Protein 3P52 (pdb70)

CATH classification: 3.40.50.620

Organism: Campylobacter jejuni subsp. jejuni serotype O:2 (strain ATCC 700819 / NCTC 11168) (NCBI:txid192222)

Radius of gyration: 23.67 Å; Cα contacts (8 Å, |Δi|>4): 672; chains: 2; bounding box: 58×65×58 Å

Structure (mmCIF, N/CA/C/O backbone):
data_3P52
#
_entry.id   3P52
#
_cell.length_a   120.945
_cell.length_b   120.945
_cell.length_c   91.795
_cell.angle_alpha   90.00
_cell.angle_beta   90.00
_cell.angle_gamma   120.00
#
_symmetry.space_group_name_H-M   'P 3 2 1'
#
loop_
_entity.id
_entity.type
_entity.pdbx_description
1 polymer 'NH(3)-dependent NAD(+) synthetase'
2 non-polymer 'NITRATE ION'
3 water water
#
loop_
_atom_site.group_PDB
_atom_site.id
_atom_site.type_symbol
_atom_site.label_atom_id
_atom_site.label_alt_id
_atom_site.label_comp_id
_atom_site.label_asym_id
_atom_site.label_entity_id
_atom_site.label_seq_id
_atom_site.pdbx_PDB_ins_code
_atom_site.Cartn_x
_atom_site.Cartn_y
_atom_site.Cartn_z
_atom_site.occupancy
_atom_site.B_iso_or_equiv
_atom_site.auth_seq_id
_atom_site.auth_comp_id
_atom_site.auth_asym_id
_atom_site.auth_atom_id
_atom_site.pdbx_PDB_model_num
ATOM 1 N N . ALA A 1 3 ? -26.553 -78.392 -35.304 1.00 114.33 0 ALA A N 1
ATOM 2 C CA . ALA A 1 3 ? -27.193 -78.874 -34.029 1.00 114.53 0 ALA A CA 1
ATOM 3 C C . ALA A 1 3 ? -26.231 -78.860 -32.815 1.00 115.32 0 ALA A C 1
ATOM 4 O O . ALA A 1 3 ? -25.039 -79.189 -32.940 1.00 116.74 0 ALA A O 1
ATOM 14 N N . ASP A 1 5 ? -25.972 -78.397 -28.037 1.00 110.20 2 ASP A N 1
ATOM 15 C CA . ASP A 1 5 ? -26.407 -78.964 -26.765 1.00 109.37 2 ASP A CA 1
ATOM 16 C C . ASP A 1 5 ? -27.336 -78.049 -25.964 1.00 106.44 2 ASP A C 1
ATOM 17 O O . ASP A 1 5 ? -26.885 -77.262 -25.121 1.00 106.12 2 ASP A O 1
ATOM 22 N N . TRP A 1 6 ? -28.639 -78.178 -26.208 1.00 103.89 3 TRP A N 1
ATOM 23 C CA . TRP A 1 6 ? -29.621 -77.267 -25.624 1.00 100.01 3 TRP A CA 1
ATOM 24 C C . TRP A 1 6 ? -29.742 -77.410 -24.130 1.00 100.27 3 TRP A C 1
ATOM 25 O O . TRP A 1 6 ? -29.900 -76.415 -23.437 1.00 99.10 3 TRP A O 1
ATOM 36 N N . GLN A 1 7 ? -29.659 -78.641 -23.639 1.00 102.06 4 GLN A N 1
ATOM 37 C CA . GLN A 1 7 ? -29.739 -78.900 -22.209 1.00 102.77 4 GLN A CA 1
ATOM 38 C C . GLN A 1 7 ? -28.657 -78.110 -21.482 1.00 102.66 4 GLN A C 1
ATOM 39 O O . GLN A 1 7 ? -28.920 -77.491 -20.452 1.00 101.96 4 GLN A O 1
ATOM 45 N N . LYS A 1 8 ? -27.449 -78.120 -22.038 1.00 103.19 5 LYS A N 1
ATOM 46 C CA . LYS A 1 8 ? -26.327 -77.424 -21.435 1.00 103.19 5 LYS A CA 1
ATOM 47 C C . LYS A 1 8 ? -26.478 -75.917 -21.628 1.00 99.75 5 LYS A C 1
ATOM 48 O O . LYS A 1 8 ? -26.197 -75.133 -20.722 1.00 99.24 5 LYS A O 1
ATOM 54 N N . ILE A 1 9 ? -26.934 -75.512 -22.805 1.00 97.30 6 ILE A N 1
ATOM 55 C CA . ILE A 1 9 ? -27.174 -74.101 -23.071 1.00 94.18 6 ILE A CA 1
ATOM 56 C C . ILE A 1 9 ? -28.229 -73.523 -22.118 1.00 92.50 6 ILE A C 1
ATOM 57 O O . ILE A 1 9 ? -28.025 -72.454 -21.540 1.00 91.09 6 ILE A O 1
ATOM 62 N N . THR A 1 10 ? -29.318 -74.257 -21.917 1.00 92.31 7 THR A N 1
ATOM 63 C CA . THR A 1 10 ? -30.364 -73.842 -20.998 1.00 91.43 7 THR A CA 1
ATOM 64 C C . THR A 1 10 ? -29.838 -73.633 -19.589 1.00 92.87 7 THR A C 1
ATOM 65 O O . THR A 1 10 ? -30.125 -72.629 -18.958 1.00 91.56 7 THR A O 1
ATOM 69 N N . GLU A 1 11 ? -29.055 -74.578 -19.099 1.00 96.47 8 GLU A N 1
ATOM 70 C CA . GLU A 1 11 ? -28.555 -74.506 -17.733 1.00 98.74 8 GLU A CA 1
ATOM 71 C C . GLU A 1 11 ? -27.587 -73.326 -17.603 1.00 98.14 8 GLU A C 1
ATOM 72 O O . GLU A 1 11 ? -27.576 -72.608 -16.592 1.00 97.94 8 GLU A O 1
ATOM 78 N N . LYS A 1 12 ? -26.807 -73.102 -18.652 1.00 97.94 9 LYS A N 1
ATOM 79 C CA . LYS A 1 12 ? -25.871 -71.992 -18.664 1.00 97.60 9 LYS A CA 1
ATOM 80 C C . LYS A 1 12 ? -26.609 -70.669 -18.516 1.00 94.46 9 LYS A C 1
ATOM 81 O O . LYS A 1 12 ? -26.174 -69.784 -17.780 1.00 93.84 9 LYS A O 1
ATOM 95 N N . CYS A 1 14 ? -29.802 -70.158 -17.299 1.00 87.28 11 CYS A N 1
ATOM 96 C CA . CYS A 1 14 ? -30.385 -70.042 -15.982 1.00 85.84 11 CYS A CA 1
ATOM 97 C C . CYS A 1 14 ? -29.361 -69.601 -14.954 1.00 86.70 11 CYS A C 1
ATOM 98 O O . CYS A 1 14 ? -29.652 -68.722 -14.155 1.00 85.68 11 CYS A O 1
ATOM 101 N N . ASP A 1 15 ? -28.163 -70.185 -14.990 1.00 88.37 12 ASP A N 1
ATOM 102 C CA . ASP A 1 15 ? -27.080 -69.763 -14.106 1.00 89.72 12 ASP A CA 1
ATOM 103 C C . ASP A 1 15 ? -26.862 -68.272 -14.201 1.00 87.51 12 ASP A C 1
ATOM 104 O O . ASP A 1 15 ? -26.819 -67.570 -13.190 1.00 87.22 12 ASP A O 1
ATOM 109 N N . PHE A 1 16 ? -26.723 -67.807 -15.439 1.00 85.77 13 PHE A N 1
ATOM 110 C CA . PHE A 1 16 ? -26.443 -66.415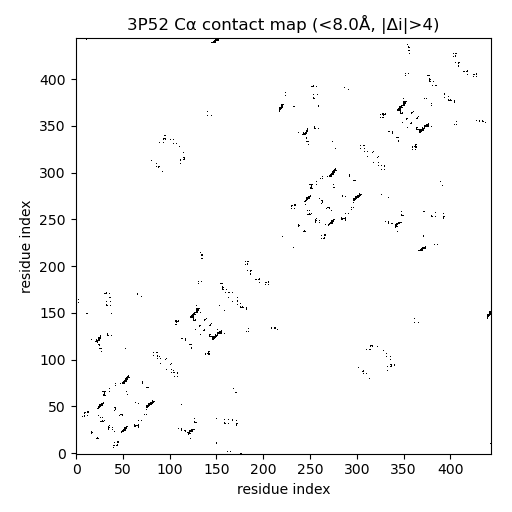 -15.750 1.00 83.81 13 PHE A CA 1
ATOM 111 C C . PHE A 1 16 ? -27.523 -65.474 -15.208 1.00 82.21 13 PHE A C 1
ATOM 112 O O . PHE A 1 16 ? -27.215 -64.438 -14.624 1.00 81.80 13 PHE A O 1
ATOM 120 N N . ILE A 1 17 ? -28.784 -65.839 -15.406 1.00 81.18 14 ILE A N 1
ATOM 121 C CA . ILE A 1 17 ? -29.892 -65.056 -14.901 1.00 80.03 14 ILE A CA 1
ATOM 122 C C . ILE A 1 17 ? -29.814 -64.975 -13.366 1.00 81.79 14 ILE A C 1
ATOM 123 O O . ILE A 1 17 ? -29.836 -63.878 -12.805 1.00 81.47 14 ILE A O 1
ATOM 128 N N . GLN A 1 18 ? -29.691 -66.128 -12.699 1.00 84.01 15 GLN A N 1
ATOM 129 C CA . GLN A 1 18 ? -29.554 -66.184 -11.247 1.00 85.85 15 GLN A CA 1
ATOM 130 C C . GLN A 1 18 ? -28.373 -65.372 -10.741 1.00 86.85 15 GLN A C 1
ATOM 131 O O . GLN A 1 18 ? -28.472 -64.701 -9.716 1.00 86.51 15 GLN A O 1
ATOM 137 N N . GLU A 1 19 ? -27.268 -65.433 -11.473 1.00 88.44 16 GLU A N 1
ATOM 138 C CA . GLU A 1 19 ? -26.056 -64.708 -11.125 1.00 90.81 16 GLU A CA 1
ATOM 139 C C . GLU A 1 19 ? -26.255 -63.198 -11.147 1.00 89.23 16 GLU A C 1
ATOM 140 O O . GLU A 1 19 ? -25.705 -62.507 -10.304 1.00 89.78 16 GLU A O 1
ATOM 146 N N . LYS A 1 20 ? -27.031 -62.674 -12.097 1.00 87.52 17 LYS A N 1
ATOM 147 C CA . LYS A 1 20 ? -27.250 -61.235 -12.154 1.00 86.16 17 LYS A CA 1
ATOM 148 C C . LYS A 1 20 ? -28.133 -60.762 -11.010 1.00 85.77 17 LYS A C 1
ATOM 149 O O . LYS A 1 20 ? -27.961 -59.663 -10.491 1.00 85.48 17 LYS A O 1
ATOM 155 N N . VAL A 1 21 ? -29.071 -61.592 -10.597 1.00 85.93 18 VAL A N 1
ATOM 156 C CA . VAL A 1 21 ? -29.966 -61.189 -9.534 1.00 86.26 18 VAL A CA 1
ATOM 157 C C . VAL A 1 21 ? -29.292 -61.321 -8.166 1.00 89.09 18 VAL A C 1
ATOM 158 O O . VAL A 1 21 ? -29.476 -60.466 -7.293 1.00 89.37 18 VAL A O 1
ATOM 162 N N . LYS A 1 22 ? -28.503 -62.375 -7.968 1.00 91.72 19 LYS A N 1
ATOM 163 C CA . LYS A 1 22 ? -27.779 -62.517 -6.701 1.00 94.56 19 LYS A CA 1
ATOM 164 C C . LYS A 1 22 ? -26.745 -61.400 -6.518 1.00 95.20 19 LYS A C 1
ATOM 165 O O . LYS A 1 22 ? -26.642 -60.833 -5.427 1.00 96.30 19 LYS A O 1
ATOM 167 N N . ASN A 1 23 ? -26.009 -61.068 -7.584 1.00 94.75 20 ASN A N 1
ATOM 168 C CA . ASN A 1 23 ? -24.956 -60.049 -7.513 1.00 95.35 20 ASN A CA 1
ATOM 169 C C . ASN A 1 23 ? -25.520 -58.645 -7.553 1.00 93.76 20 ASN A C 1
ATOM 170 O O . ASN A 1 23 ? -24.792 -57.657 -7.654 1.00 93.76 20 ASN A O 1
ATOM 175 N N . SER A 1 24 ? -26.831 -58.554 -7.467 1.00 92.72 21 SER A N 1
ATOM 176 C CA . SER A 1 24 ? -27.464 -57.268 -7.529 1.00 91.39 21 SER A CA 1
ATOM 177 C C . SER A 1 24 ? -28.266 -56.995 -6.264 1.00 91.57 21 SER A C 1
ATOM 178 O O . SER A 1 24 ? -28.606 -57.919 -5.500 1.00 91.76 21 SER A O 1
ATOM 181 N N . GLN A 1 25 ? -28.571 -55.717 -6.059 1.00 90.88 22 GLN A N 1
ATOM 182 C CA . GLN A 1 25 ? -29.476 -55.325 -4.981 1.00 91.37 22 GLN A CA 1
ATOM 183 C C . GLN A 1 25 ? -30.933 -55.677 -5.336 1.00 88.50 22 GLN A C 1
ATOM 184 O O . GLN A 1 25 ? -31.805 -55.640 -4.470 1.00 88.77 22 GLN A O 1
ATOM 190 N N . SER A 1 26 ? -31.190 -56.020 -6.598 1.00 85.28 23 SER A N 1
ATOM 191 C CA . SER A 1 26 ? -32.542 -56.373 -7.042 1.00 82.38 23 SER A CA 1
ATOM 192 C C . SER A 1 26 ? -33.028 -57.760 -6.581 1.00 82.25 23 SER A C 1
ATOM 193 O O . SER A 1 26 ? -32.229 -58.653 -6.341 1.00 83.81 23 SER A O 1
ATOM 196 N N . GLN A 1 27 ? -34.344 -57.912 -6.456 1.00 80.32 24 GLN A N 1
ATOM 197 C CA . GLN A 1 27 ? -35.001 -59.161 -6.042 1.00 80.25 24 GLN A CA 1
ATOM 198 C C . GLN A 1 27 ? -35.415 -60.070 -7.224 1.00 77.79 24 GLN A C 1
ATOM 199 O O . GLN A 1 27 ? -35.765 -61.229 -7.020 1.00 78.25 24 GLN A O 1
ATOM 205 N N . GLY A 1 28 ? -35.426 -59.533 -8.441 1.00 74.30 25 GLY A N 1
ATOM 206 C CA . GLY A 1 28 ? -35.974 -60.240 -9.589 1.00 71.51 25 GLY A CA 1
ATOM 207 C C . GLY A 1 28 ? -35.896 -59.466 -10.902 1.00 68.68 25 GLY A C 1
ATOM 208 O O . GLY A 1 28 ? -35.177 -58.472 -10.996 1.00 68.67 25 GLY A O 1
ATOM 209 N N . VAL A 1 29 ? -36.614 -59.925 -11.929 1.00 66.07 26 VAL A N 1
ATOM 210 C CA . VAL A 1 29 ? -36.580 -59.257 -13.228 1.00 63.18 26 VAL A CA 1
ATOM 211 C C . VAL A 1 29 ? -37.956 -58.903 -13.764 1.00 61.40 26 VAL A C 1
ATOM 212 O O . VAL A 1 29 ? -38.981 -59.473 -13.364 1.00 62.03 26 VAL A O 1
ATOM 216 N N . VAL A 1 30 ? -37.960 -57.961 -14.688 1.00 59.14 27 VAL A N 1
ATOM 217 C CA . VAL A 1 30 ? -39.143 -57.646 -15.458 1.00 57.18 27 VAL A CA 1
ATOM 218 C C . VAL A 1 30 ? -38.800 -57.616 -16.963 1.00 56.07 27 VAL A C 1
ATOM 219 O O . VAL A 1 30 ? -37.728 -57.164 -17.358 1.00 56.16 27 VAL A O 1
ATOM 223 N N . LEU A 1 31 ? -39.676 -58.158 -17.791 1.00 55.15 28 LEU A N 1
ATOM 224 C CA . LEU A 1 31 ? -39.477 -58.105 -19.232 1.00 55.07 28 LEU A CA 1
ATOM 225 C C . LEU A 1 31 ? -40.753 -57.631 -19.883 1.00 54.15 28 LEU A C 1
ATOM 226 O O . LEU A 1 31 ? -41.810 -57.748 -19.278 1.00 54.39 28 LEU A O 1
ATOM 231 N N . GLY A 1 32 ? -40.625 -57.061 -21.087 1.00 53.65 29 GLY A N 1
ATOM 232 C CA . GLY A 1 32 ? -41.733 -56.786 -21.998 1.00 52.15 29 GLY A CA 1
ATOM 233 C C . GLY A 1 32 ? -42.043 -58.038 -22.784 1.00 52.87 29 GLY A C 1
ATOM 234 O O . GLY A 1 32 ? -41.131 -58.739 -23.201 1.00 53.75 29 GLY A O 1
ATOM 235 N N . LEU A 1 33 ? -43.324 -58.311 -23.009 1.00 52.64 30 LEU A N 1
ATOM 236 C CA . LEU A 1 33 ? -43.771 -59.596 -23.578 1.00 53.09 30 LEU A CA 1
ATOM 237 C C . LEU A 1 33 ? -44.796 -59.297 -24.652 1.00 53.02 30 LEU A C 1
ATOM 238 O O . LEU A 1 33 ? -45.938 -58.927 -24.382 1.00 52.98 30 LEU A O 1
ATOM 243 N N . SER A 1 34 ? -44.388 -59.467 -25.885 1.00 53.80 31 SER A N 1
ATOM 244 C CA . SER A 1 34 ? -45.147 -58.930 -26.983 1.00 53.94 31 SER A CA 1
ATOM 245 C C . SER A 1 34 ? -45.976 -59.982 -27.673 1.00 54.82 31 SER A C 1
ATOM 246 O O . SER A 1 34 ? -46.831 -59.645 -28.497 1.00 55.57 31 SER A O 1
ATOM 249 N N . GLY A 1 35 ? -45.692 -61.244 -27.375 1.00 55.84 32 GLY A N 1
ATOM 250 C CA . GLY A 1 35 ? -46.265 -62.359 -28.087 1.00 56.65 32 GLY A CA 1
ATOM 251 C C . GLY A 1 35 ? -45.304 -62.996 -29.090 1.00 57.90 32 GLY A C 1
ATOM 252 O O . GLY A 1 35 ? -45.694 -63.908 -29.811 1.00 59.39 32 GLY A O 1
ATOM 253 N N . GLY A 1 36 ? -44.059 -62.532 -29.162 1.00 57.72 33 GLY A N 1
ATOM 254 C CA . GLY A 1 36 ? -43.062 -63.141 -30.064 1.00 57.91 33 GLY A CA 1
ATOM 255 C C . GLY A 1 36 ? -42.254 -64.289 -29.470 1.00 58.81 33 GLY A C 1
ATOM 256 O O . GLY A 1 36 ? -42.192 -64.478 -28.248 1.00 59.59 33 GLY A O 1
ATOM 257 N N . ILE A 1 37 ? -41.603 -65.060 -30.321 1.00 59.20 34 ILE A N 1
ATOM 258 C CA . ILE A 1 37 ? -40.797 -66.161 -29.807 1.00 59.80 34 ILE A CA 1
ATOM 259 C C . ILE A 1 37 ? -39.659 -65.760 -28.841 1.00 60.29 34 ILE A C 1
ATOM 260 O O . ILE A 1 37 ? -39.498 -66.423 -27.827 1.00 60.93 34 ILE A O 1
ATOM 265 N N . ASP A 1 38 ? -38.891 -64.699 -29.133 1.00 59.67 35 ASP A N 1
ATOM 266 C CA . ASP A 1 38 ? -37.769 -64.305 -28.268 1.00 60.35 35 ASP A CA 1
ATOM 267 C C . ASP A 1 38 ? -38.260 -64.095 -26.834 1.00 59.75 35 ASP A C 1
ATOM 268 O O . ASP A 1 38 ? -37.839 -64.750 -25.896 1.00 61.07 35 ASP A O 1
ATOM 273 N N . SER A 1 39 ? -39.158 -63.132 -26.707 1.00 58.26 36 SER A N 1
ATOM 274 C CA . SER A 1 39 ? -39.894 -62.791 -25.524 1.00 56.93 36 SER A CA 1
ATOM 275 C C . SER A 1 39 ? -40.360 -64.023 -24.721 1.00 57.17 36 SER A C 1
ATOM 276 O O . SER A 1 39 ? -40.120 -64.134 -23.537 1.00 57.91 36 SER A O 1
ATOM 279 N N . ALA A 1 40 ? -41.041 -64.949 -25.371 1.00 56.55 37 ALA A N 1
ATOM 280 C CA . ALA A 1 40 ? -41.668 -66.032 -24.668 1.00 56.19 37 ALA A CA 1
ATOM 281 C C . ALA A 1 40 ? -40.565 -66.975 -24.184 1.00 58.01 37 ALA A C 1
ATOM 282 O O . ALA A 1 40 ? -40.633 -67.597 -23.107 1.00 58.58 37 ALA A O 1
ATOM 284 N N . LEU A 1 41 ? -39.515 -67.053 -24.987 1.00 58.29 38 LEU A N 1
ATOM 285 C CA . LEU A 1 41 ? -38.375 -67.838 -24.640 1.00 59.39 38 LEU A CA 1
ATOM 286 C C . LEU A 1 41 ? -37.794 -67.263 -23.364 1.00 59.93 38 LEU A C 1
ATOM 287 O O . LEU A 1 41 ? -37.602 -67.996 -22.360 1.00 62.19 38 LEU A O 1
ATOM 292 N N . VAL A 1 42 ? -37.542 -65.960 -23.365 1.00 58.11 39 VAL A N 1
ATOM 293 C CA . VAL A 1 42 ? -36.909 -65.378 -22.206 1.00 57.84 39 VAL A CA 1
ATOM 294 C C . VAL A 1 42 ? -37.828 -65.506 -20.981 1.00 58.33 39 VAL A C 1
ATOM 295 O O . VAL A 1 42 ? -37.359 -65.778 -19.859 1.00 59.59 39 VAL A O 1
ATOM 299 N N . ALA A 1 43 ? -39.131 -65.370 -21.177 1.00 57.03 40 ALA A N 1
ATOM 300 C CA . ALA A 1 43 ? -40.005 -65.485 -20.015 1.00 57.45 40 ALA A CA 1
ATOM 301 C C . ALA A 1 43 ? -39.961 -66.913 -19.488 1.00 59.49 40 ALA A C 1
ATOM 302 O O . ALA A 1 43 ? -40.054 -67.130 -18.274 1.00 60.28 40 ALA A O 1
ATOM 304 N N . THR A 1 44 ? -39.821 -67.888 -20.385 1.00 60.19 41 THR A N 1
ATOM 305 C CA . THR A 1 44 ? -39.780 -69.257 -19.929 1.00 61.86 41 THR A CA 1
ATOM 306 C C . THR A 1 44 ? -38.517 -69.415 -19.084 1.00 63.19 41 THR A C 1
ATOM 307 O O . THR A 1 44 ? -38.574 -69.934 -17.966 1.00 64.19 41 THR A O 1
ATOM 311 N N . LEU A 1 45 ? -37.381 -68.948 -19.598 1.00 63.48 42 LEU A N 1
ATOM 312 C CA . LEU A 1 45 ? -36.134 -69.236 -18.897 1.00 65.47 42 LEU A CA 1
ATOM 313 C C . LEU A 1 45 ? -36.197 -68.601 -17.546 1.00 66.41 42 LEU A C 1
ATOM 314 O O . LEU A 1 45 ? -35.896 -69.246 -16.550 1.00 68.37 42 LEU A O 1
ATOM 319 N N . CYS A 1 46 ? -36.647 -67.354 -17.512 1.00 66.06 43 CYS A N 1
ATOM 320 C CA . CYS A 1 46 ? -36.739 -66.601 -16.268 1.00 67.27 43 CYS A CA 1
ATOM 321 C C . CYS A 1 46 ? -37.556 -67.288 -15.202 1.00 68.81 43 CYS A C 1
ATOM 322 O O . CYS A 1 46 ? -37.151 -67.278 -14.052 1.00 70.46 43 CYS A O 1
ATOM 325 N N . LYS A 1 47 ? -38.676 -67.904 -15.569 1.00 69.50 44 LYS A N 1
ATOM 326 C CA . LYS A 1 47 ? -39.478 -68.613 -14.583 1.00 71.42 44 LYS A CA 1
ATOM 327 C C . LYS A 1 47 ? -38.749 -69.838 -14.075 1.00 74.60 44 LYS A C 1
ATOM 328 O O . LYS A 1 47 ? -38.822 -70.150 -12.888 1.00 76.56 44 LYS A O 1
ATOM 334 N N . ARG A 1 48 ? -38.049 -70.540 -14.960 1.00 76.45 45 ARG A N 1
ATOM 335 C CA . ARG A 1 48 ? -37.244 -71.689 -14.535 1.00 79.73 45 ARG A CA 1
ATOM 336 C C . ARG A 1 48 ? -36.156 -71.243 -13.560 1.00 80.11 45 ARG A C 1
ATOM 337 O O . ARG A 1 48 ? -35.949 -71.861 -12.539 1.00 81.28 45 ARG A O 1
ATOM 345 N N . ALA A 1 49 ? -35.495 -70.140 -13.881 1.00 79.12 46 ALA A N 1
ATOM 346 C CA . ALA A 1 49 ? -34.409 -69.627 -13.067 1.00 80.11 46 ALA A CA 1
ATOM 347 C C . ALA A 1 49 ? -34.832 -68.939 -11.768 1.00 80.26 46 ALA A C 1
ATOM 348 O O . ALA A 1 49 ? -34.147 -69.067 -10.772 1.00 81.47 46 ALA A O 1
ATOM 350 N N . LEU A 1 50 ? -35.942 -68.202 -11.778 1.00 79.29 47 LEU A N 1
ATOM 351 C CA . LEU A 1 50 ? -36.253 -67.296 -10.670 1.00 79.52 47 LEU A CA 1
ATOM 352 C C . LEU A 1 50 ? -37.575 -67.523 -9.933 1.00 80.38 47 LEU A C 1
ATOM 353 O O . LEU A 1 50 ? -37.823 -66.884 -8.901 1.00 80.51 47 LEU A O 1
ATOM 358 N N . LYS A 1 51 ? -38.397 -68.449 -10.444 1.00 81.44 48 LYS A N 1
ATOM 359 C CA . LYS A 1 51 ? -39.704 -68.812 -9.851 1.00 82.20 48 LYS A CA 1
ATOM 360 C C . LYS A 1 51 ? -40.614 -67.574 -9.733 1.00 80.64 48 LYS A C 1
ATOM 361 O O . LYS A 1 51 ? -40.950 -66.948 -10.749 1.00 78.68 48 LYS A O 1
ATOM 367 N N . GLU A 1 52 ? -40.984 -67.197 -8.503 1.00 81.00 49 GLU A N 1
ATOM 368 C CA . GLU A 1 52 ? -41.910 -66.055 -8.265 1.00 79.00 49 GLU A CA 1
ATOM 369 C C . GLU A 1 52 ? -41.383 -64.625 -8.591 1.00 76.45 49 GLU A C 1
ATOM 370 O O . GLU A 1 52 ? -42.173 -63.676 -8.756 1.00 74.84 49 GLU A O 1
ATOM 376 N N . ASN A 1 53 ? -40.067 -64.473 -8.685 1.00 75.14 50 ASN A N 1
ATOM 377 C CA . ASN A 1 53 ? -39.472 -63.159 -8.843 1.00 72.91 50 ASN A CA 1
ATOM 378 C C . ASN A 1 53 ? -39.420 -62.659 -10.295 1.00 69.99 50 ASN A C 1
ATOM 379 O O . ASN A 1 53 ? -38.400 -62.099 -10.728 1.00 69.57 50 ASN A O 1
ATOM 384 N N . VAL A 1 54 ? -40.509 -62.871 -11.047 1.00 66.57 51 VAL A N 1
ATOM 385 C CA . VAL A 1 54 ? -40.546 -62.476 -12.449 1.00 63.09 51 VAL A CA 1
ATOM 386 C C . VAL A 1 54 ? -41.806 -61.695 -12.695 1.00 60.78 51 VAL A C 1
ATOM 387 O O . VAL A 1 54 ? -42.850 -62.010 -12.141 1.00 60.80 51 VAL A O 1
ATOM 391 N N . PHE A 1 55 ? -41.712 -60.670 -13.530 1.00 58.32 52 PHE A N 1
ATOM 392 C CA . PHE A 1 55 ? -42.885 -59.863 -13.864 1.00 55.93 52 PHE A CA 1
ATOM 393 C C . PHE A 1 55 ? -42.866 -59.426 -15.325 1.00 54.56 52 PHE A C 1
ATOM 394 O O . PHE A 1 55 ? -41.828 -59.055 -15.858 1.00 54.42 52 PHE A O 1
ATOM 402 N N . ALA A 1 56 ? -44.015 -59.475 -15.987 1.00 53.50 53 ALA A N 1
ATOM 403 C CA . ALA A 1 56 ? -44.038 -59.084 -17.397 1.00 52.17 53 ALA A CA 1
ATOM 404 C C . ALA A 1 56 ? -44.976 -57.909 -17.620 1.00 51.16 53 ALA A C 1
ATOM 405 O O . ALA A 1 56 ? -46.024 -57.816 -16.959 1.00 52.22 53 ALA A O 1
ATOM 407 N N . LEU A 1 57 ? -44.594 -56.991 -18.501 1.00 49.40 54 LEU A N 1
ATOM 408 C CA . LEU A 1 57 ? -45.516 -56.007 -19.015 1.00 47.83 54 LEU A CA 1
ATOM 409 C C . LEU A 1 57 ? -45.854 -56.408 -20.428 1.00 47.95 54 LEU A C 1
ATOM 410 O O . LEU A 1 57 ? -44.935 -56.692 -21.188 1.00 47.74 54 LEU A O 1
ATOM 415 N N . LEU A 1 58 ? -47.124 -56.401 -20.771 1.00 47.71 55 LEU A N 1
ATOM 416 C CA . LEU A 1 58 ? -47.587 -56.596 -22.115 1.00 48.15 55 LEU A CA 1
ATOM 417 C C . LEU A 1 58 ? -48.096 -55.270 -22.600 1.00 48.09 55 LEU A C 1
ATOM 418 O O . LEU A 1 58 ? -49.052 -54.784 -22.088 1.00 49.26 55 LEU A O 1
ATOM 431 N N . PRO A 1 60 ? -49.298 -53.753 -25.908 1.00 47.61 57 PRO A N 1
ATOM 432 C CA . PRO A 1 60 ? -49.664 -53.472 -27.276 1.00 47.13 57 PRO A CA 1
ATOM 433 C C . PRO A 1 60 ? -50.061 -52.014 -27.405 1.00 47.11 57 PRO A C 1
ATOM 434 O O . PRO A 1 60 ? -50.440 -51.385 -26.399 1.00 46.14 57 PRO A O 1
ATOM 438 N N . THR A 1 61 ? -49.990 -51.499 -28.639 1.00 47.24 58 THR A N 1
ATOM 439 C CA . THR A 1 61 ? -50.494 -50.177 -28.940 1.00 47.64 58 THR A CA 1
ATOM 440 C C . THR A 1 61 ? -51.993 -50.182 -29.045 1.00 47.65 58 THR A C 1
ATOM 441 O O . THR A 1 61 ? -52.624 -49.193 -28.773 1.00 49.14 58 THR A O 1
ATOM 445 N N . GLN A 1 62 ? -52.591 -51.273 -29.480 1.00 47.92 59 GLN A N 1
ATOM 446 C CA . GLN A 1 62 ? -54.044 -51.335 -29.510 1.00 48.00 59 GLN A CA 1
ATOM 447 C C . GLN A 1 62 ? -54.503 -52.758 -29.157 1.00 47.02 59 GLN A C 1
ATOM 448 O O . GLN A 1 62 ? -53.832 -53.740 -29.483 1.00 46.74 59 GLN A O 1
ATOM 454 N N . ILE A 1 63 ? -55.649 -52.854 -28.491 1.00 45.31 60 ILE A N 1
ATOM 455 C CA . ILE A 1 63 ? -56.200 -54.145 -28.096 1.00 44.64 60 ILE A CA 1
ATOM 456 C C . ILE A 1 63 ? -57.576 -54.369 -28.714 1.00 45.43 60 ILE A C 1
ATOM 457 O O . ILE A 1 63 ? -58.541 -53.688 -28.366 1.00 46.13 60 ILE A O 1
ATOM 462 N N . SER A 1 64 ? -57.659 -55.328 -29.631 1.00 46.05 61 SER A N 1
ATOM 463 C CA . SER A 1 64 ? -58.917 -55.642 -30.298 1.00 47.04 61 SER A CA 1
ATOM 464 C C . SER A 1 64 ? -59.060 -57.143 -30.528 1.00 48.30 61 SER A C 1
ATOM 465 O O . SER A 1 64 ? -59.963 -57.780 -29.987 1.00 48.86 61 SER A O 1
ATOM 468 N N . ASN A 1 65 ? -58.162 -57.701 -31.333 1.00 48.71 62 ASN A N 1
ATOM 469 C CA . ASN A 1 65 ? -58.187 -59.128 -31.636 1.00 50.36 62 ASN A CA 1
ATOM 470 C C . ASN A 1 65 ? -56.898 -59.598 -32.302 1.00 50.63 62 ASN A C 1
ATOM 471 O O . ASN A 1 65 ? -56.931 -60.277 -33.328 1.00 51.77 62 ASN A O 1
ATOM 476 N N . LYS A 1 66 ? -55.765 -59.232 -31.712 1.00 50.76 63 LYS A N 1
ATOM 477 C CA . LYS A 1 66 ? -54.489 -59.608 -32.237 1.00 51.33 63 LYS A CA 1
ATOM 478 C C . LYS A 1 66 ? -54.028 -60.939 -31.637 1.00 52.25 63 LYS A C 1
ATOM 479 O O . LYS A 1 66 ? -53.950 -61.111 -30.417 1.00 52.93 63 LYS A O 1
ATOM 485 N N . ALA A 1 67 ? -53.701 -61.888 -32.497 1.00 52.98 64 ALA A N 1
ATOM 486 C CA . ALA A 1 67 ? -53.200 -63.180 -32.050 1.00 53.25 64 ALA A CA 1
ATOM 487 C C . ALA A 1 67 ? -52.004 -63.018 -31.043 1.00 53.41 64 ALA A C 1
ATOM 488 O O . ALA A 1 67 ? -51.842 -63.818 -30.089 1.00 54.17 64 ALA A O 1
ATOM 490 N N . ASN A 1 68 ? -51.184 -61.980 -31.236 1.00 52.37 65 ASN A N 1
ATOM 491 C CA . ASN A 1 68 ? -50.061 -61.744 -30.348 1.00 52.28 65 ASN A CA 1
ATOM 492 C C . ASN A 1 68 ? -50.423 -61.735 -28.881 1.00 51.42 65 ASN A C 1
ATOM 493 O O . ASN A 1 68 ? -49.721 -62.311 -28.077 1.00 51.95 65 ASN A O 1
ATOM 498 N N . LEU A 1 69 ? -51.506 -61.042 -28.547 1.00 50.54 66 LEU A N 1
ATOM 499 C CA . LEU A 1 69 ? -52.000 -60.936 -27.191 1.00 49.24 66 LEU A CA 1
ATOM 500 C C . LEU A 1 69 ? -52.508 -62.292 -26.727 1.00 49.78 66 LEU A C 1
ATOM 501 O O . LEU A 1 69 ? -52.123 -62.745 -25.670 1.00 51.12 66 LEU A O 1
ATOM 506 N N . GLU A 1 70 ? -53.367 -62.938 -27.510 1.00 50.31 67 GLU A N 1
ATOM 507 C CA . GLU A 1 70 ? -53.793 -64.312 -27.231 1.00 50.95 67 GLU A CA 1
ATOM 508 C C . GLU A 1 70 ? -52.569 -65.102 -26.792 1.00 51.66 67 GLU A C 1
ATOM 509 O O . GLU A 1 70 ? -52.491 -65.563 -25.659 1.00 52.55 67 GLU A O 1
ATOM 515 N N . ASP A 1 71 ? -51.578 -65.192 -27.663 1.00 51.57 68 ASP A N 1
ATOM 516 C CA . ASP A 1 71 ? -50.392 -65.978 -27.372 1.00 52.46 68 ASP A CA 1
ATOM 517 C C . ASP A 1 71 ? -49.662 -65.555 -26.124 1.00 52.75 68 ASP A C 1
ATOM 518 O O . ASP A 1 71 ? -49.257 -66.412 -25.313 1.00 55.04 68 ASP A O 1
ATOM 523 N N . ALA A 1 72 ? -49.487 -64.247 -25.962 1.00 51.00 69 ALA A N 1
ATOM 524 C CA . ALA A 1 72 ? -48.813 -63.693 -24.806 1.00 50.22 69 ALA A CA 1
ATOM 525 C C . ALA A 1 72 ? -49.489 -64.074 -23.532 1.00 50.79 69 ALA A C 1
ATOM 526 O O . ALA A 1 72 ? -48.821 -64.440 -22.567 1.00 50.71 69 ALA A O 1
ATOM 528 N N . LEU A 1 73 ? -50.818 -63.931 -23.510 1.00 50.77 70 LEU A N 1
ATOM 529 C CA . LEU A 1 73 ? -51.583 -64.229 -22.311 1.00 50.91 70 LEU A CA 1
ATOM 530 C C . LEU A 1 73 ? -51.615 -65.725 -22.073 1.00 52.55 70 LEU A C 1
ATOM 531 O O . LEU A 1 73 ? -51.539 -66.164 -20.948 1.00 54.30 70 LEU A O 1
ATOM 536 N N . ARG A 1 74 ? -51.719 -66.523 -23.122 1.00 52.77 71 ARG A N 1
ATOM 537 C CA . ARG A 1 74 ? -51.818 -67.959 -22.913 1.00 53.78 71 ARG A CA 1
ATOM 538 C C . ARG A 1 74 ? -50.537 -68.406 -22.184 1.00 54.79 71 ARG A C 1
ATOM 539 O O . ARG A 1 74 ? -50.575 -69.252 -21.288 1.00 56.00 71 ARG A O 1
ATOM 547 N N . LEU A 1 75 ? -49.428 -67.758 -22.528 1.00 54.65 72 LEU A N 1
ATOM 548 C CA . LEU A 1 75 ? -48.141 -68.011 -21.889 1.00 55.40 72 LEU A CA 1
ATOM 549 C C . LEU A 1 75 ? -48.151 -67.644 -20.416 1.00 56.42 72 LEU A C 1
ATOM 550 O O . LEU A 1 75 ? -47.805 -68.481 -19.556 1.00 58.53 72 LEU A O 1
ATOM 555 N N . CYS A 1 76 ? -48.519 -66.398 -20.128 1.00 55.32 73 CYS A N 1
ATOM 556 C CA . CYS A 1 76 ? -48.516 -65.906 -18.768 1.00 56.13 73 CYS A CA 1
ATOM 557 C C . CYS A 1 76 ? -49.302 -66.855 -17.888 1.00 57.49 73 CYS A C 1
ATOM 558 O O . CYS A 1 76 ? -48.838 -67.218 -16.805 1.00 58.71 73 CYS A O 1
ATOM 561 N N . ALA A 1 77 ? -50.475 -67.282 -18.350 1.00 57.77 74 ALA A N 1
ATOM 562 C CA . ALA A 1 77 ? -51.283 -68.182 -17.537 1.00 59.64 74 ALA A CA 1
ATOM 563 C C . ALA A 1 77 ? -50.570 -69.518 -17.388 1.00 61.49 74 ALA A C 1
ATOM 564 O O . ALA A 1 77 ? -50.462 -70.045 -16.302 1.00 62.98 74 ALA A O 1
ATOM 566 N N . ASP A 1 78 ? -50.059 -70.045 -18.489 1.00 62.38 75 ASP A N 1
ATOM 567 C CA . ASP A 1 78 ? -49.366 -71.308 -18.442 1.00 64.68 75 ASP A CA 1
ATOM 568 C C . ASP A 1 78 ? -48.136 -71.318 -17.483 1.00 64.94 75 ASP A C 1
ATOM 569 O O . ASP A 1 78 ? -47.979 -72.268 -16.710 1.00 66.36 75 ASP A O 1
ATOM 574 N N . LEU A 1 79 ? -47.292 -70.277 -17.514 1.00 63.47 76 LEU A N 1
ATOM 575 C CA . LEU A 1 79 ? -46.101 -70.238 -16.646 1.00 63.07 76 LEU A CA 1
ATOM 576 C C . LEU A 1 79 ? -46.391 -69.761 -15.238 1.00 62.92 76 LEU A C 1
ATOM 577 O O . LEU A 1 79 ? -45.484 -69.747 -14.405 1.00 63.16 76 LEU A O 1
ATOM 582 N N . ASN A 1 80 ? -47.624 -69.317 -14.982 1.00 62.45 77 ASN A N 1
ATOM 583 C CA . ASN A 1 80 ? -47.963 -68.633 -13.720 1.00 62.55 77 ASN A CA 1
ATOM 584 C C . ASN A 1 80 ? -47.062 -67.419 -13.486 1.00 61.34 77 ASN A C 1
ATOM 585 O O . ASN A 1 80 ? -46.526 -67.203 -12.402 1.00 61.54 77 ASN A O 1
ATOM 590 N N . LEU A 1 81 ? -46.915 -66.635 -14.544 1.00 59.88 78 LEU A N 1
ATOM 591 C CA . LEU A 1 81 ? -46.119 -65.428 -14.558 1.00 59.08 78 LEU A CA 1
ATOM 592 C C . LEU A 1 81 ? -47.001 -64.242 -14.222 1.00 58.07 78 LEU A C 1
ATOM 593 O O . LEU A 1 81 ? -48.101 -64.149 -14.740 1.00 58.25 78 LEU A O 1
ATOM 598 N N . GLU A 1 82 ? -46.533 -63.359 -13.346 1.00 57.97 79 GLU A N 1
ATOM 599 C CA . GLU A 1 82 ? -47.310 -62.163 -12.965 1.00 57.12 79 GLU A CA 1
ATOM 600 C C . GLU A 1 82 ? -47.048 -61.106 -14.015 1.00 55.56 79 GLU A C 1
ATOM 601 O O . GLU A 1 82 ? -45.905 -60.923 -14.491 1.00 55.99 79 GLU A O 1
ATOM 607 N N . TYR A 1 83 ? -48.100 -60.402 -14.387 1.00 53.54 80 TYR A N 1
ATOM 608 C CA . TYR A 1 83 ? -47.978 -59.501 -15.495 1.00 51.39 80 TYR A CA 1
ATOM 609 C C . TYR A 1 83 ? -49.028 -58.382 -15.402 1.00 50.42 80 TYR A C 1
ATOM 610 O O . TYR A 1 83 ? -49.872 -58.352 -14.494 1.00 50.73 80 TYR A O 1
ATOM 619 N N . LYS A 1 84 ? -48.958 -57.463 -16.354 1.00 48.77 81 LYS A N 1
ATOM 620 C CA . LYS A 1 84 ? -49.954 -56.415 -16.490 1.00 47.60 81 LYS A CA 1
ATOM 621 C C . LYS A 1 84 ? -50.012 -55.967 -17.957 1.00 46.83 81 LYS A C 1
ATOM 622 O O . LYS A 1 84 ? -48.962 -55.825 -18.640 1.00 46.76 81 LYS A O 1
ATOM 628 N N . ILE A 1 85 ? -51.233 -55.815 -18.462 1.00 45.65 82 ILE A N 1
ATOM 629 C CA . ILE A 1 85 ? -51.418 -55.395 -19.817 1.00 44.41 82 ILE A CA 1
ATOM 630 C C . ILE A 1 85 ? -51.449 -53.886 -19.737 1.00 44.48 82 ILE A C 1
ATOM 631 O O . ILE A 1 85 ? -52.133 -53.350 -18.885 1.00 45.56 82 ILE A O 1
ATOM 636 N N . ILE A 1 86 ? -50.675 -53.189 -20.547 1.00 43.31 83 ILE A N 1
ATOM 637 C CA . ILE A 1 86 ? -50.816 -51.754 -20.569 1.00 43.04 83 ILE A CA 1
ATOM 638 C C . ILE A 1 86 ? -50.868 -51.326 -22.028 1.00 43.38 83 ILE A C 1
ATOM 639 O O . ILE A 1 86 ? -49.932 -51.577 -22.774 1.00 43.92 83 ILE A O 1
ATOM 644 N N . GLU A 1 87 ? -51.985 -50.734 -22.427 1.00 42.95 84 GLU A N 1
ATOM 645 C CA . GLU A 1 87 ? -52.243 -50.437 -23.809 1.00 42.61 84 GLU A CA 1
ATOM 646 C C . GLU A 1 87 ? -51.668 -49.036 -23.936 1.00 42.94 84 GLU A C 1
ATOM 647 O O . GLU A 1 87 ? -52.070 -48.134 -23.185 1.00 43.84 84 GLU A O 1
ATOM 653 N N . ILE A 1 88 ? -50.743 -48.841 -24.882 1.00 42.57 85 ILE A N 1
ATOM 654 C CA . ILE A 1 88 ? -49.981 -47.618 -24.921 1.00 41.61 85 ILE A CA 1
ATOM 655 C C . ILE A 1 88 ? -50.417 -46.595 -25.963 1.00 41.68 85 ILE A C 1
ATOM 656 O O . ILE A 1 88 ? -49.729 -45.597 -26.121 1.00 41.03 85 ILE A O 1
ATOM 661 N N . GLN A 1 89 ? -51.564 -46.780 -26.626 1.00 41.86 86 GLN A N 1
ATOM 662 C CA . GLN A 1 89 ? -51.984 -45.785 -27.612 1.00 42.05 86 GLN A CA 1
ATOM 663 C C . GLN A 1 89 ? -52.071 -44.407 -27.036 1.00 42.19 86 GLN A C 1
ATOM 664 O O . GLN A 1 89 ? -51.715 -43.427 -27.712 1.00 43.04 86 GLN A O 1
ATOM 670 N N . SER A 1 90 ? -52.536 -44.296 -25.801 1.00 41.29 87 SER A N 1
ATOM 671 C CA . SER A 1 90 ? -52.636 -42.950 -25.236 1.00 40.95 87 SER A CA 1
ATOM 672 C C . SER A 1 90 ? -51.357 -42.184 -25.091 1.00 40.25 87 SER A C 1
ATOM 673 O O . SER A 1 90 ? -51.321 -40.990 -25.411 1.00 40.07 87 SER A O 1
ATOM 676 N N . ILE A 1 91 ? -50.332 -42.864 -24.574 1.00 39.62 88 ILE A N 1
ATOM 677 C CA . ILE A 1 91 ? -49.057 -42.244 -24.364 1.00 39.56 88 ILE A CA 1
ATOM 678 C C . ILE A 1 91 ? -48.583 -41.886 -25.757 1.00 40.65 88 ILE A C 1
ATOM 679 O O . ILE A 1 91 ? -48.266 -40.729 -26.049 1.00 41.25 88 ILE A O 1
ATOM 684 N N . LEU A 1 92 ? -48.674 -42.849 -26.658 1.00 41.63 89 LEU A N 1
ATOM 685 C CA . LEU A 1 92 ? -48.251 -42.648 -28.038 1.00 42.65 89 LEU A CA 1
ATOM 686 C C . LEU A 1 92 ? -48.941 -41.463 -28.730 1.00 43.19 89 LEU A C 1
ATOM 687 O O . LEU A 1 92 ? -48.283 -40.665 -29.392 1.00 44.52 89 LEU A O 1
ATOM 692 N N . ASP A 1 93 ? -50.248 -41.307 -28.564 1.00 42.92 90 ASP A N 1
ATOM 693 C CA . ASP A 1 93 ? -50.892 -40.116 -29.114 1.00 43.11 90 ASP A CA 1
ATOM 694 C C . ASP A 1 93 ? -50.265 -38.816 -28.575 1.00 43.21 90 ASP A C 1
ATOM 695 O O . ASP A 1 93 ? -50.154 -37.809 -29.297 1.00 43.62 90 ASP A O 1
ATOM 700 N N . ALA A 1 94 ? -49.872 -38.823 -27.303 1.00 42.34 91 ALA A N 1
ATOM 701 C CA . ALA A 1 94 ? -49.409 -37.594 -26.696 1.00 42.27 91 ALA A CA 1
ATOM 702 C C . ALA A 1 94 ? -48.032 -37.190 -27.292 1.00 42.28 91 ALA A C 1
ATOM 703 O O . ALA A 1 94 ? -47.773 -35.998 -27.481 1.00 43.35 91 ALA A O 1
ATOM 705 N N . PHE A 1 95 ? -47.187 -38.168 -27.627 1.00 40.61 92 PHE A N 1
ATOM 706 C CA . PHE A 1 95 ? -45.921 -37.870 -28.282 1.00 40.78 92 PHE A CA 1
ATOM 707 C C . PHE A 1 95 ? -46.147 -37.388 -29.689 1.00 42.41 92 PHE A C 1
ATOM 708 O O . PHE A 1 95 ? -45.466 -36.473 -30.171 1.00 43.57 92 PHE A O 1
ATOM 716 N N . ILE A 1 96 ? -47.062 -38.046 -30.388 1.00 43.28 93 ILE A N 1
ATOM 717 C CA . ILE A 1 96 ? -47.273 -37.760 -31.779 1.00 44.49 93 ILE A CA 1
ATOM 718 C C . ILE A 1 96 ? -47.745 -36.296 -31.964 1.00 45.72 93 ILE A C 1
ATOM 719 O O . ILE A 1 96 ? -47.306 -35.593 -32.860 1.00 47.16 93 ILE A O 1
ATOM 724 N N . LYS A 1 97 ? -48.606 -35.844 -31.079 1.00 46.09 94 LYS A N 1
ATOM 725 C CA . LYS A 1 97 ? -49.059 -34.477 -31.069 1.00 47.82 94 LYS A CA 1
ATOM 726 C C . LYS A 1 97 ? -47.880 -33.524 -30.892 1.00 48.58 94 LYS A C 1
ATOM 727 O O . LYS A 1 97 ? -48.016 -32.380 -31.226 1.00 49.81 94 LYS A O 1
ATOM 733 N N . GLN A 1 98 ? -46.734 -33.975 -30.377 1.00 48.42 95 GLN A N 1
ATOM 734 C CA . GLN A 1 98 ? -45.612 -33.070 -30.195 1.00 49.59 95 GLN A CA 1
ATOM 735 C C . GLN A 1 98 ? -44.568 -33.235 -31.288 1.00 51.52 95 GLN A C 1
ATOM 736 O O . GLN A 1 98 ? -43.585 -32.483 -31.362 1.00 53.06 95 GLN A O 1
ATOM 742 N N . SER A 1 99 ? -44.804 -34.189 -32.168 1.00 52.57 96 SER A N 1
ATOM 743 C CA . SER A 1 99 ? -43.899 -34.489 -33.259 1.00 53.84 96 SER A CA 1
ATOM 744 C C . SER A 1 99 ? -44.192 -33.721 -34.513 1.00 56.19 96 SER A C 1
ATOM 745 O O . SER A 1 99 ? -45.286 -33.271 -34.728 1.00 57.38 96 SER A O 1
ATOM 748 N N . GLU A 1 100 ? -43.188 -33.579 -35.351 1.00 58.76 97 GLU A N 1
ATOM 749 C CA . GLU A 1 100 ? -43.339 -32.832 -36.570 1.00 61.50 97 GLU A CA 1
ATOM 750 C C . GLU A 1 100 ? -43.125 -33.802 -37.673 1.00 62.48 97 GLU A C 1
ATOM 751 O O . GLU A 1 100 ? -43.007 -33.445 -38.808 1.00 63.30 97 GLU A O 1
ATOM 757 N N . ASN A 1 101 ? -43.087 -35.062 -37.334 1.00 63.65 98 ASN A N 1
ATOM 758 C CA . ASN A 1 101 ? -42.953 -36.039 -38.365 1.00 66.27 98 ASN A CA 1
ATOM 759 C C . ASN A 1 101 ? -43.876 -37.227 -38.152 1.00 66.65 98 ASN A C 1
ATOM 760 O O . ASN A 1 101 ? -44.117 -37.622 -37.059 1.00 67.40 98 ASN A O 1
ATOM 765 N N . THR A 1 102 ? -44.480 -37.727 -39.205 1.00 68.47 99 THR A N 1
ATOM 766 C CA . THR A 1 102 ? -45.658 -38.536 -39.061 1.00 69.71 99 THR A CA 1
ATOM 767 C C . THR A 1 102 ? -45.533 -39.876 -39.698 1.00 69.71 99 THR A C 1
ATOM 768 O O . THR A 1 102 ? -46.517 -40.462 -40.085 1.00 70.53 99 THR A O 1
ATOM 772 N N . THR A 1 103 ? -44.320 -40.361 -39.823 1.00 68.80 100 THR A N 1
ATOM 773 C CA . THR A 1 103 ? -44.113 -41.599 -40.496 1.00 67.12 100 THR A CA 1
ATOM 774 C C . THR A 1 103 ? -44.399 -42.722 -39.567 1.00 65.53 100 THR A C 1
ATOM 775 O O . THR A 1 103 ? -44.644 -42.514 -38.418 1.00 65.59 100 THR A O 1
ATOM 779 N N . LEU A 1 104 ? -44.388 -43.920 -40.096 1.00 64.47 101 LEU A N 1
ATOM 780 C CA . LEU A 1 104 ? -44.632 -45.103 -39.338 1.00 62.52 101 LEU A CA 1
ATOM 781 C C . LEU A 1 104 ? -43.400 -45.412 -38.599 1.00 60.79 101 LEU A C 1
ATOM 782 O O . LEU A 1 104 ? -43.433 -45.989 -37.563 1.00 59.94 101 LEU A O 1
ATOM 787 N N . VAL A 1 105 ? -42.279 -45.063 -39.169 1.00 59.55 102 VAL A N 1
ATOM 788 C CA . VAL A 1 105 ? -41.025 -45.414 -38.532 1.00 58.02 102 VAL A CA 1
ATOM 789 C C . VAL A 1 105 ? -41.003 -44.650 -37.223 1.00 56.85 102 VAL A C 1
ATOM 790 O O . VAL A 1 105 ? -40.681 -45.198 -36.172 1.00 56.35 102 VAL A O 1
ATOM 794 N N . SER A 1 106 ? -41.390 -43.382 -37.315 1.00 55.73 103 SER A N 1
ATOM 795 C CA . SER A 1 106 ? -41.428 -42.506 -36.182 1.00 53.78 103 SER A CA 1
ATOM 796 C C . SER A 1 106 ? -42.341 -43.073 -35.103 1.00 52.72 103 SER A C 1
ATOM 797 O O . SER A 1 106 ? -41.973 -43.109 -33.905 1.00 53.11 103 SER A O 1
ATOM 800 N N . LEU A 1 107 ? -43.493 -43.594 -35.508 1.00 51.79 104 LEU A N 1
ATOM 801 C CA . LEU A 1 107 ? -44.414 -44.230 -34.567 1.00 51.56 104 LEU A CA 1
ATOM 802 C C . LEU A 1 107 ? -43.806 -45.435 -33.834 1.00 50.55 104 LEU A C 1
ATOM 803 O O . LEU A 1 107 ? -44.038 -45.621 -32.640 1.00 50.54 104 LEU A O 1
ATOM 808 N N . GLY A 1 108 ? -43.037 -46.250 -34.553 1.00 49.42 105 GLY A N 1
ATOM 809 C CA . GLY A 1 108 ? -42.471 -47.470 -34.003 1.00 47.32 105 GLY A CA 1
ATOM 810 C C . GLY A 1 108 ? -41.386 -47.164 -32.985 1.00 46.67 105 GLY A C 1
ATOM 811 O O . GLY A 1 108 ? -41.289 -47.812 -31.927 1.00 46.68 105 GLY A O 1
ATOM 812 N N . ASN A 1 109 ? -40.574 -46.160 -33.310 1.00 45.51 106 ASN A N 1
ATOM 813 C CA . ASN A 1 109 ? -39.592 -45.692 -32.402 1.00 44.49 106 ASN A CA 1
ATOM 814 C C . ASN A 1 109 ? -40.172 -45.157 -31.095 1.00 43.77 106 ASN A C 1
ATOM 815 O O . ASN A 1 109 ? -39.716 -45.580 -30.003 1.00 42.66 106 ASN A O 1
ATOM 820 N N . PHE A 1 110 ? -41.185 -44.279 -31.186 1.00 42.32 107 PHE A N 1
ATOM 821 C CA . PHE A 1 110 ? -41.877 -43.857 -29.970 1.00 41.33 107 PHE A CA 1
ATOM 822 C C . PHE A 1 110 ? -42.316 -45.092 -29.191 1.00 42.09 107 PHE A C 1
ATOM 823 O O . PHE A 1 110 ? -41.994 -45.247 -28.028 1.00 43.13 107 PHE A O 1
ATOM 831 N N . ALA A 1 111 ? -43.027 -45.996 -29.840 1.00 42.27 108 ALA A N 1
ATOM 832 C CA . ALA A 1 111 ? -43.660 -47.051 -29.096 1.00 42.13 108 ALA A CA 1
ATOM 833 C C . ALA A 1 111 ? -42.535 -47.857 -28.405 1.00 43.04 108 ALA A C 1
ATOM 834 O O . ALA A 1 111 ? -42.646 -48.291 -27.230 1.00 43.76 108 ALA A O 1
ATOM 836 N N . ALA A 1 112 ? -41.424 -48.041 -29.095 1.00 42.86 109 ALA A N 1
ATOM 837 C CA . ALA A 1 112 ? -40.383 -48.802 -28.476 1.00 43.28 109 ALA A CA 1
ATOM 838 C C . ALA A 1 112 ? -39.867 -48.073 -27.229 1.00 43.95 109 ALA A C 1
ATOM 839 O O . ALA A 1 112 ? -39.563 -48.740 -26.246 1.00 45.89 109 ALA A O 1
ATOM 841 N N . ARG A 1 113 ? -39.795 -46.764 -27.208 1.00 43.19 110 ARG A N 1
ATOM 842 C CA . ARG A 1 113 ? -39.257 -46.106 -26.040 1.00 43.95 110 ARG A CA 1
ATOM 843 C C . ARG A 1 113 ? -40.265 -45.895 -24.935 1.00 44.23 110 ARG A C 1
ATOM 844 O O . ARG A 1 113 ? -39.931 -45.761 -23.792 1.00 44.96 110 ARG A O 1
ATOM 852 N N . ILE A 1 114 ? -41.521 -45.907 -25.291 1.00 43.50 111 ILE A N 1
ATOM 853 C CA . ILE A 1 114 ? -42.576 -45.942 -24.312 1.00 43.33 111 ILE A CA 1
ATOM 854 C C . ILE A 1 114 ? -42.459 -47.276 -23.570 1.00 44.41 111 ILE A C 1
ATOM 855 O O . ILE A 1 114 ? -42.458 -47.324 -22.335 1.00 45.21 111 ILE A O 1
ATOM 860 N N . ARG A 1 115 ? -42.319 -48.368 -24.300 1.00 44.66 112 ARG A N 1
ATOM 861 C CA . ARG A 1 115 ? -42.156 -49.642 -23.584 1.00 45.48 112 ARG A CA 1
ATOM 862 C C . ARG A 1 115 ? -40.937 -49.619 -22.660 1.00 46.79 112 ARG A C 1
ATOM 863 O O . ARG A 1 115 ? -40.986 -50.109 -21.506 1.00 46.31 112 ARG A O 1
ATOM 879 N N . SER A 1 117 ? -39.525 -47.057 -21.093 1.00 47.22 114 SER A N 1
ATOM 880 C CA . SER A 1 117 ? -39.864 -46.242 -19.955 1.00 46.55 114 SER A CA 1
ATOM 881 C C . SER A 1 117 ? -40.789 -46.937 -18.975 1.00 45.87 114 SER A C 1
ATOM 882 O O . SER A 1 117 ? -40.523 -46.920 -17.797 1.00 47.13 114 SER A O 1
ATOM 885 N N . LEU A 1 118 ? -41.886 -47.519 -19.436 1.00 44.36 115 LEU A N 1
ATOM 886 C CA . LEU A 1 118 ? -42.730 -48.328 -18.554 1.00 43.25 115 LEU A CA 1
ATOM 887 C C . LEU A 1 118 ? -41.945 -49.481 -17.952 1.00 44.66 115 LEU A C 1
ATOM 888 O O . LEU A 1 118 ? -42.071 -49.718 -16.755 1.00 45.88 115 LEU A O 1
ATOM 893 N N . LEU A 1 119 ? -41.121 -50.200 -18.736 1.00 45.25 116 LEU A N 1
ATOM 894 C CA . LEU A 1 119 ? -40.394 -51.326 -18.131 1.00 45.99 116 LEU A CA 1
ATOM 895 C C . LEU A 1 119 ? -39.554 -50.807 -17.020 1.00 46.95 116 LEU A C 1
ATOM 896 O O . LEU A 1 119 ? -39.549 -51.405 -15.943 1.00 48.14 116 LEU A O 1
ATOM 901 N N . TYR A 1 120 ? -38.878 -49.671 -17.242 1.00 47.21 117 TYR A N 1
ATOM 902 C CA . TYR A 1 120 ? -37.955 -49.153 -16.218 1.00 48.18 117 TYR A CA 1
ATOM 903 C C . TYR A 1 120 ? -38.684 -48.658 -14.997 1.00 49.59 117 TYR A C 1
ATOM 904 O O . TYR A 1 120 ? -38.219 -48.889 -13.892 1.00 51.30 117 TYR A O 1
ATOM 913 N N . ASP A 1 121 ? -39.873 -48.072 -15.188 1.00 49.21 118 ASP A N 1
ATOM 914 C CA . ASP A 1 121 ? -40.663 -47.586 -14.084 1.00 49.37 118 ASP A CA 1
ATOM 915 C C . ASP A 1 121 ? -41.095 -48.772 -13.192 1.00 50.25 118 ASP A C 1
ATOM 916 O O . ASP A 1 121 ? -41.002 -48.725 -11.955 1.00 50.26 118 ASP A O 1
ATOM 921 N N . TYR A 1 122 ? -41.556 -49.838 -13.831 1.00 50.15 119 TYR A N 1
ATOM 922 C CA . TYR A 1 122 ? -41.958 -51.019 -13.078 1.00 51.80 119 TYR A CA 1
ATOM 923 C C . TYR A 1 122 ? -40.777 -51.691 -12.413 1.00 53.86 119 TYR A C 1
ATOM 924 O O . TYR A 1 122 ? -40.898 -52.204 -11.287 1.00 54.61 119 TYR A O 1
ATOM 933 N N . SER A 1 123 ? -39.621 -51.640 -13.071 1.00 54.83 120 SER A N 1
ATOM 934 C CA . SER A 1 123 ? -38.449 -52.220 -12.463 1.00 56.51 120 SER A CA 1
ATOM 935 C C . SER A 1 123 ? -38.103 -51.491 -11.170 1.00 57.26 120 SER A C 1
ATOM 936 O O . SER A 1 123 ? -37.659 -52.118 -10.233 1.00 59.23 120 SER A O 1
ATOM 939 N N . ALA A 1 124 ? -38.261 -50.176 -11.107 1.00 56.85 121 ALA A N 1
ATOM 940 C CA . ALA A 1 124 ? -38.021 -49.502 -9.817 1.00 57.92 121 ALA A CA 1
ATOM 941 C C . ALA A 1 124 ? -39.073 -49.929 -8.776 1.00 58.18 121 ALA A C 1
ATOM 942 O O . ALA A 1 124 ? -38.714 -50.494 -7.741 1.00 59.55 121 ALA A O 1
ATOM 944 N N . LEU A 1 125 ? -40.354 -49.732 -9.086 1.00 57.44 122 LEU A N 1
ATOM 945 C CA . LEU A 1 125 ? -41.451 -50.313 -8.310 1.00 58.11 122 LEU A CA 1
ATOM 946 C C . LEU A 1 125 ? -41.099 -51.682 -7.719 1.00 59.91 122 LEU A C 1
ATOM 947 O O . LEU A 1 125 ? -41.178 -51.859 -6.511 1.00 62.00 122 LEU A O 1
ATOM 952 N N . LYS A 1 126 ? -40.711 -52.643 -8.551 1.00 59.54 123 LYS A N 1
ATOM 953 C CA . LYS A 1 126 ? -40.580 -53.999 -8.073 1.00 60.20 123 LYS A CA 1
ATOM 954 C C . LYS A 1 126 ? -39.173 -54.339 -7.652 1.00 61.65 123 LYS A C 1
ATOM 955 O O . LYS A 1 126 ? -38.878 -55.505 -7.373 1.00 63.46 123 LYS A O 1
ATOM 961 N N . ASN A 1 127 ? -38.304 -53.331 -7.574 1.00 61.80 124 ASN A N 1
ATOM 962 C CA . ASN A 1 127 ? -36.896 -53.541 -7.210 1.00 62.67 124 ASN A CA 1
ATOM 963 C C . ASN A 1 127 ? -36.345 -54.696 -8.032 1.00 62.45 124 ASN A C 1
ATOM 964 O O . ASN A 1 127 ? -35.963 -55.741 -7.512 1.00 64.00 124 ASN A O 1
ATOM 969 N N . SER A 1 128 ? -36.369 -54.521 -9.341 1.00 60.62 125 SER A N 1
ATOM 970 C CA . SER A 1 128 ? -35.976 -55.584 -10.258 1.00 60.10 125 SER A CA 1
ATOM 971 C C . SER A 1 128 ? -35.107 -55.033 -11.368 1.00 59.24 125 SER A C 1
ATOM 972 O O . SER A 1 128 ? -34.978 -53.800 -11.471 1.00 58.45 125 SER A O 1
ATOM 975 N N . LEU A 1 129 ? -34.483 -55.937 -12.136 1.00 58.66 126 LEU A N 1
ATOM 976 C CA . LEU A 1 129 ? -33.689 -55.573 -13.314 1.00 58.06 126 LEU A CA 1
ATOM 977 C C . LEU A 1 129 ? -34.528 -55.781 -14.583 1.00 57.06 126 LEU A C 1
ATOM 978 O O . LEU A 1 129 ? -35.438 -56.654 -14.611 1.00 56.71 126 LEU A O 1
ATOM 983 N N . VAL A 1 130 ? -34.221 -55.054 -15.639 1.00 55.83 127 VAL A N 1
ATOM 984 C CA . VAL A 1 130 ? -34.874 -55.287 -16.907 1.00 54.57 127 VAL A CA 1
ATOM 985 C C . VAL A 1 130 ? -34.094 -56.286 -17.708 1.00 55.69 127 VAL A C 1
ATOM 986 O O . VAL A 1 130 ? -32.954 -56.064 -17.999 1.00 56.53 127 VAL A O 1
ATOM 990 N N . ILE A 1 131 ? -34.713 -57.390 -18.074 1.00 56.18 128 ILE A N 1
ATOM 991 C CA . ILE A 1 131 ? -34.010 -58.389 -18.866 1.00 56.86 128 ILE A CA 1
ATOM 992 C C . ILE A 1 131 ? -34.308 -58.171 -20.362 1.00 56.79 128 ILE A C 1
ATOM 993 O O . ILE A 1 131 ? -35.452 -58.018 -20.758 1.00 56.33 128 ILE A O 1
ATOM 998 N N . GLY A 1 132 ? -33.267 -58.111 -21.182 1.00 58.06 129 GLY A N 1
ATOM 999 C CA . GLY A 1 132 ? -33.426 -57.834 -22.611 1.00 58.08 129 GLY A CA 1
ATOM 1000 C C . GLY A 1 132 ? -33.874 -59.063 -23.333 1.00 59.04 129 GLY A C 1
ATOM 1001 O O . GLY A 1 132 ? -33.772 -60.162 -22.784 1.00 59.86 129 GLY A O 1
ATOM 1002 N N . THR A 1 133 ? -34.394 -58.888 -24.553 1.00 58.74 130 THR A N 1
ATOM 1003 C CA . THR A 1 133 ? -34.819 -60.052 -25.360 1.00 58.47 130 THR A CA 1
ATOM 1004 C C . THR A 1 133 ? -34.419 -59.941 -26.863 1.00 58.26 130 THR A C 1
ATOM 1005 O O . THR A 1 133 ? -35.098 -60.439 -27.768 1.00 58.06 130 THR A O 1
ATOM 1009 N N . SER A 1 134 ? -33.303 -59.288 -27.134 1.00 58.16 131 SER A N 1
ATOM 1010 C CA . SER A 1 134 ? -32.866 -59.184 -28.511 1.00 58.68 131 SER A CA 1
ATOM 1011 C C . SER A 1 134 ? -31.979 -60.366 -28.892 1.00 60.02 131 SER A C 1
ATOM 1012 O O . SER A 1 134 ? -31.118 -60.735 -28.129 1.00 61.01 131 SER A O 1
ATOM 1015 N N . ASN A 1 135 ? -32.202 -60.981 -30.053 1.00 60.47 132 ASN A N 1
ATOM 1016 C CA . ASN A 1 135 ? -31.306 -62.052 -30.506 1.00 62.18 132 ASN A CA 1
ATOM 1017 C C . ASN A 1 135 ? -30.168 -61.491 -31.362 1.00 62.90 132 ASN A C 1
ATOM 1018 O O . ASN A 1 135 ? -30.256 -60.349 -31.833 1.00 61.83 132 ASN A O 1
ATOM 1023 N N . LYS A 1 136 ? -29.123 -62.299 -31.576 1.00 65.07 133 LYS A N 1
ATOM 1024 C CA . LYS A 1 136 ? -27.881 -61.855 -32.217 1.00 66.25 133 LYS A CA 1
ATOM 1025 C C . LYS A 1 136 ? -28.101 -61.339 -33.629 1.00 66.30 133 LYS A C 1
ATOM 1026 O O . LYS A 1 136 ? -27.420 -60.399 -34.051 1.00 66.81 133 LYS A O 1
ATOM 1032 N N . SER A 1 137 ? -29.051 -61.933 -34.353 1.00 66.04 134 SER A N 1
ATOM 1033 C CA . SER A 1 137 ? -29.374 -61.466 -35.699 1.00 65.63 134 SER A CA 1
ATOM 1034 C C . SER A 1 137 ? -29.890 -60.031 -35.655 1.00 64.54 134 SER A C 1
ATOM 1035 O O . SER A 1 137 ? -29.320 -59.132 -36.273 1.00 64.27 134 SER A O 1
ATOM 1038 N N . GLU A 1 138 ? -30.959 -59.804 -34.894 1.00 64.13 135 GLU A N 1
ATOM 1039 C CA . GLU A 1 138 ? -31.459 -58.434 -34.717 1.00 63.46 135 GLU A CA 1
ATOM 1040 C C . GLU A 1 138 ? -30.402 -57.486 -34.112 1.00 62.75 135 GLU A C 1
ATOM 1041 O O . GLU A 1 138 ? -30.370 -56.313 -34.463 1.00 62.77 135 GLU A O 1
ATOM 1047 N N . LEU A 1 139 ? -29.523 -57.977 -33.249 1.00 62.74 136 LEU A N 1
ATOM 1048 C CA . LEU A 1 139 ? -28.427 -57.139 -32.787 1.00 62.99 136 LEU A CA 1
ATOM 1049 C C . LEU A 1 139 ? -27.440 -56.767 -33.902 1.00 64.14 136 LEU A C 1
ATOM 1050 O O . LEU A 1 139 ? -27.054 -55.601 -34.026 1.00 64.02 136 LEU A O 1
ATOM 1055 N N . LEU A 1 140 ? -27.036 -57.736 -34.727 1.00 65.21 137 LEU A N 1
ATOM 1056 C CA . LEU A 1 140 ? -26.101 -57.436 -35.810 1.00 65.84 137 LEU A CA 1
ATOM 1057 C C . LEU A 1 140 ? -26.717 -56.565 -36.896 1.00 65.50 137 LEU A C 1
ATOM 1058 O O . LEU A 1 140 ? -26.030 -55.759 -37.484 1.00 66.23 137 LEU A O 1
ATOM 1063 N N . LEU A 1 141 ? -28.011 -56.712 -37.151 1.00 64.69 138 LEU A N 1
ATOM 1064 C CA . LEU A 1 141 ? -28.626 -56.035 -38.275 1.00 64.55 138 LEU A CA 1
ATOM 1065 C C . LEU A 1 141 ? -29.153 -54.673 -37.878 1.00 64.21 138 LEU A C 1
ATOM 1066 O O . LEU A 1 141 ? -29.612 -53.875 -38.734 1.00 63.60 138 LEU A O 1
ATOM 1071 N N . GLY A 1 142 ? -29.092 -54.408 -36.581 1.00 64.34 139 GLY A N 1
ATOM 1072 C CA . GLY A 1 142 ? -29.696 -53.212 -36.038 1.00 64.72 139 GLY A CA 1
ATOM 1073 C C . GLY A 1 142 ? -31.166 -53.052 -36.355 1.00 64.94 139 GLY A C 1
ATOM 1074 O O . GLY A 1 142 ? -31.582 -51.982 -36.758 1.00 64.00 139 GLY A O 1
ATOM 1075 N N . TYR A 1 143 ? -31.966 -54.101 -36.184 1.00 66.55 140 TYR A N 1
ATOM 1076 C CA . TYR A 1 143 ? -33.442 -53.909 -36.249 1.00 68.18 140 TYR A CA 1
ATOM 1077 C C . TYR A 1 143 ? -34.018 -52.982 -35.151 1.00 66.17 140 TYR A C 1
ATOM 1078 O O . TYR A 1 143 ? -34.882 -52.134 -35.420 1.00 65.97 140 TYR A O 1
ATOM 1083 N N . GLY A 1 144 ? -33.534 -53.156 -33.931 1.00 64.53 141 GLY A N 1
ATOM 1084 C CA . GLY A 1 144 ? -34.058 -52.430 -32.794 1.00 62.82 141 GLY A CA 1
ATOM 1085 C C . GLY A 1 144 ? -33.915 -50.917 -32.781 1.00 61.39 141 GLY A C 1
ATOM 1086 O O . GLY A 1 144 ? -33.294 -50.324 -33.649 1.00 62.09 141 GLY A O 1
ATOM 1087 N N . THR A 1 145 ? -34.512 -50.313 -31.765 1.00 59.43 142 THR A N 1
ATOM 1088 C CA . THR A 1 145 ? -34.510 -48.890 -31.553 1.00 57.58 142 THR A CA 1
ATOM 1089 C C . THR A 1 145 ? -33.600 -48.603 -30.381 1.00 58.14 142 THR A C 1
ATOM 1090 O O . THR A 1 145 ? -33.755 -49.216 -29.329 1.00 57.46 142 THR A O 1
ATOM 1094 N N . ILE A 1 146 ? -32.656 -47.672 -30.556 1.00 58.95 143 ILE A N 1
ATOM 1095 C CA . ILE A 1 146 ? -31.701 -47.343 -29.490 1.00 59.26 143 ILE A CA 1
ATOM 1096 C C . ILE A 1 146 ? -32.442 -46.735 -28.311 1.00 58.35 143 ILE A C 1
ATOM 1097 O O . ILE A 1 146 ? -33.244 -45.848 -28.471 1.00 58.47 143 ILE A O 1
ATOM 1102 N N . TYR A 1 147 ? -32.168 -47.202 -27.115 1.00 58.27 144 TYR A N 1
ATOM 1103 C CA . TYR A 1 147 ? -32.882 -46.702 -25.963 1.00 57.94 144 TYR A CA 1
ATOM 1104 C C . TYR A 1 147 ? -34.333 -47.136 -26.061 1.00 57.11 144 TYR A C 1
ATOM 1105 O O . TYR A 1 147 ? -35.189 -46.592 -25.367 1.00 56.49 144 TYR A O 1
ATOM 1114 N N . GLY A 1 148 ? -34.583 -48.115 -26.932 1.00 56.63 145 GLY A N 1
ATOM 1115 C CA . GLY A 1 148 ? -35.904 -48.645 -27.151 1.00 56.31 145 GLY A CA 1
ATOM 1116 C C . GLY A 1 148 ? -35.856 -50.029 -26.600 1.00 56.90 145 GLY A C 1
ATOM 1117 O O . GLY A 1 148 ? -35.681 -50.210 -25.395 1.00 57.27 145 GLY A O 1
ATOM 1118 N N . ASP A 1 149 ? -36.003 -51.011 -27.486 1.00 57.49 146 ASP A N 1
ATOM 1119 C CA . ASP A 1 149 ? -35.884 -52.423 -27.118 1.00 57.83 146 ASP A CA 1
ATOM 1120 C C . ASP A 1 149 ? -34.434 -52.864 -26.957 1.00 58.68 146 ASP A C 1
ATOM 1121 O O . ASP A 1 149 ? -34.159 -53.965 -26.485 1.00 60.27 146 ASP A O 1
ATOM 1126 N N . LEU A 1 150 ? -33.494 -52.013 -27.344 1.00 58.51 147 LEU A N 1
ATOM 1127 C CA . LEU A 1 150 ? -32.088 -52.240 -27.038 1.00 58.76 147 LEU A CA 1
ATOM 1128 C C . LEU A 1 150 ? -31.709 -51.884 -25.591 1.00 59.03 147 LEU A C 1
ATOM 1129 O O . LEU A 1 150 ? -30.630 -52.243 -25.139 1.00 61.08 147 LEU A O 1
ATOM 1134 N N . ALA A 1 151 ? -32.575 -51.209 -24.852 1.00 57.54 148 ALA A N 1
ATOM 1135 C CA . ALA A 1 151 ? -32.271 -50.839 -23.460 1.00 58.05 148 ALA A CA 1
ATOM 1136 C C . ALA A 1 151 ? -32.581 -51.984 -22.503 1.00 58.11 148 ALA A C 1
ATOM 1137 O O . ALA A 1 151 ? -33.714 -52.422 -22.441 1.00 57.76 148 ALA A O 1
ATOM 1139 N N . CYS A 1 152 ? -31.593 -52.425 -21.730 1.00 58.33 149 CYS A N 1
ATOM 1140 C CA . CYS A 1 152 ? -31.807 -53.420 -20.661 1.00 58.20 149 CYS A CA 1
ATOM 1141 C C . CYS A 1 152 ? -30.553 -53.544 -19.780 1.00 59.15 149 CYS A C 1
ATOM 1142 O O . CYS A 1 152 ? -29.471 -53.043 -20.141 1.00 59.84 149 CYS A O 1
ATOM 1145 N N . ALA A 1 153 ? -30.694 -54.209 -18.637 1.00 58.94 150 ALA A N 1
ATOM 1146 C CA . ALA A 1 153 ? -29.539 -54.491 -17.772 1.00 59.75 150 ALA A CA 1
ATOM 1147 C C . ALA A 1 153 ? -28.704 -55.605 -18.348 1.00 60.72 150 ALA A C 1
ATOM 1148 O O . ALA A 1 153 ? -27.494 -55.463 -18.468 1.00 61.92 150 ALA A O 1
ATOM 1150 N N . PHE A 1 154 ? -29.342 -56.716 -18.698 1.00 60.60 151 PHE A N 1
ATOM 1151 C CA . PHE A 1 154 ? -28.629 -57.822 -19.352 1.00 61.84 151 PHE A CA 1
ATOM 1152 C C . PHE A 1 154 ? -29.541 -58.552 -20.328 1.00 61.29 151 PHE A C 1
ATOM 1153 O O . PHE A 1 154 ? -30.718 -58.206 -20.463 1.00 60.53 151 PHE A O 1
ATOM 1161 N N . ASN A 1 155 ? -28.998 -59.571 -20.984 1.00 62.08 152 ASN A N 1
ATOM 1162 C CA . ASN A 1 155 ? -29.685 -60.279 -22.047 1.00 61.55 152 ASN A CA 1
ATOM 1163 C C . ASN A 1 155 ? -29.095 -61.697 -22.230 1.00 63.54 152 ASN A C 1
ATOM 1164 O O . ASN A 1 155 ? -27.975 -61.858 -22.740 1.00 64.87 152 ASN A O 1
ATOM 1169 N N . PRO A 1 156 ? -29.853 -62.734 -21.857 1.00 63.71 153 PRO A N 1
ATOM 1170 C CA . PRO A 1 156 ? -29.352 -64.115 -21.968 1.00 64.90 153 PRO A CA 1
ATOM 1171 C C . PRO A 1 156 ? -29.242 -64.635 -23.403 1.00 65.00 153 PRO A C 1
ATOM 1172 O O . PRO A 1 156 ? -28.484 -65.592 -23.654 1.00 67.03 153 PRO A O 1
ATOM 1176 N N . ILE A 1 157 ? -29.970 -64.044 -24.339 1.00 62.50 154 ILE A N 1
ATOM 1177 C CA . ILE A 1 157 ? -30.104 -64.692 -25.618 1.00 62.47 154 ILE A CA 1
ATOM 1178 C C . ILE A 1 157 ? -29.497 -63.858 -26.720 1.00 62.52 154 ILE A C 1
ATOM 1179 O O . ILE A 1 157 ? -29.710 -64.121 -27.901 1.00 62.24 154 ILE A O 1
ATOM 1184 N N . GLY A 1 158 ? -28.737 -62.843 -26.336 1.00 62.61 155 GLY A N 1
ATOM 1185 C CA . GLY A 1 158 ? -28.143 -61.953 -27.326 1.00 62.87 155 GLY A CA 1
ATOM 1186 C C . GLY A 1 158 ? -27.074 -62.532 -28.236 1.00 64.74 155 GLY A C 1
ATOM 1187 O O . GLY A 1 158 ? -26.584 -61.842 -29.113 1.00 65.17 155 GLY A O 1
ATOM 1188 N N . SER A 1 159 ? -26.694 -63.788 -28.037 1.00 66.56 156 SER A N 1
ATOM 1189 C CA . SER A 1 159 ? -25.620 -64.377 -28.850 1.00 68.39 156 SER A CA 1
ATOM 1190 C C . SER A 1 159 ? -26.143 -65.538 -29.692 1.00 69.42 156 SER A C 1
ATOM 1191 O O . SER A 1 159 ? -25.376 -66.199 -30.410 1.00 70.89 156 SER A O 1
ATOM 1194 N N . LEU A 1 160 ? -27.444 -65.794 -29.573 1.00 68.54 157 LEU A N 1
ATOM 1195 C CA . LEU A 1 160 ? -28.082 -66.855 -30.316 1.00 69.29 157 LEU A CA 1
ATOM 1196 C C . LEU A 1 160 ? -28.670 -66.217 -31.551 1.00 68.15 157 LEU A C 1
ATOM 1197 O O . LEU A 1 160 ? -29.304 -65.183 -31.435 1.00 66.95 157 LEU A O 1
ATOM 1202 N N . TYR A 1 161 ? -28.419 -66.790 -32.730 1.00 68.69 158 TYR A N 1
ATOM 1203 C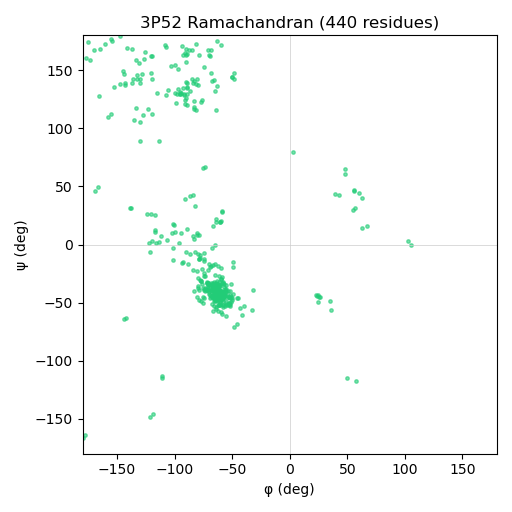 CA . TYR A 1 161 ? -29.081 -66.325 -33.951 1.00 67.55 158 TYR A CA 1
ATOM 1204 C C . TYR A 1 161 ? -30.562 -66.675 -33.927 1.00 66.68 158 TYR A C 1
ATOM 1205 O O . TYR A 1 161 ? -30.999 -67.517 -33.128 1.00 66.95 158 TYR A O 1
ATOM 1214 N N . LYS A 1 162 ? -31.338 -66.010 -34.779 1.00 65.43 159 LYS A N 1
ATOM 1215 C CA . LYS A 1 162 ? -32.769 -66.249 -34.800 1.00 65.40 159 LYS A CA 1
ATOM 1216 C C . LYS A 1 162 ? -33.006 -67.747 -34.946 1.00 66.66 159 LYS A C 1
ATOM 1217 O O . LYS A 1 162 ? -33.792 -68.319 -34.202 1.00 66.34 159 LYS A O 1
ATOM 1223 N N . SER A 1 163 ? -32.255 -68.367 -35.866 1.00 68.10 160 SER A N 1
ATOM 1224 C CA . SER A 1 163 ? -32.412 -69.751 -36.224 1.00 69.33 160 SER A CA 1
ATOM 1225 C C . SER A 1 163 ? -32.165 -70.611 -35.018 1.00 70.27 160 SER A C 1
ATOM 1226 O O . SER A 1 163 ? -32.794 -71.657 -34.855 1.00 71.20 160 SER A O 1
ATOM 1229 N N . GLU A 1 164 ? -31.225 -70.185 -34.183 1.00 70.18 161 GLU A N 1
ATOM 1230 C CA . GLU A 1 164 ? -30.923 -70.906 -32.949 1.00 71.21 161 GLU A CA 1
ATOM 1231 C C . GLU A 1 164 ? -32.064 -70.718 -31.936 1.00 70.13 161 GLU A C 1
ATOM 1232 O O . GLU A 1 164 ? -32.443 -71.670 -31.252 1.00 71.28 161 GLU A O 1
ATOM 1238 N N . ILE A 1 165 ? -32.626 -69.508 -31.871 1.00 67.93 162 ILE A N 1
ATOM 1239 C CA . ILE A 1 165 ? -33.777 -69.248 -31.011 1.00 66.86 162 ILE A CA 1
ATOM 1240 C C . ILE A 1 165 ? -34.879 -70.261 -31.298 1.00 67.55 162 ILE A C 1
ATOM 1241 O O . ILE A 1 165 ? -35.403 -70.882 -30.378 1.00 67.76 162 ILE A O 1
ATOM 1246 N N . TYR A 1 166 ? -35.216 -70.428 -32.570 1.00 67.98 163 TYR A N 1
ATOM 1247 C CA . TYR A 1 166 ? -36.261 -71.357 -32.934 1.00 69.56 163 TYR A CA 1
ATOM 1248 C C . TYR A 1 166 ? -35.927 -72.734 -32.371 1.00 71.25 163 TYR A C 1
ATOM 1249 O O . TYR A 1 166 ? -36.721 -73.354 -31.656 1.00 71.24 163 TYR A O 1
ATOM 1258 N N . ALA A 1 167 ? -34.719 -73.191 -32.640 1.00 72.66 164 ALA A N 1
ATOM 1259 C CA . ALA A 1 167 ? -34.374 -74.535 -32.232 1.00 74.73 164 ALA A CA 1
ATOM 1260 C C . ALA A 1 167 ? -34.396 -74.680 -30.733 1.00 74.85 164 ALA A C 1
ATOM 1261 O O . ALA A 1 167 ? -34.780 -75.733 -30.244 1.00 76.41 164 ALA A O 1
ATOM 1263 N N . LEU A 1 168 ? -33.984 -73.643 -30.007 1.00 73.68 165 LEU A N 1
ATOM 1264 C CA . LEU A 1 168 ? -33.937 -73.730 -28.562 1.00 74.21 165 LEU A CA 1
ATOM 1265 C C . LEU A 1 168 ? -35.352 -73.786 -28.031 1.00 73.93 165 LEU A C 1
ATOM 1266 O O . LEU A 1 168 ? -35.667 -74.577 -27.122 1.00 74.77 165 LEU A O 1
ATOM 1271 N N . ALA A 1 169 ? -36.202 -72.933 -28.602 1.00 73.11 166 ALA A N 1
ATOM 1272 C CA . ALA A 1 169 ? -37.610 -72.847 -28.215 1.00 72.74 166 ALA A CA 1
ATOM 1273 C C . ALA A 1 169 ? -38.281 -74.200 -28.391 1.00 74.45 166 ALA A C 1
ATOM 1274 O O . ALA A 1 169 ? -39.076 -74.602 -27.537 1.00 74.34 166 ALA A O 1
ATOM 1276 N N . LYS A 1 170 ? -37.949 -74.891 -29.491 1.00 75.99 167 LYS A N 1
ATOM 1277 C CA . LYS A 1 170 ? -38.491 -76.214 -29.774 1.00 78.46 167 LYS A CA 1
ATOM 1278 C C . LYS A 1 170 ? -37.981 -77.216 -28.734 1.00 79.76 167 LYS A C 1
ATOM 1279 O O . LYS A 1 170 ? -38.746 -78.059 -28.242 1.00 80.37 167 LYS A O 1
ATOM 1285 N N . TYR A 1 171 ? -36.709 -77.084 -28.363 1.00 80.33 168 TYR A N 1
ATOM 1286 C CA . TYR A 1 171 ? -36.148 -77.907 -27.301 1.00 82.16 168 TYR A CA 1
ATOM 1287 C C . TYR A 1 171 ? -36.919 -77.716 -26.002 1.00 81.57 168 TYR A C 1
ATOM 1288 O O . TYR A 1 171 ? -37.150 -78.675 -25.285 1.00 83.43 168 TYR A O 1
ATOM 1297 N N . LEU A 1 172 ? -37.308 -76.486 -25.694 1.00 79.63 169 LEU A N 1
ATOM 1298 C CA . LEU A 1 172 ? -38.008 -76.227 -24.444 1.00 79.21 169 LEU A CA 1
ATOM 1299 C C . LEU A 1 172 ? -39.523 -76.361 -24.540 1.00 78.61 169 LEU A C 1
ATOM 1300 O O . LEU A 1 172 ? -40.223 -75.910 -23.645 1.00 77.60 169 LEU A O 1
ATOM 1305 N N . ASN A 1 173 ? -40.033 -76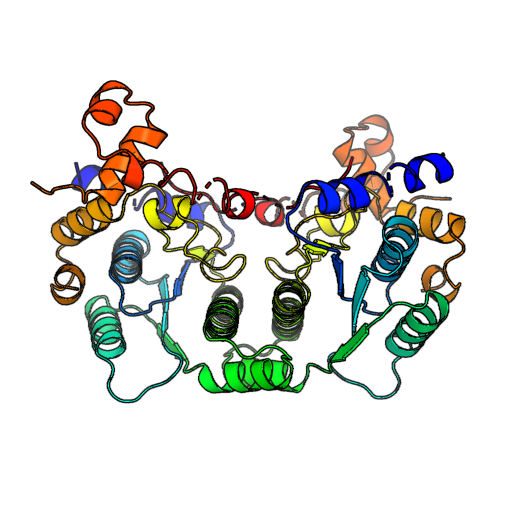.940 -25.621 1.00 79.06 170 ASN A N 1
ATOM 1306 C CA . ASN A 1 173 ? -41.484 -77.111 -25.791 1.00 79.08 170 ASN A CA 1
ATOM 1307 C C . ASN A 1 173 ? -42.395 -75.871 -25.694 1.00 76.68 170 ASN A C 1
ATOM 1308 O O . ASN A 1 173 ? -43.550 -75.984 -25.299 1.00 76.48 170 ASN A O 1
ATOM 1313 N N . LEU A 1 174 ? -41.886 -74.699 -26.065 1.00 75.09 171 LEU A N 1
ATOM 1314 C CA . LEU A 1 174 ? -42.715 -73.496 -26.217 1.00 72.69 171 LEU A CA 1
ATOM 1315 C C . LEU A 1 174 ? -43.935 -73.754 -27.082 1.00 72.28 171 LEU A C 1
ATOM 1316 O O . LEU A 1 174 ? -43.887 -74.523 -28.038 1.00 72.85 171 LEU A O 1
ATOM 1321 N N . HIS A 1 175 ? -45.041 -73.122 -26.734 1.00 70.95 172 HIS A N 1
ATOM 1322 C CA . HIS A 1 175 ? -46.264 -73.370 -27.466 1.00 70.77 172 HIS A CA 1
ATOM 1323 C C . HIS A 1 175 ? -45.990 -73.270 -28.966 1.00 71.29 172 HIS A C 1
ATOM 1324 O O . HIS A 1 175 ? -45.150 -72.479 -29.389 1.00 71.29 172 HIS A O 1
ATOM 1331 N N . GLU A 1 176 ? -46.691 -74.047 -29.782 1.00 72.31 173 GLU A N 1
ATOM 1332 C CA . GLU A 1 176 ? -46.352 -74.096 -31.201 1.00 73.11 173 GLU A CA 1
ATOM 1333 C C . GLU A 1 176 ? -46.555 -72.802 -31.967 1.00 71.63 173 GLU A C 1
ATOM 1334 O O . GLU A 1 176 ? -45.898 -72.592 -32.987 1.00 71.48 173 GLU A O 1
ATOM 1340 N N . ASN A 1 177 ? -47.474 -71.953 -31.503 1.00 70.16 174 ASN A N 1
ATOM 1341 C CA . ASN A 1 177 ? -47.749 -70.699 -32.175 1.00 68.82 174 ASN A CA 1
ATOM 1342 C C . ASN A 1 177 ? -46.505 -69.836 -32.230 1.00 69.09 174 ASN A C 1
ATOM 1343 O O . ASN A 1 177 ? -46.329 -69.072 -33.161 1.00 68.87 174 ASN A O 1
ATOM 1348 N N . PHE A 1 178 ? -45.621 -69.978 -31.254 1.00 70.09 175 PHE A N 1
ATOM 1349 C CA . PHE A 1 178 ? -44.362 -69.274 -31.304 1.00 71.26 175 PHE A CA 1
ATOM 1350 C C . PHE A 1 178 ? -43.469 -69.744 -32.458 1.00 74.62 175 PHE A C 1
ATOM 1351 O O . PHE A 1 178 ? -42.835 -68.921 -33.124 1.00 74.75 175 PHE A O 1
ATOM 1359 N N . ILE A 1 179 ? -43.433 -71.061 -32.682 1.00 78.57 176 ILE A N 1
ATOM 1360 C CA . ILE A 1 179 ? -42.568 -71.708 -33.662 1.00 82.10 176 ILE A CA 1
ATOM 1361 C C . ILE A 1 179 ? -43.130 -71.510 -35.057 1.00 84.36 176 ILE A C 1
ATOM 1362 O O . ILE A 1 179 ? -42.411 -71.153 -35.978 1.00 85.18 176 ILE A O 1
ATOM 1367 N N . LYS A 1 180 ? -44.420 -71.773 -35.204 1.00 87.03 177 LYS A N 1
ATOM 1368 C CA . LYS A 1 180 ? -45.149 -71.560 -36.446 1.00 89.65 177 LYS A CA 1
ATOM 1369 C C . LYS A 1 180 ? -44.805 -70.189 -37.047 1.00 89.62 177 LYS A C 1
ATOM 1370 O O . LYS A 1 180 ? -44.140 -70.114 -38.091 1.00 90.37 177 LYS A O 1
ATOM 1376 N N . LYS A 1 181 ? -45.233 -69.123 -36.361 1.00 89.57 178 LYS A N 1
ATOM 1377 C CA . LYS A 1 181 ? -44.992 -67.722 -36.776 1.00 89.48 178 LYS A CA 1
ATOM 1378 C C . LYS A 1 181 ? -43.690 -67.140 -36.186 1.00 89.47 178 LYS A C 1
ATOM 1379 O O . LYS A 1 181 ? -42.596 -67.712 -36.298 1.00 90.65 178 LYS A O 1
ATOM 1385 N N . PHE A 1 199 ? -31.902 -78.825 -36.395 1.00 91.68 196 PHE A N 1
ATOM 1386 C CA . PHE A 1 199 ? -32.388 -77.572 -36.981 1.00 89.38 196 PHE A CA 1
ATOM 1387 C C . PHE A 1 199 ? -31.550 -77.095 -38.186 1.00 89.96 196 PHE A C 1
ATOM 1388 O O . PHE A 1 199 ? -30.509 -77.677 -38.496 1.00 91.60 196 PHE A O 1
ATOM 1396 N N . SER A 1 200 ? -32.004 -76.024 -38.841 1.00 88.47 197 SER A N 1
ATOM 1397 C CA . SER A 1 200 ? -31.272 -75.410 -39.964 1.00 88.63 197 SER A CA 1
ATOM 1398 C C . SER A 1 200 ? -31.188 -73.878 -39.817 1.00 86.14 197 SER A C 1
ATOM 1399 O O . SER A 1 200 ? -32.123 -73.264 -39.315 1.00 84.64 197 SER A O 1
ATOM 1402 N N . TYR A 1 201 ? -30.077 -73.286 -40.261 1.00 85.72 198 TYR A N 1
ATOM 1403 C CA . TYR A 1 201 ? -29.910 -71.833 -40.334 1.00 83.92 198 TYR A CA 1
ATOM 1404 C C . TYR A 1 201 ? -30.586 -71.228 -41.573 1.00 83.05 198 TYR A C 1
ATOM 1405 O O . TYR A 1 201 ? -30.488 -71.778 -42.644 1.00 84.34 198 TYR A O 1
ATOM 1414 N N . THR A 1 202 ? -31.274 -70.100 -41.439 1.00 81.20 199 THR A N 1
ATOM 1415 C CA . THR A 1 202 ? -31.774 -69.375 -42.614 1.00 80.22 199 THR A CA 1
ATOM 1416 C C . THR A 1 202 ? -30.590 -68.799 -43.393 1.00 81.22 199 THR A C 1
ATOM 1417 O O . THR A 1 202 ? -29.460 -68.758 -42.885 1.00 81.40 199 THR A O 1
ATOM 1421 N N . LYS A 1 203 ? -30.853 -68.331 -44.613 1.00 81.56 200 LYS A N 1
ATOM 1422 C CA . LYS A 1 203 ? -29.795 -67.797 -45.466 1.00 83.03 200 LYS A CA 1
ATOM 1423 C C . LYS A 1 203 ? -29.139 -66.590 -44.829 1.00 81.99 200 LYS A C 1
ATOM 1424 O O . LYS A 1 203 ? -27.914 -66.461 -44.847 1.00 83.19 200 LYS A O 1
ATOM 1430 N N . ILE A 1 204 ? -29.969 -65.717 -44.260 1.00 80.33 201 ILE A N 1
ATOM 1431 C CA . ILE A 1 204 ? -29.513 -64.539 -43.526 1.00 78.90 201 ILE A CA 1
ATOM 1432 C C . ILE A 1 204 ? -28.606 -64.917 -42.367 1.00 79.52 201 ILE A C 1
ATOM 1433 O O . ILE A 1 204 ? -27.499 -64.396 -42.257 1.00 79.55 201 ILE A O 1
ATOM 1438 N N . ASP A 1 205 ? -29.066 -65.829 -41.518 1.00 80.03 202 ASP A N 1
ATOM 1439 C CA . ASP A 1 205 ? -28.291 -66.214 -40.361 1.00 81.54 202 ASP A CA 1
ATOM 1440 C C . ASP A 1 205 ? -26.959 -66.842 -40.767 1.00 84.09 202 ASP A C 1
ATOM 1441 O O . ASP A 1 205 ? -25.944 -66.657 -40.086 1.00 84.79 202 ASP A O 1
ATOM 1446 N N . GLU A 1 206 ? -26.950 -67.566 -41.884 1.00 85.69 203 GLU A N 1
ATOM 1447 C CA . GLU A 1 206 ? -25.744 -68.270 -42.262 1.00 88.37 203 GLU A CA 1
ATOM 1448 C C . GLU A 1 206 ? -24.689 -67.297 -42.762 1.00 88.42 203 GLU A C 1
ATOM 1449 O O . GLU A 1 206 ? -23.506 -67.438 -42.436 1.00 89.85 203 GLU A O 1
ATOM 1455 N N . GLY A 1 207 ? -25.134 -66.297 -43.516 1.00 87.24 204 GLY A N 1
ATOM 1456 C CA . GLY A 1 207 ? -24.267 -65.223 -43.983 1.00 87.38 204 GLY A CA 1
ATOM 1457 C C . GLY A 1 207 ? -23.714 -64.406 -42.835 1.00 86.96 204 GLY A C 1
ATOM 1458 O O . GLY A 1 207 ? -22.531 -64.062 -42.824 1.00 87.47 204 GLY A O 1
ATOM 1459 N N . LEU A 1 208 ? -24.583 -64.099 -41.866 1.00 86.08 205 LEU A N 1
ATOM 1460 C CA . LEU A 1 208 ? -24.200 -63.389 -40.642 1.00 85.52 205 LEU A CA 1
ATOM 1461 C C . LEU A 1 208 ? -23.152 -64.163 -39.869 1.00 87.27 205 LEU A C 1
ATOM 1462 O O . LEU A 1 208 ? -22.151 -63.593 -39.442 1.00 87.79 205 LEU A O 1
ATOM 1467 N N . LYS A 1 209 ? -23.384 -65.461 -39.709 1.00 88.49 206 LYS A N 1
ATOM 1468 C CA . LYS A 1 209 ? -22.478 -66.319 -38.979 1.00 90.58 206 LYS A CA 1
ATOM 1469 C C . LYS A 1 209 ? -21.138 -66.466 -39.740 1.00 92.78 206 LYS A C 1
ATOM 1470 O O . LYS A 1 209 ? -20.058 -66.357 -39.147 1.00 93.85 206 LYS A O 1
ATOM 1476 N N . ALA A 1 210 ? -21.201 -66.676 -41.049 1.00 93.47 207 ALA A N 1
ATOM 1477 C CA . ALA A 1 210 ? -19.982 -66.742 -41.860 1.00 95.36 207 ALA A CA 1
ATOM 1478 C C . ALA A 1 210 ? -19.107 -65.489 -41.738 1.00 95.46 207 ALA A C 1
ATOM 1479 O O . ALA A 1 210 ? -17.891 -65.591 -41.607 1.00 96.88 207 ALA A O 1
ATOM 1481 N N . LEU A 1 211 ? -19.734 -64.315 -41.765 1.00 94.21 208 LEU A N 1
ATOM 1482 C CA . LEU A 1 211 ? -19.019 -63.044 -41.685 1.00 94.24 208 LEU A CA 1
ATOM 1483 C C . LEU A 1 211 ? -18.358 -62.861 -40.328 1.00 94.62 208 LEU A C 1
ATOM 1484 O O . LEU A 1 211 ? -17.182 -62.478 -40.233 1.00 95.57 208 LEU A O 1
ATOM 1489 N N . GLU A 1 212 ? -19.127 -63.170 -39.285 1.00 94.07 209 GLU A N 1
ATOM 1490 C CA . GLU A 1 212 ? -18.694 -63.015 -37.902 1.00 94.34 209 GLU A CA 1
ATOM 1491 C C . GLU A 1 212 ? -17.531 -63.925 -37.560 1.00 96.20 209 GLU A C 1
ATOM 1492 O O . GLU A 1 212 ? -16.641 -63.517 -36.834 1.00 97.09 209 GLU A O 1
ATOM 1498 N N . THR A 1 213 ? -17.533 -65.146 -38.088 1.00 96.94 210 THR A N 1
ATOM 1499 C CA . THR A 1 213 ? -16.489 -66.113 -37.768 1.00 98.48 210 THR A CA 1
ATOM 1500 C C . THR A 1 213 ? -15.446 -66.232 -38.871 1.00 100.03 210 THR A C 1
ATOM 1501 O O . THR A 1 213 ? -14.700 -67.213 -38.926 1.00 101.81 210 THR A O 1
ATOM 1505 N N . ASN A 1 214 ? -15.400 -65.232 -39.750 1.00 99.15 211 ASN A N 1
ATOM 1506 C CA . ASN A 1 214 ? -14.456 -65.215 -40.894 1.00 100.43 211 ASN A CA 1
ATOM 1507 C C . ASN A 1 214 ? -14.256 -66.559 -41.563 1.00 101.34 211 ASN A C 1
ATOM 1508 O O . ASN A 1 214 ? -13.139 -66.922 -41.883 1.00 103.53 211 ASN A O 1
ATOM 1513 N N . ASP A 1 215 ? -15.355 -67.278 -41.766 1.00 99.97 212 ASP A N 1
ATOM 1514 C CA . ASP A 1 215 ? -15.388 -68.530 -42.522 1.00 100.94 212 ASP A CA 1
ATOM 1515 C C . ASP A 1 215 ? -15.240 -68.277 -44.035 1.00 101.17 212 ASP A C 1
ATOM 1516 O O . ASP A 1 215 ? -16.181 -68.512 -44.802 1.00 100.58 212 ASP A O 1
ATOM 1521 N N . GLU A 1 216 ? -14.056 -67.803 -44.450 1.00 101.94 213 GLU A N 1
ATOM 1522 C CA . GLU A 1 216 ? -13.770 -67.448 -45.850 1.00 102.28 213 GLU A CA 1
ATOM 1523 C C . GLU A 1 216 ? -14.182 -68.574 -46.795 1.00 102.66 213 GLU A C 1
ATOM 1524 O O . GLU A 1 216 ? -14.386 -68.362 -47.992 1.00 102.88 213 GLU A O 1
ATOM 1530 N N . LYS A 1 217 ? -14.326 -69.761 -46.219 1.00 102.56 214 LYS A N 1
ATOM 1531 C CA . LYS A 1 217 ? -14.648 -70.985 -46.940 1.00 103.23 214 LYS A CA 1
ATOM 1532 C C . LYS A 1 217 ? -16.116 -71.060 -47.358 1.00 100.41 214 LYS A C 1
ATOM 1533 O O . LYS A 1 217 ? -16.421 -71.445 -48.484 1.00 100.82 214 LYS A O 1
ATOM 1539 N N . LEU A 1 218 ? -17.013 -70.718 -46.439 1.00 97.13 215 LEU A N 1
ATOM 1540 C CA . LEU A 1 218 ? -18.441 -70.743 -46.711 1.00 94.36 215 LEU A CA 1
ATOM 1541 C C . LEU A 1 218 ? -18.837 -69.500 -47.490 1.00 92.43 215 LEU A C 1
ATOM 1542 O O . LEU A 1 218 ? -19.711 -69.548 -48.351 1.00 91.57 215 LEU A O 1
ATOM 1547 N N . LEU A 1 219 ? -18.179 -68.392 -47.163 1.00 91.30 216 LEU A N 1
ATOM 1548 C CA . LEU A 1 219 ? -18.364 -67.109 -47.833 1.00 89.97 216 LEU A CA 1
ATOM 1549 C C . LEU A 1 219 ? -18.396 -67.167 -49.368 1.00 90.78 216 LEU A C 1
ATOM 1550 O O . LEU A 1 219 ? -19.270 -66.559 -49.975 1.00 89.56 216 LEU A O 1
ATOM 1555 N N . ARG A 1 220 ? -17.460 -67.886 -49.988 1.00 92.58 217 ARG A N 1
ATOM 1556 C CA . ARG A 1 220 ? -17.438 -68.029 -51.445 1.00 93.80 217 ARG A CA 1
ATOM 1557 C C . ARG A 1 220 ? -18.655 -68.799 -51.955 1.00 93.17 217 ARG A C 1
ATOM 1558 O O . ARG A 1 220 ? -19.155 -68.543 -53.041 1.00 93.12 217 ARG A O 1
ATOM 1566 N N . THR A 1 221 ? -19.128 -69.732 -51.142 1.00 92.61 218 THR A N 1
ATOM 1567 C CA . THR A 1 221 ? -20.354 -70.467 -51.376 1.00 92.16 218 THR A CA 1
ATOM 1568 C C . THR A 1 221 ? -21.548 -69.533 -51.573 1.00 89.85 218 THR A C 1
ATOM 1569 O O . THR A 1 221 ? -22.452 -69.819 -52.357 1.00 90.35 218 THR A O 1
ATOM 1573 N N . LEU A 1 222 ? -21.556 -68.412 -50.865 1.00 87.09 219 LEU A N 1
ATOM 1574 C CA . LEU A 1 222 ? -22.794 -67.669 -50.687 1.00 84.14 219 LEU A CA 1
ATOM 1575 C C . LEU A 1 222 ? -23.075 -66.617 -51.734 1.00 83.20 219 LEU A C 1
ATOM 1576 O O . LEU A 1 222 ? -22.205 -66.268 -52.512 1.00 84.41 219 LEU A O 1
ATOM 1581 N N . ASP A 1 223 ? -24.296 -66.103 -51.740 1.00 80.88 220 ASP A N 1
ATOM 1582 C CA . ASP A 1 223 ? -24.683 -65.137 -52.742 1.00 80.36 220 ASP A CA 1
ATOM 1583 C C . ASP A 1 223 ? -24.105 -63.738 -52.437 1.00 79.00 220 ASP A C 1
ATOM 1584 O O . ASP A 1 223 ? -24.332 -63.187 -51.363 1.00 77.09 220 ASP A O 1
ATOM 1589 N N . PRO A 1 224 ? -23.325 -63.168 -53.384 1.00 79.80 221 PRO A N 1
ATOM 1590 C CA . PRO A 1 224 ? -22.631 -61.895 -53.160 1.00 78.96 221 PRO A CA 1
ATOM 1591 C C . PRO A 1 224 ? -23.552 -60.717 -52.822 1.00 77.04 221 PRO A C 1
ATOM 1592 O O . PRO A 1 224 ? -23.222 -59.917 -51.958 1.00 75.68 221 PRO A O 1
ATOM 1596 N N . SER A 1 225 ? -24.682 -60.611 -53.515 1.00 76.96 222 SER A N 1
ATOM 1597 C CA . SER A 1 225 ? -25.653 -59.554 -53.265 1.00 75.58 222 SER A CA 1
ATOM 1598 C C . SER A 1 225 ? -26.159 -59.568 -51.825 1.00 73.65 222 SER A C 1
ATOM 1599 O O . SER A 1 225 ? -26.305 -58.516 -51.208 1.00 72.41 222 SER A O 1
ATOM 1602 N N . LEU A 1 226 ? -26.410 -60.768 -51.306 1.00 73.58 223 LEU A N 1
ATOM 1603 C CA . LEU A 1 226 ? -26.810 -60.967 -49.934 1.00 72.36 223 LEU A CA 1
ATOM 1604 C C . LEU A 1 226 ? -25.755 -60.440 -48.994 1.00 72.52 223 LEU A C 1
ATOM 1605 O O . LEU A 1 226 ? -26.035 -59.592 -48.169 1.00 71.54 223 LEU A O 1
ATOM 1610 N N . ILE A 1 227 ? -24.548 -60.958 -49.123 1.00 74.70 224 ILE A N 1
ATOM 1611 C CA . ILE A 1 227 ? -23.423 -60.552 -48.309 1.00 75.36 224 ILE A CA 1
ATOM 1612 C C . ILE A 1 227 ? -23.230 -59.054 -48.354 1.00 75.37 224 ILE A C 1
ATOM 1613 O O . ILE A 1 227 ? -22.953 -58.452 -47.333 1.00 73.93 224 ILE A O 1
ATOM 1618 N N . ALA A 1 228 ? -23.393 -58.448 -49.530 1.00 77.60 225 ALA A N 1
ATOM 1619 C CA . ALA A 1 228 ? -23.197 -56.994 -49.677 1.00 79.35 225 ALA A CA 1
ATOM 1620 C C . ALA A 1 228 ? -24.170 -56.232 -48.796 1.00 79.45 225 ALA A C 1
ATOM 1621 O O . ALA A 1 228 ? -23.817 -55.221 -48.195 1.00 79.20 225 ALA A O 1
ATOM 1631 N N . LEU A 1 230 ? -25.828 -57.641 -46.024 1.00 80.27 227 LEU A N 1
ATOM 1632 C CA . LEU A 1 230 ? -25.560 -57.974 -44.646 1.00 79.55 227 LEU A CA 1
ATOM 1633 C C . LEU A 1 230 ? -24.451 -57.059 -44.159 1.00 80.47 227 LEU A C 1
ATOM 1634 O O . LEU A 1 230 ? -24.576 -56.483 -43.082 1.00 78.86 227 LEU A O 1
ATOM 1639 N N . LYS A 1 231 ? -23.394 -56.899 -44.976 1.00 82.80 228 LYS A N 1
ATOM 1640 C CA . LYS A 1 231 ? -22.283 -56.002 -44.662 1.00 84.05 228 LYS A CA 1
ATOM 1641 C C . LYS A 1 231 ? -22.767 -54.576 -44.588 1.00 84.02 228 LYS A C 1
ATOM 1642 O O . LYS A 1 231 ? -22.463 -53.870 -43.638 1.00 83.54 228 LYS A O 1
ATOM 1648 N N . ASN A 1 232 ? -23.548 -54.149 -45.571 1.00 85.21 229 ASN A N 1
ATOM 1649 C CA . ASN A 1 232 ? -24.104 -52.806 -45.536 1.00 85.71 229 ASN A CA 1
ATOM 1650 C C . ASN A 1 232 ? -24.863 -52.477 -44.239 1.00 85.18 229 ASN A C 1
ATOM 1651 O O . ASN A 1 232 ? -24.692 -51.386 -43.697 1.00 84.57 229 ASN A O 1
ATOM 1656 N N . ARG A 1 233 ? -25.705 -53.404 -43.769 1.00 85.96 230 ARG A N 1
ATOM 1657 C CA . ARG A 1 233 ? -26.467 -53.207 -42.529 1.00 86.34 230 ARG A CA 1
ATOM 1658 C C . ARG A 1 233 ? -25.569 -53.099 -41.299 1.00 88.11 230 ARG A C 1
ATOM 1659 O O . ARG A 1 233 ? -25.650 -52.130 -40.537 1.00 87.85 230 ARG A O 1
ATOM 1675 N N . GLN A 1 235 ? -22.568 -52.476 -40.849 1.00 95.80 232 GLN A N 1
ATOM 1676 C CA . GLN A 1 235 ? -21.674 -51.325 -40.925 1.00 97.26 232 GLN A CA 1
ATOM 1677 C C . GLN A 1 235 ? -22.418 -50.074 -40.463 1.00 96.41 232 GLN A C 1
ATOM 1678 O O . GLN A 1 235 ? -21.996 -49.425 -39.504 1.00 96.29 232 GLN A O 1
ATOM 1684 N N . LYS A 1 236 ? -23.544 -49.763 -41.105 1.00 96.17 233 LYS A N 1
ATOM 1685 C CA . LYS A 1 236 ? -24.255 -48.511 -40.820 1.00 95.94 233 LYS A CA 1
ATOM 1686 C C . LYS A 1 236 ? -24.946 -48.467 -39.430 1.00 94.96 233 LYS A C 1
ATOM 1687 O O . LYS A 1 236 ? -25.284 -47.387 -38.944 1.00 94.41 233 LYS A O 1
ATOM 1693 N N . ASN A 1 237 ? -25.131 -49.629 -38.797 1.00 95.21 234 ASN A N 1
ATOM 1694 C CA . ASN A 1 237 ? -25.808 -49.713 -37.495 1.00 94.88 234 ASN A CA 1
ATOM 1695 C C . ASN A 1 237 ? -24.929 -50.238 -36.356 1.00 95.46 234 ASN A C 1
ATOM 1696 O O . ASN A 1 237 ? -25.430 -50.779 -35.373 1.00 94.54 234 ASN A O 1
ATOM 1701 N N . ALA A 1 238 ? -23.620 -50.061 -36.486 1.00 97.04 235 ALA A N 1
ATOM 1702 C CA . ALA A 1 238 ? -22.684 -50.524 -35.462 1.00 98.39 235 ALA A CA 1
ATOM 1703 C C . ALA A 1 238 ? -22.709 -49.633 -34.210 1.00 98.20 235 ALA A C 1
ATOM 1704 O O . ALA A 1 238 ? -22.418 -50.085 -33.088 1.00 98.22 235 ALA A O 1
ATOM 1706 N N . PHE A 1 239 ? -23.071 -48.369 -34.419 1.00 97.98 236 PHE A N 1
ATOM 1707 C CA . PHE A 1 239 ? -23.129 -47.384 -33.346 1.00 97.87 236 PHE A CA 1
ATOM 1708 C C . PHE A 1 239 ? -24.153 -47.744 -32.251 1.00 96.52 236 PHE A C 1
ATOM 1709 O O . PHE A 1 239 ? -24.092 -47.203 -31.138 1.00 96.28 236 PHE A O 1
ATOM 1717 N N . LYS A 1 240 ? -25.085 -48.642 -32.574 1.00 95.49 237 LYS A N 1
ATOM 1718 C CA . LYS A 1 240 ? -26.113 -49.049 -31.616 1.00 94.42 237 LYS A CA 1
ATOM 1719 C C . LYS A 1 240 ? -25.518 -49.911 -30.493 1.00 95.54 237 LYS A C 1
ATOM 1720 O O . LYS A 1 240 ? -25.968 -49.851 -29.347 1.00 94.94 237 LYS A O 1
ATOM 1726 N N . GLY A 1 241 ? -24.496 -50.696 -30.833 1.00 97.02 238 GLY A N 1
ATOM 1727 C CA . GLY A 1 241 ? -23.805 -51.524 -29.851 1.00 98.42 238 GLY A CA 1
ATOM 1728 C C . GLY A 1 241 ? -22.724 -50.807 -29.044 1.00 99.42 238 GLY A C 1
ATOM 1729 O O . GLY A 1 241 ? -22.026 -51.427 -28.242 1.00 100.11 238 GLY A O 1
ATOM 1730 N N . LYS A 1 242 ? -22.596 -49.498 -29.244 1.00 99.39 239 LYS A N 1
ATOM 1731 C CA . LYS A 1 242 ? -21.534 -48.709 -28.616 1.00 100.47 239 LYS A CA 1
ATOM 1732 C C . LYS A 1 242 ? -22.083 -47.600 -27.699 1.00 99.48 239 LYS A C 1
ATOM 1733 O O . LYS A 1 242 ? -23.158 -47.038 -27.965 1.00 98.32 239 LYS A O 1
ATOM 1747 N N . PRO A 1 244 ? -21.972 -43.722 -25.928 1.00 94.30 241 PRO A N 1
ATOM 1748 C CA . PRO A 1 244 ? -21.629 -42.430 -26.499 1.00 93.08 241 PRO A CA 1
ATOM 1749 C C . PRO A 1 244 ? -20.135 -42.158 -26.365 1.00 93.33 241 PRO A C 1
ATOM 1750 O O . PRO A 1 244 ? -19.533 -42.480 -25.339 1.00 93.92 241 PRO A O 1
ATOM 1754 N N . GLU A 1 245 ? -19.541 -41.593 -27.408 1.00 92.54 242 GLU A N 1
ATOM 1755 C CA . GLU A 1 245 ? -18.142 -41.203 -27.354 1.00 93.03 242 GLU A CA 1
ATOM 1756 C C . GLU A 1 245 ? -17.938 -39.850 -26.667 1.00 91.72 242 GLU A C 1
ATOM 1757 O O . GLU A 1 245 ? -18.387 -38.813 -27.160 1.00 91.02 242 GLU A O 1
ATOM 1763 N N . ILE A 1 246 ? -17.244 -39.884 -25.537 1.00 90.79 243 ILE A N 1
ATOM 1764 C CA . ILE A 1 246 ? -16.892 -38.690 -24.790 1.00 90.04 243 ILE A CA 1
ATOM 1765 C C . ILE A 1 246 ? -15.519 -38.214 -25.264 1.00 91.23 243 ILE A C 1
ATOM 1766 O O . ILE A 1 246 ? -14.597 -39.004 -25.342 1.00 92.63 243 ILE A O 1
ATOM 1771 N N . LEU A 1 247 ? -15.382 -36.939 -25.601 1.00 90.79 244 LEU A N 1
ATOM 1772 C CA . LEU A 1 247 ? -14.076 -36.360 -25.894 1.00 91.98 244 LEU A CA 1
ATOM 1773 C C . LEU A 1 247 ? -13.151 -36.312 -24.665 1.00 93.40 244 LEU A C 1
ATOM 1774 O O . LEU A 1 247 ? -13.602 -36.022 -23.554 1.00 93.21 244 LEU A O 1
ATOM 1779 N N . GLU A 1 248 ? -11.862 -36.576 -24.887 1.00 95.22 245 GLU A N 1
ATOM 1780 C CA . GLU A 1 248 ? -10.825 -36.467 -23.848 1.00 97.21 245 GLU A CA 1
ATOM 1781 C C . GLU A 1 248 ? -9.857 -35.289 -24.064 1.00 97.96 245 GLU A C 1
ATOM 1782 O O . GLU A 1 248 ? -9.730 -34.396 -23.211 1.00 97.76 245 GLU A O 1
ATOM 1796 N N . ASP B 1 5 ? -5.766 -24.230 -20.879 1.00 113.10 2 ASP B N 1
ATOM 1797 C CA . ASP B 1 5 ? -5.784 -23.507 -22.148 1.00 112.24 2 ASP B CA 1
ATOM 1798 C C . ASP B 1 5 ? -7.112 -23.598 -22.904 1.00 108.75 2 ASP B C 1
ATOM 1799 O O . ASP B 1 5 ? -7.291 -24.460 -23.768 1.00 108.24 2 ASP B O 1
ATOM 1804 N N . TRP B 1 6 ? -8.020 -22.678 -22.598 1.00 105.90 3 TRP B N 1
ATOM 1805 C CA . TRP B 1 6 ? -9.376 -22.734 -23.111 1.00 101.68 3 TRP B CA 1
ATOM 1806 C C . TRP B 1 6 ? -9.480 -22.578 -24.612 1.00 101.51 3 TRP B C 1
ATOM 1807 O O . TRP B 1 6 ? -10.298 -23.235 -25.241 1.00 99.98 3 TRP B O 1
ATOM 1818 N N . GLN B 1 7 ? -8.663 -21.696 -25.172 1.00 103.28 4 GLN B N 1
ATOM 1819 C CA . GLN B 1 7 ? -8.631 -21.462 -26.599 1.00 103.54 4 GLN B CA 1
ATOM 1820 C C . GLN B 1 7 ? -8.343 -22.776 -27.306 1.00 103.41 4 GLN B C 1
ATOM 1821 O O . GLN B 1 7 ? -8.989 -23.103 -28.299 1.00 102.52 4 GLN B O 1
ATOM 1827 N N . LYS B 1 8 ? -7.395 -23.542 -26.776 1.00 104.44 5 LYS B N 1
ATOM 1828 C CA . LYS B 1 8 ? -7.000 -24.794 -27.407 1.00 104.53 5 LYS B CA 1
ATOM 1829 C C . LYS B 1 8 ? -8.062 -25.842 -27.169 1.00 100.90 5 LYS B C 1
ATOM 1830 O O . LYS B 1 8 ? -8.358 -26.621 -28.062 1.00 100.22 5 LYS B O 1
ATOM 1836 N N . ILE B 1 9 ? -8.634 -25.846 -25.966 1.00 98.62 6 ILE B N 1
ATOM 1837 C CA . ILE B 1 9 ? -9.722 -26.759 -25.610 1.00 95.32 6 ILE B CA 1
ATOM 1838 C C . ILE B 1 9 ? -10.966 -26.528 -26.502 1.00 93.08 6 ILE B C 1
ATOM 1839 O O . ILE B 1 9 ? -11.566 -27.478 -27.015 1.00 91.37 6 ILE B O 1
ATOM 1844 N N . THR B 1 10 ? -11.301 -25.260 -26.721 1.00 92.67 7 THR B N 1
ATOM 1845 C CA . THR B 1 10 ? -12.406 -24.892 -27.560 1.00 91.34 7 THR B CA 1
ATOM 1846 C C . THR B 1 10 ? -12.221 -25.460 -28.948 1.00 92.63 7 THR B C 1
ATOM 1847 O O . THR B 1 10 ? -13.086 -26.147 -29.473 1.00 90.90 7 THR B O 1
ATOM 1851 N N . GLU B 1 11 ? -11.073 -25.177 -29.540 1.00 96.38 8 GLU B N 1
ATOM 1852 C CA . GLU B 1 11 ? -10.807 -25.593 -30.905 1.00 98.43 8 GLU B CA 1
ATOM 1853 C C . GLU B 1 11 ? -10.795 -27.121 -31.019 1.00 97.93 8 GLU B C 1
ATOM 1854 O O . GLU B 1 11 ? -11.219 -27.676 -32.028 1.00 97.82 8 GLU B O 1
ATOM 1860 N N . LYS B 1 12 ? -10.337 -27.798 -29.977 1.00 97.86 9 LYS B N 1
ATOM 1861 C CA . LYS B 1 12 ? -10.328 -29.248 -29.982 1.00 97.77 9 LYS B CA 1
ATOM 1862 C C . LYS B 1 12 ? -11.751 -29.786 -30.045 1.00 94.53 9 LYS B C 1
ATOM 1863 O O . LYS B 1 12 ? -12.032 -30.764 -30.737 1.00 93.81 9 LYS B O 1
ATOM 1877 N N . CYS B 1 14 ? -14.530 -28.200 -31.139 1.00 86.55 11 CYS B N 1
ATOM 1878 C CA . CYS B 1 14 ? -15.149 -27.898 -32.416 1.00 85.03 11 CYS B CA 1
ATOM 1879 C C . CYS B 1 14 ? -14.726 -28.893 -33.481 1.00 85.86 11 CYS B C 1
ATOM 1880 O O . CYS B 1 14 ? -15.560 -29.363 -34.239 1.00 84.82 11 CYS B O 1
ATOM 1883 N N . ASP B 1 15 ? -13.438 -29.223 -33.521 1.00 87.68 12 ASP B N 1
ATOM 1884 C CA . ASP B 1 15 ? -12.928 -30.245 -34.424 1.00 89.06 12 ASP B CA 1
ATOM 1885 C C . ASP B 1 15 ? -13.709 -31.529 -34.216 1.00 86.83 12 ASP B C 1
ATOM 1886 O O . ASP B 1 15 ? -14.234 -32.107 -35.169 1.00 86.46 12 ASP B O 1
ATOM 1891 N N . PHE B 1 16 ? -13.791 -31.948 -32.955 1.00 85.23 13 PHE B N 1
ATOM 1892 C CA . PHE B 1 16 ? -14.489 -33.155 -32.560 1.00 83.38 13 PHE B CA 1
ATOM 1893 C C . PHE B 1 16 ? -15.923 -33.193 -33.083 1.00 81.66 13 PHE B C 1
ATOM 1894 O O . PHE B 1 16 ? -16.354 -34.181 -33.694 1.00 81.21 13 PHE B O 1
ATOM 1902 N N . ILE B 1 17 ? -16.650 -32.107 -32.836 1.00 80.57 14 ILE B N 1
ATOM 1903 C CA . ILE B 1 17 ? -18.027 -31.991 -33.275 1.00 79.29 14 ILE B CA 1
ATOM 1904 C C . ILE B 1 17 ? -18.115 -32.087 -34.802 1.00 80.78 14 ILE B C 1
ATOM 1905 O O . ILE B 1 17 ? -18.934 -32.857 -35.319 1.00 80.63 14 ILE B O 1
ATOM 1910 N N . GLN B 1 18 ? -17.265 -31.342 -35.507 1.00 82.79 15 GLN B N 1
ATOM 1911 C CA . GLN B 1 18 ? -17.206 -31.400 -36.978 1.00 84.79 15 GLN B CA 1
ATO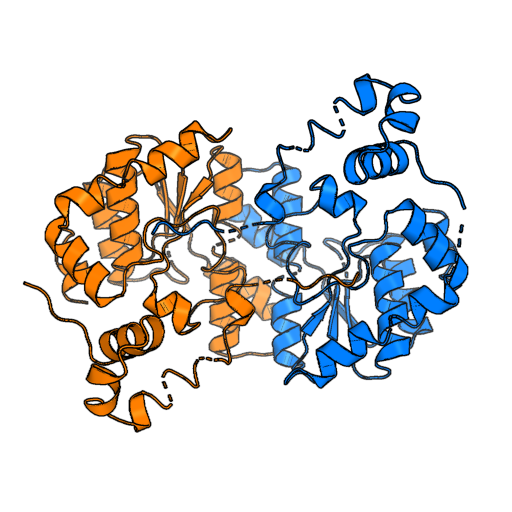M 1912 C C . GLN B 1 18 ? -16.872 -32.782 -37.493 1.00 85.97 15 GLN B C 1
ATOM 1913 O O . GLN B 1 18 ? -17.435 -33.220 -38.487 1.00 85.63 15 GLN B O 1
ATOM 1919 N N . GLU B 1 19 ? -15.952 -33.453 -36.800 1.00 87.85 16 GLU B N 1
ATOM 1920 C CA . GLU B 1 19 ? -15.523 -34.809 -37.132 1.00 90.27 16 GLU B CA 1
ATOM 1921 C C . GLU B 1 19 ? -16.632 -35.840 -37.013 1.00 88.68 16 GLU B C 1
ATOM 1922 O O . GLU B 1 19 ? -16.622 -36.819 -37.742 1.00 89.18 16 GLU B O 1
ATOM 1928 N N . LYS B 1 20 ? -17.580 -35.638 -36.096 1.00 86.89 17 LYS B N 1
ATOM 1929 C CA . LYS B 1 20 ? -18.671 -36.612 -35.943 1.00 85.81 17 LYS B CA 1
ATOM 1930 C C . LYS B 1 20 ? -19.737 -36.486 -37.035 1.00 85.06 17 LYS B C 1
ATOM 1931 O O . LYS B 1 20 ? -20.358 -37.469 -37.448 1.00 84.47 17 LYS B O 1
ATOM 1937 N N . VAL B 1 21 ? -19.920 -35.270 -37.509 1.00 85.09 18 VAL B N 1
ATOM 1938 C CA . VAL B 1 21 ? -20.927 -35.001 -38.495 1.00 85.40 18 VAL B CA 1
ATOM 1939 C C . VAL B 1 21 ? -20.414 -35.333 -39.895 1.00 88.30 18 VAL B C 1
ATOM 1940 O O . VAL B 1 21 ? -21.157 -35.880 -40.729 1.00 88.50 18 VAL B O 1
ATOM 1944 N N . LYS B 1 22 ? -19.145 -35.009 -40.151 1.00 90.93 19 LYS B N 1
ATOM 1945 C CA . LYS B 1 22 ? -18.525 -35.367 -41.412 1.00 93.95 19 LYS B CA 1
ATOM 1946 C C . LYS B 1 22 ? -18.486 -36.892 -41.561 1.00 94.57 19 LYS B C 1
ATOM 1947 O O . LYS B 1 22 ? -18.835 -37.417 -42.615 1.00 95.91 19 LYS B O 1
ATOM 1953 N N . ASN B 1 23 ? -18.104 -37.601 -40.502 1.00 94.15 20 ASN B N 1
ATOM 1954 C CA . ASN B 1 23 ? -17.946 -39.058 -40.570 1.00 95.13 20 ASN B CA 1
ATOM 1955 C C . ASN B 1 23 ? -19.263 -39.771 -40.447 1.00 93.49 20 ASN B C 1
ATOM 1956 O O . ASN B 1 23 ? -19.329 -40.988 -40.313 1.00 93.60 20 ASN B O 1
ATOM 1961 N N . SER B 1 24 ? -20.326 -38.993 -40.502 1.00 92.43 21 SER B N 1
ATOM 1962 C CA . SER B 1 24 ? -21.648 -39.562 -40.411 1.00 91.42 21 SER B CA 1
ATOM 1963 C C . SER B 1 24 ? -22.503 -39.282 -41.646 1.00 91.77 21 SER B C 1
ATOM 1964 O O . SER B 1 24 ? -22.205 -38.369 -42.451 1.00 91.96 21 SER B O 1
ATOM 1967 N N . GLN B 1 25 ? -23.569 -40.076 -41.776 1.00 91.20 22 GLN B N 1
ATOM 1968 C CA . GLN B 1 25 ? -24.577 -39.819 -42.796 1.00 91.62 22 GLN B CA 1
ATOM 1969 C C . GLN B 1 25 ? -25.362 -38.553 -42.444 1.00 88.62 22 GLN B C 1
ATOM 1970 O O . GLN B 1 25 ? -25.973 -37.957 -43.326 1.00 89.08 22 GLN B O 1
ATOM 1976 N N . SER B 1 26 ? -25.313 -38.144 -41.168 1.00 85.23 23 SER B N 1
ATOM 1977 C CA . SER B 1 26 ? -26.025 -36.956 -40.663 1.00 82.10 23 SER B CA 1
ATOM 1978 C C . SER B 1 26 ? -25.505 -35.602 -41.170 1.00 81.69 23 SER B C 1
ATOM 1979 O O . SER B 1 26 ? -24.331 -35.442 -41.405 1.00 83.08 23 SER B O 1
ATOM 1982 N N . GLN B 1 27 ? -26.409 -34.642 -41.318 1.00 79.87 24 GLN B N 1
ATOM 1983 C CA . GLN B 1 27 ? -26.119 -33.277 -41.749 1.00 79.70 24 GLN B CA 1
ATOM 1984 C C . GLN B 1 27 ? -25.771 -32.320 -40.577 1.00 77.06 24 GLN B C 1
ATOM 1985 O O . GLN B 1 27 ? -25.237 -31.230 -40.795 1.00 77.39 24 GLN B O 1
ATOM 1991 N N . GLY B 1 28 ? -26.090 -32.710 -39.342 1.00 73.74 25 GLY B N 1
ATOM 1992 C CA . GLY B 1 28 ? -25.951 -31.816 -38.174 1.00 70.76 25 GLY B CA 1
ATOM 1993 C C . GLY B 1 28 ? -26.318 -32.439 -36.843 1.00 67.58 25 GLY B C 1
ATOM 1994 O O . GLY B 1 28 ? -26.423 -33.655 -36.742 1.00 67.82 25 GLY B O 1
ATOM 1995 N N . VAL B 1 29 ? -26.525 -31.624 -35.812 1.00 64.97 26 VAL B N 1
ATOM 1996 C CA . VAL B 1 29 ? -26.905 -32.165 -34.483 1.00 61.79 26 VAL B CA 1
ATOM 1997 C C . VAL B 1 29 ? -28.162 -31.577 -33.907 1.00 59.68 26 VAL B C 1
ATOM 1998 O O . VAL B 1 29 ? -28.660 -30.550 -34.350 1.00 60.52 26 VAL B O 1
ATOM 2002 N N . VAL B 1 30 ? -28.680 -32.231 -32.899 1.00 57.61 27 VAL B N 1
ATOM 2003 C CA . VAL B 1 30 ? -29.767 -31.654 -32.147 1.00 55.89 27 VAL B CA 1
ATOM 2004 C C . VAL B 1 30 ? -29.481 -31.878 -30.660 1.00 54.93 27 VAL B C 1
ATOM 2005 O O . VAL B 1 30 ? -28.909 -32.910 -30.288 1.00 54.94 27 VAL B O 1
ATOM 2009 N N . LEU B 1 31 ? -29.820 -30.895 -29.825 1.00 53.66 28 LEU B N 1
ATOM 2010 C CA . LEU B 1 31 ? -29.638 -31.040 -28.394 1.00 53.61 28 LEU B CA 1
ATOM 2011 C C . LEU B 1 31 ? -30.862 -30.599 -27.643 1.00 52.72 28 LEU B C 1
ATOM 2012 O O . LEU B 1 31 ? -31.684 -29.833 -28.173 1.00 52.71 28 LEU B O 1
ATOM 2017 N N . GLY B 1 32 ? -30.988 -31.092 -26.405 1.00 52.33 29 GLY B N 1
ATOM 2018 C CA . GLY B 1 32 ? -31.966 -30.587 -25.438 1.00 50.69 29 GLY B CA 1
ATOM 2019 C C . GLY B 1 32 ? -31.414 -29.332 -24.791 1.00 51.35 29 GLY B C 1
ATOM 2020 O O . GLY B 1 32 ? -30.257 -29.296 -24.446 1.00 52.34 29 GLY B O 1
ATOM 2021 N N . LEU B 1 33 ? -32.226 -28.303 -24.592 1.00 51.03 30 LEU B N 1
ATOM 2022 C CA . LEU B 1 33 ? -31.735 -27.069 -23.997 1.00 51.46 30 LEU B CA 1
ATOM 2023 C C . LEU B 1 33 ? -32.637 -26.648 -22.860 1.00 51.41 30 LEU B C 1
ATOM 2024 O O . LEU B 1 33 ? -33.731 -26.147 -23.063 1.00 51.63 30 LEU B O 1
ATOM 2029 N N . SER B 1 34 ? -32.170 -26.846 -21.644 1.00 52.43 31 SER B N 1
ATOM 2030 C CA . SER B 1 34 ? -33.006 -26.677 -20.470 1.00 52.78 31 SER B CA 1
ATOM 2031 C C . SER B 1 34 ? -32.939 -25.296 -19.813 1.00 53.65 31 SER B C 1
ATOM 2032 O O . SER B 1 34 ? -33.796 -24.977 -18.995 1.00 54.35 31 SER B O 1
ATOM 2035 N N . GLY B 1 35 ? -31.918 -24.504 -20.140 1.00 54.65 32 GLY B N 1
ATOM 2036 C CA . GLY B 1 35 ? -31.614 -23.261 -19.420 1.00 55.31 32 GLY B CA 1
ATOM 2037 C C . GLY B 1 35 ? -30.379 -23.407 -18.503 1.00 56.87 32 GLY B C 1
ATOM 2038 O O . GLY B 1 35 ? -29.995 -22.454 -17.824 1.00 58.10 32 GLY B O 1
ATOM 2039 N N . GLY B 1 36 ? -29.752 -24.591 -18.467 1.00 56.66 33 GLY B N 1
ATOM 2040 C CA . GLY B 1 36 ? -28.583 -24.791 -17.624 1.00 56.99 33 GLY B CA 1
ATOM 2041 C C . GLY B 1 36 ? -27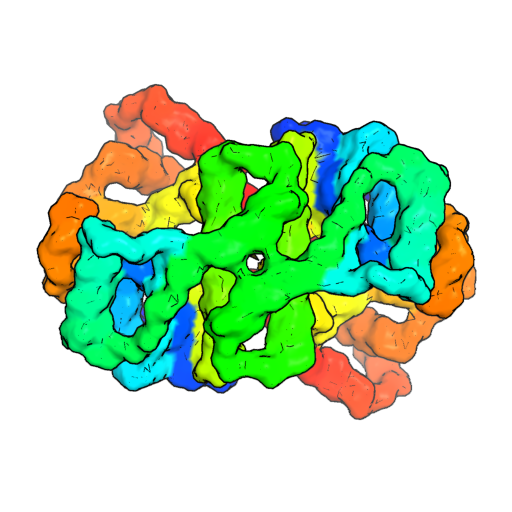.278 -24.465 -18.322 1.00 58.05 33 GLY B C 1
ATOM 2042 O O . GLY B 1 36 ? -27.230 -24.413 -19.559 1.00 58.27 33 GLY B O 1
ATOM 2043 N N . ILE B 1 37 ? -26.205 -24.283 -17.543 1.00 58.70 34 ILE B N 1
ATOM 2044 C CA . ILE B 1 37 ? -24.916 -23.928 -18.129 1.00 59.03 34 ILE B CA 1
ATOM 2045 C C . ILE B 1 37 ? -24.359 -24.969 -19.121 1.00 59.48 34 ILE B C 1
ATOM 2046 O O . ILE B 1 37 ? -23.855 -24.561 -20.163 1.00 59.86 34 ILE B O 1
ATOM 2051 N N . ASP B 1 38 ? -24.483 -26.278 -18.846 1.00 59.08 35 ASP B N 1
ATOM 2052 C CA . ASP B 1 38 ? -23.878 -27.294 -19.728 1.00 59.95 35 ASP B CA 1
ATOM 2053 C C . ASP B 1 38 ? -24.430 -27.143 -21.127 1.00 58.93 35 ASP B C 1
ATOM 2054 O O . ASP B 1 38 ? -23.732 -26.915 -22.115 1.00 59.88 35 ASP B O 1
ATOM 2059 N N . SER B 1 39 ? -25.733 -27.294 -21.164 1.00 57.31 36 SER B N 1
ATOM 2060 C CA . SER B 1 39 ? -26.551 -27.142 -22.314 1.00 55.75 36 SER B CA 1
ATOM 2061 C C . SER B 1 39 ? -26.155 -25.910 -23.134 1.00 55.85 36 SER B C 1
ATOM 2062 O O . SER B 1 39 ? -25.899 -25.998 -24.333 1.00 56.67 36 SER B O 1
ATOM 2065 N N . ALA B 1 40 ? -26.132 -24.756 -22.488 1.00 54.89 37 ALA B N 1
ATOM 2066 C CA . ALA B 1 40 ? -25.957 -23.522 -23.178 1.00 54.62 37 ALA B CA 1
ATOM 2067 C C . ALA B 1 40 ? -24.538 -23.506 -23.785 1.00 56.47 37 ALA B C 1
ATOM 2068 O O . ALA B 1 40 ? -24.320 -23.101 -24.953 1.00 56.53 37 ALA B O 1
ATOM 2070 N N . LEU B 1 41 ? -23.592 -24.001 -22.985 1.00 57.00 38 LEU B N 1
ATOM 2071 C CA . LEU B 1 41 ? -22.241 -24.207 -23.423 1.00 58.24 38 LEU B CA 1
ATOM 2072 C C . LEU B 1 41 ? -22.211 -25.090 -24.648 1.00 58.41 38 LEU B C 1
ATOM 2073 O O . LEU B 1 41 ? -21.642 -24.706 -25.668 1.00 60.44 38 LEU B O 1
ATOM 2078 N N . VAL B 1 42 ? -22.836 -26.254 -24.583 1.00 56.89 39 VAL B N 1
ATOM 2079 C CA . VAL B 1 42 ? -22.793 -27.102 -25.765 1.00 56.82 39 VAL B CA 1
ATOM 2080 C C . VAL B 1 42 ? -23.462 -26.442 -26.970 1.00 57.02 39 VAL B C 1
ATOM 2081 O O . VAL B 1 42 ? -22.970 -26.598 -28.107 1.00 58.32 39 VAL B O 1
ATOM 2085 N N . ALA B 1 43 ? -24.548 -25.700 -26.748 1.00 55.60 40 ALA B N 1
ATOM 2086 C CA . ALA B 1 43 ? -25.185 -25.064 -27.892 1.00 55.48 40 ALA B CA 1
ATOM 2087 C C . ALA B 1 43 ? -24.263 -23.995 -28.467 1.00 57.34 40 ALA B C 1
ATOM 2088 O O . ALA B 1 43 ? -24.242 -23.781 -29.673 1.00 58.02 40 ALA B O 1
ATOM 2090 N N . THR B 1 44 ? -23.485 -23.346 -27.609 1.00 58.09 41 THR B N 1
ATOM 2091 C CA . THR B 1 44 ? -22.571 -22.329 -28.089 1.00 59.99 41 THR B CA 1
ATOM 2092 C C . THR B 1 44 ? -21.499 -22.976 -28.940 1.00 61.43 41 THR B C 1
ATOM 2093 O O . THR B 1 44 ? -21.166 -22.478 -30.015 1.00 62.88 41 THR B O 1
ATOM 2097 N N . LEU B 1 45 ? -20.957 -24.089 -28.484 1.00 61.65 42 LEU B N 1
ATOM 2098 C CA . LEU B 1 45 ? -19.913 -24.721 -29.259 1.00 63.78 42 LEU B CA 1
ATOM 2099 C C . LEU B 1 45 ? -20.442 -25.193 -30.596 1.00 64.74 42 LEU B C 1
ATOM 2100 O O . LEU B 1 45 ? -19.809 -24.969 -31.628 1.00 66.47 42 LEU B O 1
ATOM 2105 N N . CYS B 1 46 ? -21.626 -25.797 -30.586 1.00 64.18 43 CYS B N 1
ATOM 2106 C CA . CYS B 1 46 ? -22.215 -26.314 -31.804 1.00 65.33 43 CYS B CA 1
ATOM 2107 C C . CYS B 1 46 ? -22.416 -25.266 -32.903 1.00 66.99 43 CYS B C 1
ATOM 2108 O O . CYS B 1 46 ? -22.096 -25.502 -34.086 1.00 68.42 43 CYS B O 1
ATOM 2111 N N . LYS B 1 47 ? -22.940 -24.107 -32.531 1.00 67.58 44 LYS B N 1
ATOM 2112 C CA . LYS B 1 47 ? -23.097 -23.037 -33.512 1.00 69.51 44 LYS B CA 1
ATOM 2113 C C . LYS B 1 47 ? -21.766 -22.591 -34.065 1.00 72.75 44 LYS B C 1
ATOM 2114 O O . LYS B 1 47 ? -21.701 -22.294 -35.247 1.00 74.75 44 LYS B O 1
ATOM 2120 N N . ARG B 1 48 ? -20.709 -22.529 -33.241 1.00 74.67 45 ARG B N 1
ATOM 2121 C CA . ARG B 1 48 ? -19.363 -22.181 -33.771 1.00 78.19 45 ARG B CA 1
ATOM 2122 C C . ARG B 1 48 ? -18.864 -23.242 -34.736 1.00 78.59 45 ARG B C 1
ATOM 2123 O O . ARG B 1 48 ? -18.272 -22.926 -35.762 1.00 80.18 45 ARG B O 1
ATOM 2131 N N . ALA B 1 49 ? -19.121 -24.499 -34.396 1.00 77.41 46 ALA B N 1
ATOM 2132 C CA . ALA B 1 49 ? -18.609 -25.611 -35.151 1.00 78.50 46 ALA B CA 1
ATOM 2133 C C . ALA B 1 49 ? -19.397 -25.910 -36.422 1.00 78.83 46 ALA B C 1
ATOM 2134 O O . ALA B 1 49 ? -18.785 -26.265 -37.433 1.00 80.27 46 ALA B O 1
ATOM 2136 N N . LEU B 1 50 ? -20.729 -25.757 -36.380 1.00 77.74 47 LEU B N 1
ATOM 2137 C CA . LEU B 1 50 ? -21.600 -26.233 -37.463 1.00 77.89 47 LEU B CA 1
ATOM 2138 C C . LEU B 1 50 ? -22.496 -25.184 -38.134 1.00 78.74 47 LEU B C 1
ATOM 2139 O O . LEU B 1 50 ? -23.264 -25.518 -39.035 1.00 78.87 47 LEU B O 1
ATOM 2144 N N . LYS B 1 51 ? -22.406 -23.928 -37.704 1.00 79.87 48 LYS B N 1
ATOM 2145 C CA . LYS B 1 51 ? -23.254 -22.852 -38.241 1.00 80.83 48 LYS B CA 1
ATOM 2146 C C . LYS B 1 51 ? -24.739 -23.250 -38.249 1.00 79.07 48 LYS B C 1
ATOM 2147 O O . LYS B 1 51 ? -25.320 -23.471 -37.194 1.00 77.11 48 LYS B O 1
ATOM 2153 N N . GLU B 1 52 ? -25.338 -23.362 -39.435 1.00 79.67 49 GLU B N 1
ATOM 2154 C CA . GLU B 1 52 ? -26.803 -23.513 -39.567 1.00 77.76 49 GLU B CA 1
ATOM 2155 C C . GLU B 1 52 ? -27.322 -24.899 -39.196 1.00 75.10 49 GLU B C 1
ATOM 2156 O O . GLU B 1 52 ? -28.527 -25.065 -38.993 1.00 73.51 49 GLU B O 1
ATOM 2162 N N . ASN B 1 53 ? -26.417 -25.876 -39.093 1.00 73.88 50 ASN B N 1
ATOM 2163 C CA . ASN B 1 53 ? -26.799 -27.271 -38.924 1.00 71.49 50 ASN B CA 1
ATOM 2164 C C . ASN B 1 53 ? -27.029 -27.695 -37.463 1.00 68.57 50 ASN B C 1
ATOM 2165 O O . ASN B 1 53 ? -26.621 -28.795 -37.031 1.00 68.56 50 ASN B O 1
ATOM 2170 N N . VAL B 1 54 ? -27.686 -26.831 -36.694 1.00 64.91 51 VAL B N 1
ATOM 2171 C CA . VAL B 1 54 ? -27.894 -27.092 -35.290 1.00 61.28 51 VAL B CA 1
ATOM 2172 C C . VAL B 1 54 ? -29.348 -26.826 -34.969 1.00 59.16 51 VAL B C 1
ATOM 2173 O O . VAL B 1 54 ? -29.933 -25.887 -35.500 1.00 59.28 51 VAL B O 1
ATOM 2177 N N . PHE B 1 55 ? -29.925 -27.652 -34.101 1.00 56.48 52 PHE B N 1
ATOM 2178 C CA . PHE B 1 55 ? -31.311 -27.510 -33.707 1.00 54.40 52 PHE B CA 1
ATOM 2179 C C . PHE B 1 55 ? -31.515 -27.853 -32.234 1.00 53.10 52 PHE B C 1
ATOM 2180 O O . PHE B 1 55 ? -30.980 -28.846 -31.741 1.00 53.21 52 PHE B O 1
ATOM 2188 N N . ALA B 1 56 ? -32.304 -27.060 -31.530 1.00 51.82 53 ALA B N 1
ATOM 2189 C CA . ALA B 1 56 ? -32.514 -27.333 -30.110 1.00 50.75 53 ALA B CA 1
ATOM 2190 C C . ALA B 1 56 ? -33.990 -27.587 -29.775 1.00 49.77 53 ALA B C 1
ATOM 2191 O O . ALA B 1 56 ? -34.888 -27.011 -30.423 1.00 50.49 53 ALA B O 1
ATOM 2193 N N . LEU B 1 57 ? -34.239 -28.440 -28.779 1.00 48.19 54 LEU B N 1
ATOM 2194 C CA . LEU B 1 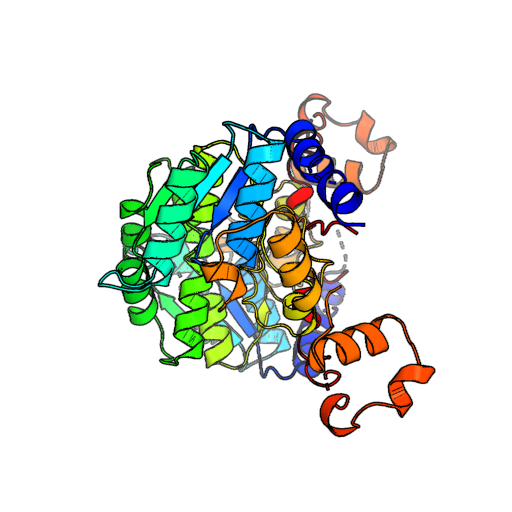57 ? -35.603 -28.627 -28.243 1.00 46.73 54 LEU B CA 1
ATOM 2195 C C . LEU B 1 57 ? -35.564 -28.155 -26.826 1.00 46.98 54 LEU B C 1
ATOM 2196 O O . LEU B 1 57 ? -34.675 -28.562 -26.062 1.00 47.10 54 LEU B O 1
ATOM 2201 N N . LEU B 1 58 ? -36.507 -27.317 -26.476 1.00 46.63 55 LEU B N 1
ATOM 2202 C CA . LEU B 1 58 ? -36.662 -26.839 -25.148 1.00 46.54 55 LEU B CA 1
ATOM 2203 C C . LEU B 1 58 ? -37.877 -27.504 -24.592 1.00 46.81 55 LEU B C 1
ATOM 2204 O O . LEU B 1 58 ? -38.957 -27.218 -24.999 1.00 48.30 55 LEU B O 1
ATOM 2217 N N . PRO B 1 60 ? -39.570 -27.858 -21.264 1.00 46.23 57 PRO B N 1
ATOM 2218 C CA . PRO B 1 60 ? -39.933 -27.798 -19.866 1.00 46.22 57 PRO B CA 1
ATOM 2219 C C . PRO B 1 60 ? -41.208 -28.614 -19.614 1.00 46.63 57 PRO B C 1
ATOM 2220 O O . PRO B 1 60 ? -41.955 -28.858 -20.566 1.00 45.48 57 PRO B O 1
ATOM 2224 N N . THR B 1 61 ? -41.459 -29.000 -18.353 1.00 46.62 58 THR B N 1
ATOM 2225 C CA . THR B 1 61 ? -42.660 -29.733 -18.043 1.00 47.42 58 THR B CA 1
ATOM 2226 C C . THR B 1 61 ? -43.839 -28.810 -17.928 1.00 47.30 58 THR B C 1
ATOM 2227 O O . THR B 1 61 ? -44.940 -29.211 -18.175 1.00 48.78 58 THR B O 1
ATOM 2231 N N . GLN B 1 62 ? -43.611 -27.575 -17.536 1.00 47.49 59 GLN B N 1
ATOM 2232 C CA . GLN B 1 62 ? -44.665 -26.596 -17.448 1.00 47.44 59 GLN B CA 1
ATOM 2233 C C . GLN B 1 62 ? -44.134 -25.256 -17.835 1.00 46.14 59 GLN B C 1
ATOM 2234 O O . GLN B 1 62 ? -42.996 -24.973 -17.639 1.00 45.96 59 GLN B O 1
ATOM 2240 N N . ILE B 1 63 ? -45.000 -24.422 -18.401 1.00 44.68 60 ILE B N 1
ATOM 2241 C CA . ILE B 1 63 ? -44.610 -23.083 -18.824 1.00 43.78 60 ILE B CA 1
ATOM 2242 C C . ILE B 1 63 ? -45.484 -22.021 -18.165 1.00 44.69 60 ILE B C 1
ATOM 2243 O O . ILE B 1 63 ? -46.695 -21.977 -18.384 1.00 45.69 60 ILE B O 1
ATOM 2248 N N . SER B 1 64 ? -44.863 -21.168 -17.357 1.00 44.72 61 SER B N 1
ATOM 2249 C CA . SER B 1 64 ? -45.583 -20.106 -16.665 1.00 45.89 61 SER B CA 1
ATOM 2250 C C . SER B 1 64 ? -44.738 -18.840 -16.565 1.00 47.01 61 SER B C 1
ATOM 2251 O O . SER B 1 64 ? -45.090 -17.801 -17.124 1.00 47.38 61 SER B O 1
ATOM 2254 N N . ASN B 1 65 ? -43.622 -18.935 -15.849 1.00 47.24 62 ASN B N 1
ATOM 2255 C CA . ASN B 1 65 ? -42.725 -17.799 -15.674 1.00 48.71 62 ASN B CA 1
ATOM 2256 C C . ASN B 1 65 ? -41.394 -18.206 -15.052 1.00 49.79 62 ASN B C 1
ATOM 2257 O O . ASN B 1 65 ? -40.904 -17.554 -14.129 1.00 51.20 62 ASN B O 1
ATOM 2262 N N . LYS B 1 66 ? -40.813 -19.286 -15.563 1.00 49.71 63 LYS B N 1
ATOM 2263 C CA . LYS B 1 66 ? -39.555 -19.775 -15.065 1.00 50.27 63 LYS B CA 1
ATOM 2264 C C . LYS B 1 66 ? -38.388 -19.136 -15.696 1.00 50.71 63 LYS B C 1
ATOM 2265 O O . LYS B 1 66 ? -38.313 -19.070 -16.881 1.00 51.54 63 LYS B O 1
ATOM 2271 N N . ALA B 1 67 ? -37.442 -18.712 -14.887 1.00 51.67 64 ALA B N 1
ATOM 2272 C CA . ALA B 1 67 ? -36.215 -18.060 -15.417 1.00 52.07 64 ALA B CA 1
ATOM 2273 C C . ALA B 1 67 ? -35.436 -18.944 -16.412 1.00 51.59 64 ALA B C 1
ATOM 2274 O O . ALA B 1 67 ? -34.861 -18.410 -17.359 1.00 52.33 64 ALA B O 1
ATOM 2276 N N . ASN B 1 68 ? -35.434 -20.265 -16.198 1.00 50.80 65 ASN B N 1
ATOM 2277 C CA . ASN B 1 68 ? -34.790 -21.218 -17.111 1.00 50.85 65 ASN B CA 1
ATOM 2278 C C . ASN B 1 68 ? -35.188 -21.028 -18.570 1.00 50.06 65 ASN B C 1
ATOM 2279 O O . ASN B 1 68 ? -34.317 -21.001 -19.442 1.00 50.44 65 ASN B O 1
ATOM 2284 N N . LEU B 1 69 ? -36.498 -20.895 -18.823 1.00 48.98 66 LEU B N 1
ATOM 2285 C CA . LEU B 1 69 ? -37.026 -20.637 -20.162 1.00 47.58 66 LEU B CA 1
ATOM 2286 C C . LEU B 1 69 ? -36.531 -19.295 -20.673 1.00 48.00 66 LEU B C 1
ATOM 2287 O O . LEU B 1 69 ? -36.023 -19.218 -21.777 1.00 49.06 66 LEU B O 1
ATOM 2292 N N . GLU B 1 70 ? -36.647 -18.248 -19.870 1.00 48.48 67 GLU B N 1
ATOM 2293 C CA . GLU B 1 70 ? -36.161 -16.925 -20.303 1.00 49.18 67 GLU B CA 1
ATOM 2294 C C . GLU B 1 70 ? -34.728 -17.071 -20.776 1.00 49.92 67 GLU B C 1
ATOM 2295 O O . GLU B 1 70 ? -34.407 -16.686 -21.907 1.00 50.67 67 GLU B O 1
ATOM 2301 N N . ASP B 1 71 ? -33.887 -17.684 -19.947 1.00 49.73 68 ASP B N 1
ATOM 2302 C CA . ASP B 1 71 ? -32.484 -17.793 -20.280 1.00 50.72 68 ASP B CA 1
ATOM 2303 C C . ASP B 1 71 ? -32.250 -18.631 -21.553 1.00 51.03 68 ASP B C 1
ATOM 2304 O O . ASP B 1 71 ? -31.394 -18.270 -22.386 1.00 53.44 68 ASP B O 1
ATOM 2309 N N . ALA B 1 72 ? -32.993 -19.728 -21.707 1.00 49.07 69 ALA B N 1
ATOM 2310 C CA . ALA B 1 72 ? -32.818 -20.603 -22.850 1.00 48.34 69 ALA B CA 1
ATOM 2311 C C . ALA B 1 72 ? -33.231 -19.883 -24.143 1.00 48.83 69 ALA B C 1
ATOM 2312 O O . ALA B 1 72 ? -32.564 -19.989 -25.188 1.00 48.22 69 ALA B O 1
ATOM 2314 N N . LEU B 1 73 ? -34.361 -19.180 -24.081 1.00 48.60 70 LEU B N 1
ATOM 2315 C CA . LEU B 1 73 ? -34.806 -18.428 -25.238 1.00 48.80 70 LEU B CA 1
ATOM 2316 C C . LEU B 1 73 ? -33.854 -17.290 -25.541 1.00 50.86 70 LEU B C 1
ATOM 2317 O O . LEU B 1 73 ? -33.590 -17.012 -26.724 1.00 52.12 70 LEU B O 1
ATOM 2322 N N . ARG B 1 74 ? -33.315 -16.635 -24.499 1.00 51.02 71 ARG B N 1
ATOM 2323 C CA . ARG B 1 74 ? -32.476 -15.478 -24.769 1.00 51.82 71 ARG B CA 1
ATOM 2324 C C . ARG B 1 74 ? -31.295 -16.005 -25.572 1.00 53.21 71 ARG B C 1
ATOM 2325 O O . ARG B 1 74 ? -30.848 -15.340 -26.533 1.00 54.75 71 ARG B O 1
ATOM 2333 N N . LEU B 1 75 ? -30.843 -17.222 -25.223 1.00 52.94 72 LEU B N 1
ATOM 2334 C CA . LEU B 1 75 ? -29.684 -17.842 -25.875 1.00 53.39 72 LEU B CA 1
ATOM 2335 C C . LEU B 1 75 ? -29.974 -18.141 -27.344 1.00 54.60 72 LEU B C 1
ATOM 2336 O O . LEU B 1 75 ? -29.196 -17.735 -28.257 1.00 56.72 72 LEU B O 1
ATOM 2341 N N . CYS B 1 76 ? -31.078 -18.843 -27.584 1.00 53.46 73 CYS B N 1
ATOM 2342 C CA . CYS B 1 76 ? -31.461 -19.191 -28.951 1.00 54.23 73 CYS B CA 1
ATOM 2343 C C . CYS B 1 76 ? -31.489 -17.975 -29.850 1.00 55.38 73 CYS B C 1
ATOM 2344 O O . CYS B 1 76 ? -31.005 -18.009 -30.948 1.00 56.41 73 CYS B O 1
ATOM 2347 N N . ALA B 1 77 ? -32.042 -16.880 -29.369 1.00 56.19 74 ALA B N 1
ATOM 2348 C CA . ALA B 1 77 ? -32.160 -15.715 -30.217 1.00 57.83 74 ALA B CA 1
ATOM 2349 C C . ALA B 1 77 ? -30.775 -15.196 -30.439 1.00 59.63 74 ALA B C 1
ATOM 2350 O O . ALA B 1 77 ? -30.400 -14.911 -31.563 1.00 61.09 74 ALA B O 1
ATOM 2352 N N . ASP B 1 78 ? -30.001 -15.109 -29.370 1.00 60.31 75 ASP B N 1
ATOM 2353 C CA . ASP B 1 78 ? -28.668 -14.560 -29.476 1.00 62.71 75 ASP B CA 1
ATOM 2354 C C . ASP B 1 78 ? -27.736 -15.392 -30.378 1.00 62.88 75 ASP B C 1
ATOM 2355 O O . ASP B 1 78 ? -26.937 -14.830 -31.119 1.00 64.75 75 ASP B O 1
ATOM 2360 N N . LEU B 1 79 ? -27.869 -16.714 -30.365 1.00 61.30 76 LEU B N 1
ATOM 2361 C CA . LEU B 1 79 ? -27.016 -17.533 -31.211 1.00 61.04 76 LEU B CA 1
ATOM 2362 C C . LEU B 1 79 ? -27.567 -17.717 -32.583 1.00 60.96 76 LEU B C 1
ATOM 2363 O O . LEU B 1 79 ? -26.894 -18.299 -33.396 1.00 61.53 76 LEU B O 1
ATOM 2368 N N . ASN B 1 80 ? -28.799 -17.285 -32.835 1.00 60.69 77 ASN B N 1
ATOM 2369 C CA . ASN B 1 80 ? -29.488 -17.576 -34.104 1.00 61.09 77 ASN B CA 1
ATOM 2370 C C . ASN B 1 80 ? -29.632 -19.089 -34.295 1.00 59.76 77 ASN B C 1
ATOM 2371 O O . ASN B 1 80 ? -29.397 -19.632 -35.367 1.00 60.16 77 ASN B O 1
ATOM 2376 N N . LEU B 1 81 ? -30.031 -19.756 -33.222 1.00 58.10 78 LEU B N 1
ATOM 2377 C CA . LEU B 1 81 ? -30.180 -21.201 -33.161 1.00 57.11 78 LEU B CA 1
ATOM 2378 C C . LEU B 1 81 ? -31.643 -21.544 -33.405 1.00 56.50 78 LEU B C 1
ATOM 2379 O O . LEU B 1 81 ? -32.517 -20.901 -32.860 1.00 56.91 78 LEU B O 1
ATOM 2384 N N . GLU B 1 82 ? -31.910 -22.525 -34.252 1.00 56.43 79 GLU B N 1
ATOM 2385 C CA . GLU B 1 82 ? -33.277 -22.907 -34.598 1.00 55.64 79 GLU B CA 1
ATOM 2386 C C . GLU B 1 82 ? -33.712 -23.862 -33.506 1.00 53.94 79 GLU B C 1
ATOM 2387 O O . GLU B 1 82 ? -32.903 -24.665 -33.008 1.00 54.14 79 GLU B O 1
ATOM 2393 N N . TYR B 1 83 ? -34.972 -23.778 -33.109 1.00 51.84 80 TYR B N 1
ATOM 2394 C CA . TYR B 1 83 ? -35.372 -24.499 -31.925 1.00 49.75 80 TYR B CA 1
ATOM 2395 C C . TYR B 1 83 ? -36.861 -24.645 -31.937 1.00 49.11 80 TYR B C 1
ATOM 2396 O O . TYR B 1 83 ? -37.532 -24.062 -32.786 1.00 50.03 80 TYR B O 1
ATOM 2405 N N . LYS B 1 84 ? -37.369 -25.429 -30.993 1.00 47.49 81 LYS B N 1
ATOM 2406 C CA . LYS B 1 84 ? -38.788 -25.564 -30.755 1.00 46.42 81 LYS B CA 1
ATOM 2407 C C . LYS B 1 84 ? -39.047 -25.814 -29.271 1.00 45.59 81 LYS B C 1
ATOM 2408 O O . LYS B 1 84 ? -38.332 -26.579 -28.593 1.00 44.93 81 LYS B O 1
ATOM 2414 N N . ILE B 1 85 ? -40.078 -25.163 -28.748 1.00 45.07 82 ILE B N 1
ATOM 2415 C CA . ILE B 1 85 ? -40.401 -25.331 -27.330 1.00 43.42 82 ILE B CA 1
ATOM 2416 C C . ILE B 1 85 ? -41.396 -26.466 -27.313 1.00 43.69 82 ILE B C 1
ATOM 2417 O O . ILE B 1 85 ? -42.363 -26.438 -28.104 1.00 44.60 82 ILE B O 1
ATOM 2422 N N . ILE B 1 86 ? -41.158 -27.489 -26.487 1.00 42.73 83 ILE B N 1
ATOM 2423 C CA . ILE B 1 86 ? -42.187 -28.534 -26.346 1.00 42.54 83 ILE B CA 1
ATOM 2424 C C . ILE B 1 86 ? -42.513 -28.750 -24.886 1.00 42.61 83 ILE B C 1
ATOM 2425 O O . ILE B 1 86 ? -41.696 -29.218 -24.171 1.00 43.36 83 ILE B O 1
ATOM 2430 N N . GLU B 1 87 ? -43.709 -28.378 -24.464 1.00 42.47 84 GLU B N 1
ATOM 2431 C CA . GLU B 1 87 ? -44.132 -28.509 -23.099 1.00 41.93 84 GLU B CA 1
ATOM 2432 C C . GLU B 1 87 ? -44.614 -29.934 -22.944 1.00 42.16 84 GLU B C 1
ATOM 2433 O O . GLU B 1 87 ? -45.585 -30.332 -23.586 1.00 43.35 84 GLU B O 1
ATOM 2439 N N . ILE B 1 88 ? -43.967 -30.688 -22.067 1.00 42.28 85 ILE B N 1
ATOM 2440 C CA . ILE B 1 88 ? -44.146 -32.138 -21.982 1.00 41.99 85 ILE B CA 1
ATOM 2441 C C . ILE B 1 88 ? -45.121 -32.659 -20.950 1.00 42.49 85 ILE B C 1
ATOM 2442 O O . ILE B 1 88 ? -45.262 -33.879 -20.835 1.00 42.30 85 ILE B O 1
ATOM 2447 N N . GLN B 1 89 ? -45.786 -31.774 -20.193 1.00 42.76 86 GLN B N 1
ATOM 2448 C CA . GLN B 1 89 ? -46.632 -32.254 -19.094 1.00 42.84 86 GLN B CA 1
ATOM 2449 C C . GLN B 1 89 ? -47.725 -33.172 -19.586 1.00 43.18 86 GLN B C 1
ATOM 2450 O O . GLN B 1 89 ? -48.204 -34.037 -18.843 1.00 44.10 86 GLN B O 1
ATOM 2456 N N . SER B 1 90 ? -48.182 -32.985 -20.817 1.00 42.83 87 SER B N 1
ATOM 2457 C CA . SER B 1 90 ? -49.171 -33.982 -21.323 1.00 42.51 87 SER B CA 1
ATOM 2458 C C . SER B 1 90 ? -48.652 -35.365 -21.527 1.00 41.38 87 SER B C 1
ATOM 2459 O O . SER B 1 90 ? -49.272 -36.289 -21.138 1.00 41.89 87 SER B O 1
ATOM 2462 N N . ILE B 1 91 ? -47.505 -35.504 -22.150 1.00 40.97 88 ILE B N 1
ATOM 2463 C CA . ILE B 1 91 ? -46.960 -36.825 -22.352 1.00 41.34 88 ILE B CA 1
ATOM 2464 C C . ILE B 1 91 ? -46.814 -37.400 -20.958 1.00 43.01 88 ILE B C 1
ATOM 2465 O O . ILE B 1 91 ? -47.282 -38.528 -20.683 1.00 43.64 88 ILE B O 1
ATOM 2470 N N . LEU B 1 92 ? -46.263 -36.572 -20.050 1.00 43.73 89 LEU B N 1
ATOM 2471 C CA . LEU B 1 92 ? -46.010 -36.988 -18.657 1.00 44.58 89 LEU B CA 1
ATOM 2472 C C . LEU B 1 92 ? -47.258 -37.455 -17.946 1.00 45.30 89 LEU B C 1
ATOM 2473 O O . LEU B 1 92 ? -47.260 -38.505 -17.311 1.00 47.14 89 LEU B O 1
ATOM 2478 N N . ASP B 1 93 ? -48.348 -36.731 -18.073 1.00 44.94 90 ASP B N 1
ATOM 2479 C CA . ASP B 1 93 ? -49.577 -37.228 -17.482 1.00 45.81 90 ASP B CA 1
ATOM 2480 C C . ASP B 1 93 ? -49.938 -38.600 -18.030 1.00 46.59 90 ASP B C 1
ATOM 2481 O O . ASP B 1 93 ? -50.546 -39.427 -17.320 1.00 47.08 90 ASP B O 1
ATOM 2486 N N . ALA B 1 94 ? -49.588 -38.858 -19.304 1.00 45.82 91 ALA B N 1
ATOM 2487 C CA . ALA B 1 94 ? -50.076 -40.086 -19.919 1.00 45.79 91 ALA B CA 1
ATOM 2488 C C . ALA B 1 94 ? -49.321 -41.278 -19.337 1.00 45.97 91 ALA B C 1
ATOM 2489 O O . ALA B 1 94 ? -49.924 -42.328 -19.066 1.00 47.47 91 ALA B O 1
ATOM 2491 N N . PHE B 1 95 ? -48.024 -41.102 -19.104 1.00 44.11 92 PHE B N 1
ATOM 2492 C CA . PHE B 1 95 ? -47.257 -42.129 -18.402 1.00 45.14 92 PHE B CA 1
ATOM 2493 C C . PHE B 1 95 ? -47.764 -42.392 -16.954 1.00 46.89 92 PHE B C 1
ATOM 2494 O O . PHE B 1 95 ? -47.950 -43.506 -16.551 1.00 47.62 92 PHE B O 1
ATOM 2502 N N . ILE B 1 96 ? -48.013 -41.322 -16.212 1.00 47.78 93 ILE B N 1
ATOM 2503 C CA . ILE B 1 96 ? -48.191 -41.395 -14.791 1.00 49.05 93 ILE B CA 1
ATOM 2504 C C . ILE B 1 96 ? -49.433 -42.222 -14.614 1.00 50.96 93 ILE B C 1
ATOM 2505 O O . ILE B 1 96 ? -49.552 -43.028 -13.686 1.00 53.11 93 ILE B O 1
ATOM 2510 N N . LYS B 1 97 ? -50.340 -42.079 -15.560 1.00 51.20 94 LYS B N 1
ATOM 2511 C CA . LYS B 1 97 ? -51.613 -42.776 -15.503 1.00 53.20 94 LYS B CA 1
ATOM 2512 C C . LYS B 1 97 ? -51.413 -44.278 -15.638 1.00 54.70 94 LYS B C 1
ATOM 2513 O O . LYS B 1 97 ? -52.278 -45.072 -15.291 1.00 56.25 94 LYS B O 1
ATOM 2519 N N . GLN B 1 98 ? -50.262 -44.689 -16.134 1.00 54.60 95 GLN B N 1
ATOM 2520 C CA . GLN B 1 98 ? -50.043 -46.102 -16.294 1.00 55.96 95 GLN B CA 1
ATOM 2521 C C . GLN B 1 98 ? -49.066 -46.628 -15.257 1.00 58.27 95 GLN B C 1
ATOM 2522 O O . GLN B 1 98 ? -48.687 -47.822 -15.299 1.00 59.60 95 GLN B O 1
ATOM 2528 N N . SER B 1 99 ? -48.645 -45.734 -14.352 1.00 59.10 96 SER B N 1
ATOM 2529 C CA . SER B 1 99 ? -47.629 -46.038 -13.346 1.00 60.83 96 SER B CA 1
ATOM 2530 C C . SER B 1 99 ? -48.290 -46.417 -12.013 1.00 63.61 96 SER B C 1
ATOM 2531 O O . SER B 1 99 ? -49.387 -45.990 -11.710 1.00 64.50 96 SER B O 1
ATOM 2534 N N . GLU B 1 100 ? -47.621 -47.245 -11.248 1.00 66.68 97 GLU B N 1
ATOM 2535 C CA . GLU B 1 100 ? -48.174 -47.677 -10.007 1.00 70.20 97 GLU B CA 1
ATOM 2536 C C . GLU B 1 100 ? -47.333 -47.124 -8.905 1.00 71.28 97 GLU B C 1
ATOM 2537 O O . GLU B 1 100 ? -47.591 -47.350 -7.752 1.00 72.51 97 GLU B O 1
ATOM 2543 N N . ASN B 1 101 ? -46.330 -46.351 -9.256 1.00 71.87 98 ASN B N 1
ATOM 2544 C CA . ASN B 1 101 ? -45.516 -45.790 -8.216 1.00 74.43 98 ASN B CA 1
ATOM 2545 C C . ASN B 1 101 ? -45.260 -44.310 -8.291 1.00 74.09 98 ASN B C 1
ATOM 2546 O O . ASN B 1 101 ? -44.277 -43.894 -8.829 1.00 74.37 98 ASN B O 1
ATOM 2551 N N . THR B 1 102 ? -46.133 -43.524 -7.694 1.00 75.80 99 THR B N 1
ATOM 2552 C CA . THR B 1 102 ? -45.959 -42.085 -7.604 1.00 76.44 99 THR B CA 1
ATOM 2553 C C . THR B 1 102 ? -44.750 -41.680 -6.781 1.00 76.17 99 THR B C 1
ATOM 2554 O O . THR B 1 102 ? -44.718 -41.913 -5.590 1.00 77.01 99 THR B O 1
ATOM 2558 N N . THR B 1 103 ? -43.766 -41.046 -7.390 1.00 75.12 100 THR B N 1
ATOM 2559 C CA . THR B 1 103 ? -42.643 -40.579 -6.617 1.00 73.54 100 THR B CA 1
ATOM 2560 C C . THR B 1 103 ? -41.776 -39.602 -7.358 1.00 70.91 100 THR B C 1
ATOM 2561 O O . THR B 1 103 ? -41.338 -39.843 -8.447 1.00 70.31 100 THR B O 1
ATOM 2565 N N . LEU B 1 104 ? -41.531 -38.459 -6.726 1.00 69.89 101 LEU B N 1
ATOM 2566 C CA . LEU B 1 104 ? -40.708 -37.413 -7.322 1.00 67.54 101 LEU B CA 1
ATOM 2567 C C . LEU B 1 104 ? -39.609 -37.970 -8.221 1.00 65.81 101 LEU B C 1
ATOM 2568 O O . LEU B 1 104 ? -39.313 -37.409 -9.276 1.00 64.32 101 LEU B O 1
ATOM 2573 N N . VAL B 1 105 ? -39.008 -39.077 -7.796 1.00 64.80 102 VAL B N 1
ATOM 2574 C CA . VAL B 1 105 ? -37.970 -39.735 -8.581 1.00 63.31 102 VAL B CA 1
ATOM 2575 C C . VAL B 1 105 ? -38.553 -40.396 -9.826 1.00 62.06 102 VAL B C 1
ATOM 2576 O O . VAL B 1 105 ? -37.929 -40.402 -10.887 1.00 61.15 102 VAL B O 1
ATOM 2580 N N . SER B 1 106 ? -39.752 -40.951 -9.688 1.00 61.23 103 SER B N 1
ATOM 2581 C CA . SER B 1 106 ? -40.405 -41.602 -10.773 1.00 59.02 103 SER B CA 1
ATOM 2582 C C . SER B 1 106 ? -40.771 -40.599 -11.817 1.00 57.16 103 SER B C 1
ATOM 2583 O O . SER B 1 106 ? -40.580 -40.833 -12.969 1.00 56.90 103 SER B O 1
ATOM 2586 N N . LEU B 1 107 ? -41.304 -39.468 -11.414 1.00 55.77 104 LEU B N 1
ATOM 2587 C CA . LEU B 1 107 ? -41.600 -38.420 -12.386 1.00 55.26 104 LEU B CA 1
ATOM 2588 C C . LEU B 1 107 ? -40.384 -37.960 -13.178 1.00 53.83 104 LEU B C 1
ATOM 2589 O O . LEU B 1 107 ? -40.462 -37.794 -14.404 1.00 53.42 104 LEU B O 1
ATOM 2594 N N . GLY B 1 108 ? -39.265 -37.746 -12.477 1.00 52.66 105 GLY B N 1
ATOM 2595 C CA . GLY B 1 108 ? -38.125 -37.105 -13.087 1.00 50.26 105 GLY B CA 1
ATOM 2596 C C . GLY B 1 108 ? -37.586 -38.033 -14.143 1.00 49.57 105 GLY B C 1
ATOM 2597 O O . GLY B 1 108 ? -37.113 -37.604 -15.192 1.00 49.83 105 GLY B O 1
ATOM 2598 N N . ASN B 1 109 ? -37.638 -39.316 -13.854 1.00 49.05 106 ASN B N 1
ATOM 2599 C CA . ASN B 1 109 ? -37.132 -40.278 -14.780 1.00 48.21 106 ASN B CA 1
ATOM 2600 C C . ASN B 1 109 ? -37.971 -40.328 -16.065 1.00 46.88 106 ASN B C 1
ATOM 2601 O O . ASN B 1 109 ? -37.396 -40.380 -17.175 1.00 45.15 106 ASN B O 1
ATOM 2606 N N . PHE B 1 110 ? -39.305 -40.314 -15.914 1.00 45.29 107 PHE B N 1
ATOM 2607 C CA . PHE B 1 110 ? -40.172 -40.250 -17.062 1.00 43.83 107 PHE B CA 1
ATOM 2608 C C . PHE B 1 110 ? -39.795 -38.994 -17.819 1.00 44.35 107 PHE B C 1
ATOM 2609 O O . PHE B 1 110 ? -39.493 -39.035 -19.034 1.00 44.97 107 PHE B O 1
ATOM 2617 N N . ALA B 1 111 ? -39.753 -37.873 -17.111 1.00 44.13 108 ALA B N 1
ATOM 2618 C CA . ALA B 1 111 ? -39.426 -36.641 -17.799 1.00 43.63 108 ALA B CA 1
ATOM 2619 C C . ALA B 1 111 ? -38.137 -36.782 -18.613 1.00 43.94 108 ALA B C 1
ATOM 2620 O O . ALA B 1 111 ? -38.085 -36.391 -19.806 1.00 44.32 108 ALA B O 1
ATOM 2622 N N . ALA B 1 112 ? -37.108 -37.362 -18.019 1.00 43.83 109 ALA B N 1
ATOM 2623 C CA . ALA B 1 112 ? -35.872 -37.449 -18.776 1.00 44.74 109 ALA B CA 1
ATOM 2624 C C . ALA B 1 112 ? -36.038 -38.308 -20.023 1.00 45.21 109 ALA B C 1
ATOM 2625 O O . ALA B 1 112 ? -35.496 -37.984 -21.056 1.00 46.55 109 ALA B O 1
ATOM 2627 N N . ARG B 1 113 ? -36.817 -39.372 -19.939 1.00 45.13 110 ARG B N 1
ATOM 2628 C CA . ARG B 1 113 ? -36.920 -40.284 -21.033 1.00 45.74 110 ARG B CA 1
ATOM 2629 C C . ARG B 1 113 ? -37.868 -39.790 -22.105 1.00 45.94 110 ARG B C 1
ATOM 2630 O O . ARG B 1 113 ? -37.724 -40.157 -23.301 1.00 47.23 110 ARG B O 1
ATOM 2638 N N . ILE B 1 114 ? -38.780 -38.908 -21.715 1.00 45.07 111 ILE B N 1
ATOM 2639 C CA . ILE B 1 114 ? -39.629 -38.204 -22.664 1.00 44.28 111 ILE B CA 1
ATOM 2640 C C . ILE B 1 114 ? -38.755 -37.291 -23.510 1.00 45.10 111 ILE B C 1
ATOM 2641 O O . ILE B 1 114 ? -38.811 -37.293 -24.758 1.00 46.08 111 ILE B O 1
ATOM 2646 N N . ARG B 1 115 ? -37.902 -36.530 -22.845 1.00 45.19 112 ARG B N 1
ATOM 2647 C CA . ARG B 1 115 ? -37.011 -35.659 -23.587 1.00 45.52 112 ARG B CA 1
ATOM 2648 C C . ARG B 1 115 ? -36.128 -36.443 -24.546 1.00 46.86 112 ARG B C 1
ATOM 2649 O O . ARG B 1 115 ? -35.904 -36.003 -25.692 1.00 46.28 112 ARG B O 1
ATOM 2665 N N . SER B 1 117 ? -36.794 -39.242 -25.973 1.00 48.29 114 SER B N 1
ATOM 2666 C CA . SER B 1 117 ? -37.596 -39.712 -27.097 1.00 47.80 114 SER B CA 1
ATOM 2667 C C . SER B 1 117 ? -37.873 -38.611 -28.107 1.00 46.79 114 SER B C 1
ATOM 2668 O O . SER B 1 117 ? -37.771 -38.851 -29.302 1.00 47.78 114 SER B O 1
ATOM 2671 N N . LEU B 1 118 ? -38.217 -37.408 -27.640 1.00 45.12 115 LEU B N 1
ATOM 2672 C CA . LEU B 1 118 ? -38.443 -36.307 -28.576 1.00 43.73 115 LEU B CA 1
ATOM 2673 C C . LEU B 1 118 ? -37.151 -35.950 -29.235 1.00 44.86 115 LEU B C 1
ATOM 2674 O O . LEU B 1 118 ? -37.159 -35.697 -30.435 1.00 46.06 115 LEU B O 1
ATOM 2679 N N . LEU B 1 119 ? -36.028 -35.933 -28.507 1.00 45.15 116 LEU B N 1
ATOM 2680 C CA . LEU B 1 119 ? -34.776 -35.620 -29.193 1.00 45.53 116 LEU B CA 1
ATOM 2681 C C . LEU B 1 119 ? -34.551 -36.636 -30.299 1.00 46.89 116 LEU B C 1
ATOM 2682 O O . LEU B 1 119 ? -34.271 -36.282 -31.445 1.00 47.74 116 LEU B O 1
ATOM 2687 N N . TYR B 1 120 ? -34.742 -37.912 -30.000 1.00 47.20 117 TYR B N 1
ATOM 2688 C CA . TYR B 1 120 ? -34.433 -38.886 -31.012 1.00 48.38 117 TYR B CA 1
ATOM 2689 C C . TYR B 1 120 ? -35.350 -38.796 -32.234 1.00 50.11 117 TYR B C 1
ATOM 2690 O O . TYR B 1 120 ? -34.887 -38.916 -33.383 1.00 51.90 117 TYR B O 1
ATOM 2699 N N . ASP B 1 121 ? -36.622 -38.504 -31.992 1.00 49.61 118 ASP B N 1
ATOM 2700 C CA . ASP B 1 121 ? -37.565 -38.267 -33.056 1.00 50.25 118 ASP B CA 1
ATOM 2701 C C . ASP B 1 121 ? -37.171 -37.064 -33.959 1.00 50.97 118 ASP B C 1
ATOM 2702 O O . ASP B 1 121 ? -37.159 -37.169 -35.184 1.00 51.78 118 ASP B O 1
ATOM 2707 N N . TYR B 1 122 ? -36.867 -35.924 -33.361 1.00 50.17 119 TYR B N 1
ATOM 2708 C CA . TYR B 1 122 ? -36.460 -34.787 -34.145 1.00 51.40 119 TYR B CA 1
ATOM 2709 C C . TYR B 1 122 ? -35.141 -35.049 -34.879 1.00 53.65 119 TYR B C 1
ATOM 2710 O O . TYR B 1 122 ? -34.951 -34.589 -36.015 1.00 54.25 119 TYR B O 1
ATOM 2719 N N . SER B 1 123 ? -34.238 -35.815 -34.260 1.00 54.77 120 SER B N 1
ATOM 2720 C CA . SER B 1 123 ? -33.000 -36.123 -34.943 1.00 56.19 120 SER B CA 1
ATOM 2721 C C . SER B 1 123 ? -33.262 -36.925 -36.207 1.00 57.25 120 SER B C 1
ATOM 2722 O O . SER B 1 123 ? -32.596 -36.702 -37.198 1.00 58.88 120 SER B O 1
ATOM 2725 N N . ALA B 1 124 ? -34.226 -37.842 -36.197 1.00 57.11 121 ALA B N 1
ATOM 2726 C CA . ALA B 1 124 ? -34.543 -38.541 -37.443 1.00 58.29 121 ALA B CA 1
ATOM 2727 C C . ALA B 1 124 ? -35.079 -37.518 -38.461 1.00 58.79 121 ALA B C 1
ATOM 2728 O O . ALA B 1 124 ? -34.533 -37.367 -39.533 1.00 60.34 121 ALA B O 1
ATOM 2730 N N . LEU B 1 125 ? -36.097 -36.765 -38.073 1.00 58.12 122 LEU B N 1
ATOM 2731 C CA . LEU B 1 125 ? -36.664 -35.702 -38.877 1.00 58.78 122 LEU B CA 1
ATOM 2732 C C . LEU B 1 125 ? -35.611 -34.830 -39.515 1.00 60.20 122 LEU B C 1
ATOM 2733 O O . LEU B 1 125 ? -35.720 -34.509 -40.671 1.00 62.62 122 LEU B O 1
ATOM 2738 N N . LYS B 1 126 ? -34.607 -34.413 -38.771 1.00 59.66 123 LYS B N 1
ATOM 2739 C CA . LYS B 1 126 ? -33.665 -33.470 -39.332 1.00 60.20 123 LYS B CA 1
ATOM 2740 C C . LYS B 1 126 ? -32.400 -34.134 -39.814 1.00 61.41 123 LYS B C 1
ATOM 2741 O O . LYS B 1 126 ? -31.457 -33.459 -40.168 1.00 62.65 123 LYS B O 1
ATOM 2747 N N . ASN B 1 127 ? -32.403 -35.456 -39.873 1.00 61.68 124 ASN B N 1
ATOM 2748 C CA . ASN B 1 127 ? -31.231 -36.194 -40.311 1.00 62.99 124 ASN B CA 1
ATOM 2749 C C . ASN B 1 127 ? -30.009 -35.663 -39.564 1.00 62.45 124 ASN B C 1
ATOM 2750 O O . ASN B 1 127 ? -29.093 -35.051 -40.147 1.00 63.67 124 ASN B O 1
ATOM 2755 N N . SER B 1 128 ? -30.034 -35.878 -38.251 1.00 60.59 125 SER B N 1
ATOM 2756 C CA . SER B 1 128 ? -29.007 -35.345 -37.352 1.00 59.58 125 SER B CA 1
ATOM 2757 C C . SER B 1 128 ? -28.627 -36.329 -36.255 1.00 58.68 125 SER B C 1
ATOM 2758 O O . SER B 1 128 ? -29.286 -37.361 -36.073 1.00 57.88 125 SER B O 1
ATOM 2761 N N . LEU B 1 129 ? -27.548 -36.004 -35.548 1.00 58.12 126 LEU B N 1
ATOM 2762 C CA . LEU B 1 129 ? -27.133 -36.767 -34.391 1.00 57.66 126 LEU B CA 1
ATOM 2763 C C . LEU B 1 129 ? -27.519 -36.026 -33.075 1.00 56.45 126 LEU B C 1
ATOM 2764 O O . LEU B 1 129 ? -27.644 -34.792 -33.052 1.00 56.26 126 LEU B O 1
ATOM 2769 N N . VAL B 1 130 ? -27.716 -36.755 -31.981 1.00 55.44 127 VAL B N 1
ATOM 2770 C CA . VAL B 1 130 ? -28.039 -36.053 -30.751 1.00 54.03 127 VAL B CA 1
ATOM 2771 C C . VAL B 1 130 ? -26.812 -35.908 -29.934 1.00 55.22 127 VAL B C 1
ATOM 2772 O O . VAL B 1 130 ? -26.147 -36.887 -29.605 1.00 56.44 127 VAL B O 1
ATOM 2776 N N . ILE B 1 131 ? -26.488 -34.662 -29.646 1.00 55.37 128 ILE B N 1
ATOM 2777 C CA . ILE B 1 131 ? -25.260 -34.349 -28.952 1.00 56.10 128 ILE B CA 1
ATOM 2778 C C . ILE B 1 131 ? -25.571 -34.248 -27.453 1.00 56.34 128 ILE B C 1
ATOM 2779 O O . ILE B 1 131 ? -26.515 -33.609 -27.039 1.00 55.50 128 ILE B O 1
ATOM 2784 N N . GLY B 1 132 ? -24.793 -34.932 -26.637 1.00 58.08 129 GLY B N 1
ATOM 2785 C CA . GLY B 1 132 ? -25.100 -34.989 -25.208 1.00 58.20 129 GLY B CA 1
ATOM 2786 C C . GLY B 1 132 ? -24.545 -33.800 -24.466 1.00 59.00 129 GLY B C 1
ATOM 2787 O O . GLY B 1 132 ? -23.729 -33.029 -25.007 1.00 59.94 129 GLY B O 1
ATOM 2788 N N . THR B 1 133 ? -24.982 -33.623 -23.226 1.00 58.72 130 THR B N 1
ATOM 2789 C CA . THR B 1 133 ? -24.491 -32.465 -22.470 1.00 58.44 130 THR B CA 1
ATOM 2790 C C . THR B 1 133 ? -24.155 -32.760 -20.998 1.00 58.55 130 THR B C 1
ATOM 2791 O O . THR B 1 133 ? -24.263 -31.886 -20.143 1.00 58.51 130 THR B O 1
ATOM 2795 N N . SER B 1 134 ? -23.709 -33.981 -20.710 1.00 59.02 131 SER B N 1
ATOM 2796 C CA . SER B 1 134 ? -23.375 -34.347 -19.342 1.00 59.95 131 SER B CA 1
ATOM 2797 C C . SER B 1 134 ? -21.914 -34.019 -19.085 1.00 61.87 131 SER B C 1
ATOM 2798 O O . SER B 1 134 ? -21.065 -34.269 -19.950 1.00 63.03 131 SER B O 1
ATOM 2801 N N . ASN B 1 135 ? -21.606 -33.422 -17.935 1.00 62.30 132 ASN B N 1
ATOM 2802 C CA . ASN B 1 135 ? -20.226 -33.159 -17.574 1.00 64.14 132 ASN B CA 1
ATOM 2803 C C . ASN B 1 135 ? -19.688 -34.299 -16.752 1.00 65.55 132 ASN B C 1
ATOM 2804 O O . ASN B 1 135 ? -20.441 -35.078 -16.220 1.00 64.95 132 ASN B O 1
ATOM 2809 N N . LYS B 1 136 ? -18.371 -34.392 -16.633 1.00 68.26 133 LYS B N 1
ATOM 2810 C CA . LYS B 1 136 ? -17.731 -35.531 -15.983 1.00 70.28 133 LYS B CA 1
ATOM 2811 C C . LYS B 1 136 ? -18.224 -35.758 -14.555 1.00 70.96 133 LYS B C 1
ATOM 2812 O O . LYS B 1 136 ? -18.394 -36.906 -14.141 1.00 71.94 133 LYS B O 1
ATOM 2818 N N . SER B 1 137 ? -18.458 -34.679 -13.809 1.00 70.67 134 SER B N 1
ATOM 2819 C CA . SER B 1 137 ? -18.920 -34.794 -12.440 1.00 70.64 134 SER B CA 1
ATOM 2820 C C . SER B 1 137 ? -20.265 -35.479 -12.435 1.00 69.44 134 SER B C 1
ATOM 2821 O O . SER B 1 137 ? -20.448 -36.464 -11.740 1.00 70.28 134 SER B O 1
ATOM 2824 N N . GLU B 1 138 ? -21.216 -34.998 -13.216 1.00 67.92 135 GLU B N 1
ATOM 2825 C CA . GLU B 1 138 ? -22.464 -35.705 -13.216 1.00 67.42 135 GLU B CA 1
ATOM 2826 C C . GLU B 1 138 ? -22.306 -37.141 -13.704 1.00 67.13 135 GLU B C 1
ATOM 2827 O O . GLU B 1 138 ? -22.990 -38.032 -13.200 1.00 67.33 135 GLU B O 1
ATOM 2833 N N . LEU B 1 139 ? -21.374 -37.380 -14.623 1.00 67.25 136 LEU B N 1
ATOM 2834 C CA . LEU B 1 139 ? -21.136 -38.739 -15.103 1.00 67.66 136 LEU B CA 1
ATOM 2835 C C . LEU B 1 139 ? -20.635 -39.665 -14.006 1.00 69.53 136 LEU B C 1
ATOM 2836 O O . LEU B 1 139 ? -21.141 -40.776 -13.836 1.00 69.68 136 LEU B O 1
ATOM 2841 N N . LEU B 1 140 ? -19.657 -39.206 -13.242 1.00 71.17 137 LEU B N 1
ATOM 2842 C CA . LEU B 1 140 ? -19.089 -40.019 -12.166 1.00 72.84 137 LEU B CA 1
ATOM 2843 C C . LEU B 1 140 ? -20.070 -40.244 -11.032 1.00 72.65 137 LEU B C 1
ATOM 2844 O O . LEU B 1 140 ? -20.161 -41.339 -10.485 1.00 73.98 137 LEU B O 1
ATOM 2849 N N . LEU B 1 141 ? -20.825 -39.216 -10.686 1.00 71.52 138 LEU B N 1
ATOM 2850 C CA . LEU B 1 141 ? -21.746 -39.325 -9.570 1.00 71.75 138 LEU B CA 1
ATOM 2851 C C . LEU B 1 141 ? -23.056 -40.032 -9.880 1.00 71.06 138 LEU B C 1
ATOM 2852 O O . LEU B 1 141 ? -23.834 -40.289 -8.974 1.00 71.04 138 LEU B O 1
ATOM 2857 N N . GLY B 1 142 ? -23.312 -40.326 -11.150 1.00 70.66 139 GLY B N 1
ATOM 2858 C CA . GLY B 1 142 ? -24.547 -40.970 -11.538 1.00 70.92 139 GLY B CA 1
ATOM 2859 C C . GLY B 1 142 ? -25.798 -40.152 -11.237 1.00 71.01 139 GLY B C 1
ATOM 2860 O O . GLY B 1 142 ? -26.811 -40.709 -10.809 1.00 69.90 139 GLY B O 1
ATOM 2861 N N . TYR B 1 143 ? -25.747 -38.834 -11.449 1.00 72.01 140 TYR B N 1
ATOM 2862 C CA . TYR B 1 143 ? -26.970 -38.022 -11.303 1.00 73.02 140 TYR B CA 1
ATOM 2863 C C . TYR B 1 143 ? -28.050 -38.379 -12.363 1.00 70.59 140 TYR B C 1
ATOM 2864 O O . TYR B 1 143 ? -29.233 -38.530 -12.034 1.00 70.22 140 TYR B O 1
ATOM 2869 N N . GLY B 1 144 ? -27.622 -38.525 -13.617 1.00 68.67 141 GLY B N 1
ATOM 2870 C CA . GLY B 1 144 ? -28.535 -38.729 -14.730 1.00 66.43 141 GLY B CA 1
ATOM 2871 C C . GLY B 1 144 ? -29.432 -39.955 -14.677 1.00 65.26 141 GLY B C 1
ATOM 2872 O O . GLY B 1 144 ? -29.293 -40.802 -13.801 1.00 66.44 141 GLY B O 1
ATOM 2873 N N . THR B 1 145 ? -30.371 -40.011 -15.619 1.00 62.92 142 THR B N 1
ATOM 2874 C CA . THR B 1 145 ? -31.250 -41.154 -15.853 1.00 61.34 142 THR B CA 1
ATOM 2875 C C . THR B 1 145 ? -30.735 -41.991 -17.017 1.00 62.03 142 THR B C 1
ATOM 2876 O O . THR B 1 145 ? -30.453 -41.444 -18.109 1.00 60.93 142 THR B O 1
ATOM 2880 N N . ILE B 1 146 ? -30.631 -43.308 -16.816 1.00 63.09 143 ILE B N 1
ATOM 2881 C CA . ILE B 1 146 ? -30.201 -44.158 -17.920 1.00 63.56 143 ILE B CA 1
ATOM 2882 C C . ILE B 1 146 ? -31.218 -44.085 -19.022 1.00 62.27 143 ILE B C 1
ATOM 2883 O O . ILE B 1 146 ? -32.394 -44.137 -18.741 1.00 62.23 143 ILE B O 1
ATOM 2888 N N . TYR B 1 147 ? -30.762 -43.968 -20.270 1.00 61.90 144 TYR B N 1
ATOM 2889 C CA . TYR B 1 147 ? -31.653 -43.886 -21.411 1.00 60.92 144 TYR B CA 1
ATOM 2890 C C . TYR B 1 147 ? -32.516 -42.640 -21.335 1.00 59.56 144 TYR B C 1
ATOM 2891 O O . TYR B 1 147 ? -33.513 -42.556 -22.032 1.00 58.61 144 TYR B O 1
ATOM 2900 N N . GLY B 1 148 ? -32.136 -41.705 -20.463 1.00 59.18 145 GLY B N 1
ATOM 2901 C CA . GLY B 1 148 ? -32.772 -40.396 -20.336 1.00 58.22 145 GLY B CA 1
ATOM 2902 C C . GLY B 1 148 ? -31.770 -39.383 -20.847 1.00 58.47 145 GLY B C 1
ATOM 2903 O O . GLY B 1 148 ? -31.436 -39.402 -22.005 1.00 58.79 145 GLY B O 1
ATOM 2904 N N . ASP B 1 149 ? -31.243 -38.527 -19.978 1.00 59.21 146 ASP B N 1
ATOM 2905 C CA . ASP B 1 149 ? -30.197 -37.555 -20.369 1.00 59.28 146 ASP B CA 1
ATOM 2906 C C . ASP B 1 149 ? -28.823 -38.167 -20.568 1.00 60.10 146 ASP B C 1
ATOM 2907 O O . ASP B 1 149 ? -27.907 -37.494 -21.033 1.00 61.46 146 ASP B O 1
ATOM 2912 N N . LEU B 1 150 ? -28.675 -39.440 -20.232 1.00 60.39 147 LEU B N 1
ATOM 2913 C CA . LEU B 1 150 ? -27.456 -40.166 -20.563 1.00 60.96 147 LEU B CA 1
ATOM 2914 C C . LEU B 1 150 ? -27.408 -40.641 -22.039 1.00 61.09 147 LEU B C 1
ATOM 2915 O O . LEU B 1 150 ? -26.348 -41.019 -22.534 1.00 62.96 147 LEU B O 1
ATOM 2920 N N . ALA B 1 151 ? -28.531 -40.584 -22.749 1.00 59.60 148 ALA B N 1
ATOM 2921 C CA . ALA B 1 151 ? -28.607 -41.131 -24.105 1.00 59.68 148 ALA B CA 1
ATOM 2922 C C . ALA B 1 151 ? -28.211 -40.089 -25.131 1.00 59.05 148 ALA B C 1
ATOM 2923 O O . ALA B 1 151 ? -28.849 -39.061 -25.222 1.00 57.95 148 ALA B O 1
ATOM 2925 N N . CYS B 1 152 ? -27.173 -40.374 -25.908 1.00 59.08 149 CYS B N 1
ATOM 2926 C CA . CYS B 1 152 ? -26.768 -39.499 -26.987 1.00 58.78 149 CYS B CA 1
ATOM 2927 C C . CYS B 1 152 ? -25.812 -40.245 -27.917 1.00 59.91 149 CYS B C 1
ATOM 2928 O O . CYS B 1 152 ? -25.354 -41.316 -27.559 1.00 61.32 149 CYS B O 1
ATOM 2931 N N . ALA B 1 153 ? -25.524 -39.690 -29.098 1.00 59.32 150 ALA B N 1
A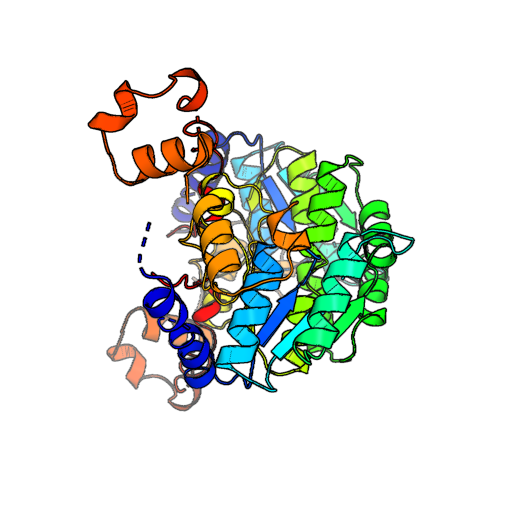TOM 2932 C CA . ALA B 1 153 ? -24.504 -40.243 -30.001 1.00 60.25 150 ALA B CA 1
ATOM 2933 C C . ALA B 1 153 ? -23.081 -39.957 -29.497 1.00 61.36 150 ALA B C 1
ATOM 2934 O O . ALA B 1 153 ? -22.231 -40.845 -29.488 1.00 62.77 150 ALA B O 1
ATOM 2936 N N . PHE B 1 154 ? -22.834 -38.715 -29.094 1.00 60.91 151 PHE B N 1
ATOM 2937 C CA . PHE B 1 154 ? -21.547 -38.307 -28.574 1.00 62.05 151 PHE B CA 1
ATOM 2938 C C . PHE B 1 154 ? -21.689 -37.123 -27.650 1.00 61.46 151 PHE B C 1
ATOM 2939 O O . PHE B 1 154 ? -22.768 -36.558 -27.510 1.00 60.70 151 PHE B O 1
ATOM 2947 N N . ASN B 1 155 ? -20.584 -36.731 -27.032 1.00 62.52 152 ASN B N 1
ATOM 2948 C CA . ASN B 1 155 ? -20.607 -35.727 -25.981 1.00 62.20 152 ASN B CA 1
ATOM 2949 C C . ASN B 1 155 ? -19.244 -35.056 -25.893 1.00 64.13 152 ASN B C 1
ATOM 2950 O O . ASN B 1 155 ? -18.275 -35.689 -25.482 1.00 66.28 152 ASN B O 1
ATOM 2955 N N . PRO B 1 156 ? -19.164 -33.770 -26.248 1.00 63.84 153 PRO B N 1
ATOM 2956 C CA . PRO B 1 156 ? -17.891 -33.048 -26.244 1.00 65.14 153 PRO B CA 1
ATOM 2957 C C . PRO B 1 156 ? -17.406 -32.637 -24.853 1.00 65.52 153 PRO B C 1
ATOM 2958 O O . PRO B 1 156 ? -16.211 -32.362 -24.675 1.00 67.27 153 PRO B O 1
ATOM 2962 N N . ILE B 1 157 ? -18.310 -32.574 -23.880 1.00 63.26 154 ILE B N 1
ATOM 2963 C CA . ILE B 1 157 ? -17.923 -31.998 -22.610 1.00 63.59 154 ILE B CA 1
ATOM 2964 C C . ILE B 1 157 ? -17.884 -33.017 -21.489 1.00 64.23 154 ILE B C 1
ATOM 2965 O O . ILE B 1 157 ? -17.707 -32.647 -20.331 1.00 64.82 154 ILE B O 1
ATOM 2970 N N . GLY B 1 158 ? -18.048 -34.295 -21.822 1.00 64.29 155 GLY B N 1
ATOM 2971 C CA . GLY B 1 158 ? -18.107 -35.342 -20.804 1.00 64.95 155 GLY B CA 1
ATOM 2972 C C . GLY B 1 158 ? -16.843 -35.566 -19.989 1.00 67.74 155 GLY B C 1
ATOM 2973 O O . GLY B 1 158 ? -16.810 -36.424 -19.107 1.00 69.04 155 GLY B O 1
ATOM 2974 N N . SER B 1 159 ? -15.776 -34.820 -20.246 1.00 69.56 156 SER B N 1
ATOM 2975 C CA . SER B 1 159 ? -14.537 -35.081 -19.510 1.00 71.65 156 SER B CA 1
ATOM 2976 C C . SER B 1 159 ? -14.136 -33.854 -18.731 1.00 72.79 156 SER B C 1
ATOM 2977 O O . SER B 1 159 ? -13.065 -33.815 -18.130 1.00 75.02 156 SER B O 1
ATOM 2980 N N . LEU B 1 160 ? -14.977 -32.833 -18.797 1.00 71.48 157 LEU B N 1
ATOM 2981 C CA . LEU B 1 160 ? -14.738 -31.613 -18.084 1.00 72.25 157 LEU B CA 1
ATOM 2982 C C . LEU B 1 160 ? -15.544 -31.668 -16.798 1.00 71.44 157 LEU B C 1
ATOM 2983 O O . LEU B 1 160 ? -16.724 -31.974 -16.850 1.00 69.86 157 LEU B O 1
ATOM 2988 N N . TYR B 1 161 ? -14.921 -31.393 -15.647 1.00 72.57 158 TYR B N 1
ATOM 2989 C CA . TYR B 1 161 ? -15.686 -31.306 -14.388 1.00 71.65 158 TYR B CA 1
ATOM 2990 C C . TYR B 1 161 ? -16.586 -30.063 -14.363 1.00 70.07 158 TYR B C 1
ATOM 2991 O O . TYR B 1 161 ? -16.403 -29.120 -15.136 1.00 69.72 158 TYR B O 1
ATOM 3000 N N . LYS B 1 162 ? -17.561 -30.065 -13.468 1.00 69.05 159 LYS B N 1
ATOM 3001 C CA . LYS B 1 162 ? -18.459 -28.927 -13.347 1.00 68.71 159 LYS B CA 1
ATOM 3002 C C . LYS B 1 162 ? -17.676 -27.630 -13.222 1.00 69.91 159 LYS B C 1
ATOM 3003 O O . LYS B 1 162 ? -17.941 -26.672 -13.921 1.00 69.45 159 LYS B O 1
ATOM 3009 N N . SER B 1 163 ? -16.703 -27.614 -12.331 1.00 72.00 160 SER B N 1
ATOM 3010 C CA . SER B 1 163 ? -15.884 -26.451 -12.114 1.00 73.44 160 SER B CA 1
ATOM 3011 C C . SER B 1 163 ? -15.176 -26.024 -13.385 1.00 73.76 160 SER B C 1
ATOM 3012 O O . SER B 1 163 ? -14.969 -24.836 -13.596 1.00 74.39 160 SER B O 1
ATOM 3015 N N . GLU B 1 164 ? -14.808 -26.980 -14.231 1.00 73.65 161 GLU B N 1
ATOM 3016 C CA . GLU B 1 164 ? -14.184 -26.642 -15.531 1.00 74.50 161 GLU B CA 1
ATOM 3017 C C . GLU B 1 164 ? -15.209 -26.090 -16.512 1.00 72.42 161 GLU B C 1
ATOM 3018 O O . GLU B 1 164 ? -14.929 -25.173 -17.283 1.00 73.24 161 GLU B O 1
ATOM 3024 N N . ILE B 1 165 ? -16.406 -26.648 -16.475 1.00 70.18 162 ILE B N 1
ATOM 3025 C CA . ILE B 1 165 ? -17.497 -26.099 -17.265 1.00 68.43 162 ILE B CA 1
ATOM 3026 C C . ILE B 1 165 ? -17.642 -24.608 -16.970 1.00 68.97 162 ILE B C 1
ATOM 3027 O O . ILE B 1 165 ? -17.666 -23.808 -17.889 1.00 69.01 162 ILE B O 1
ATOM 3032 N N . TYR B 1 166 ? -17.738 -24.238 -15.695 1.00 69.83 163 TYR B N 1
ATOM 3033 C CA . TYR B 1 166 ? -17.929 -22.834 -15.342 1.00 71.19 163 TYR B CA 1
ATOM 3034 C C . TYR B 1 166 ? -16.832 -21.985 -15.944 1.00 72.83 163 TYR B C 1
ATOM 3035 O O . TYR B 1 166 ? -17.107 -20.986 -16.605 1.00 72.37 163 TYR B O 1
ATOM 3044 N N . ALA B 1 167 ? -15.589 -22.409 -15.748 1.00 74.80 164 ALA B N 1
ATOM 3045 C CA . ALA B 1 167 ? -14.474 -21.645 -16.270 1.00 76.99 164 ALA B CA 1
ATOM 3046 C C . ALA B 1 167 ? -14.505 -21.534 -17.799 1.00 76.50 164 ALA B C 1
ATOM 3047 O O . ALA B 1 167 ? -14.179 -20.478 -18.354 1.00 77.90 164 ALA B O 1
ATOM 3049 N N . LEU B 1 168 ? -14.875 -22.610 -18.479 1.00 74.87 165 LEU B N 1
ATOM 3050 C CA . LEU B 1 168 ? -14.854 -22.586 -19.930 1.00 75.13 165 LEU B CA 1
ATOM 3051 C C . LEU B 1 168 ? -15.924 -21.633 -20.444 1.00 74.21 165 LEU B C 1
ATOM 3052 O O . LEU B 1 168 ? -15.692 -20.843 -21.355 1.00 74.61 165 LEU B O 1
ATOM 3057 N N . ALA B 1 169 ? -17.110 -21.753 -19.848 1.00 73.24 166 ALA B N 1
ATOM 3058 C CA . ALA B 1 169 ? -18.232 -20.869 -20.055 1.00 72.45 166 ALA B CA 1
ATOM 3059 C C . ALA B 1 169 ? -17.848 -19.401 -19.911 1.00 74.23 166 ALA B C 1
ATOM 3060 O O . ALA B 1 169 ? -18.213 -18.578 -20.731 1.00 73.81 166 ALA B O 1
ATOM 3062 N N . LYS B 1 170 ? -17.105 -19.090 -18.860 1.00 76.43 167 LYS B N 1
ATOM 3063 C CA . LYS B 1 170 ? -16.627 -17.743 -18.621 1.00 79.06 167 LYS B CA 1
ATOM 3064 C C . LYS B 1 170 ? -15.662 -17.331 -19.710 1.00 80.30 167 LYS B C 1
ATOM 3065 O O . LYS B 1 170 ? -15.709 -16.196 -20.165 1.00 80.89 167 LYS B O 1
ATOM 3071 N N . TYR B 1 171 ? -14.811 -18.259 -20.147 1.00 81.05 168 TYR B N 1
ATOM 3072 C CA . TYR B 1 171 ? -13.927 -18.007 -21.285 1.00 82.59 168 TYR B CA 1
ATOM 3073 C C . TYR B 1 171 ? -14.711 -17.693 -22.532 1.00 81.31 168 TYR B C 1
ATOM 3074 O O . TYR B 1 171 ? -14.382 -16.775 -23.236 1.00 83.07 168 TYR B O 1
ATOM 3083 N N . LEU B 1 172 ? -15.754 -18.448 -22.812 1.00 79.23 169 LEU B N 1
ATOM 3084 C CA . LEU B 1 172 ? -16.546 -18.163 -23.995 1.00 78.50 169 LEU B CA 1
ATOM 3085 C C . LEU B 1 172 ? -17.583 -17.025 -23.877 1.00 77.86 169 LEU B C 1
ATOM 3086 O O . LEU B 1 172 ? -18.370 -16.829 -24.793 1.00 76.51 169 LEU B O 1
ATOM 3091 N N . ASN B 1 173 ? -17.570 -16.272 -22.773 1.00 78.57 170 ASN B N 1
ATOM 3092 C CA . ASN B 1 173 ? -18.532 -15.172 -22.539 1.00 78.45 170 ASN B CA 1
ATOM 3093 C C . ASN B 1 173 ? -20.033 -15.528 -22.581 1.00 75.78 170 ASN B C 1
ATOM 3094 O O . ASN B 1 173 ? -20.856 -14.701 -22.953 1.00 75.31 170 ASN B O 1
ATOM 3099 N N . LEU B 1 174 ? -20.388 -16.748 -22.193 1.00 74.11 171 LEU B N 1
ATOM 3100 C CA . LEU B 1 174 ? -21.783 -17.118 -21.997 1.00 71.51 171 LEU B CA 1
ATOM 3101 C C . LEU B 1 174 ? -22.470 -16.110 -21.121 1.00 71.23 171 LEU B C 1
ATOM 3102 O O . LEU B 1 174 ? -21.861 -15.546 -20.229 1.00 72.49 171 LEU B O 1
ATOM 3107 N N . HIS B 1 175 ? -23.732 -15.844 -21.407 1.00 69.90 172 HIS B N 1
ATOM 3108 C CA . HIS B 1 175 ? -24.496 -14.869 -20.637 1.00 69.66 172 HIS B CA 1
ATOM 3109 C C . HIS B 1 175 ? -24.313 -15.134 -19.144 1.00 70.35 172 HIS B C 1
ATOM 3110 O O . HIS B 1 175 ? -24.246 -16.288 -18.735 1.00 70.35 172 HIS B O 1
ATOM 3117 N N . GLU B 1 176 ? -24.233 -14.081 -18.336 1.00 71.74 173 GLU B N 1
ATOM 3118 C CA . GLU B 1 176 ? -23.890 -14.238 -16.913 1.00 72.74 173 GLU B CA 1
ATOM 3119 C C . GLU B 1 176 ? -24.871 -15.079 -16.113 1.00 70.89 173 GLU B C 1
ATOM 3120 O O . GLU B 1 176 ? -24.487 -15.690 -15.122 1.00 70.86 173 GLU B O 1
ATOM 3126 N N . ASN B 1 177 ? -26.124 -15.120 -16.546 1.00 69.12 174 ASN B N 1
ATOM 3127 C CA . ASN B 1 177 ? -27.126 -15.871 -15.819 1.00 68.14 174 ASN B CA 1
ATOM 3128 C C . ASN B 1 177 ? -26.758 -17.336 -15.710 1.00 68.45 174 ASN B C 1
ATOM 3129 O O . ASN B 1 177 ? -27.132 -18.001 -14.741 1.00 68.25 174 ASN B O 1
ATOM 3134 N N . PHE B 1 178 ? -26.003 -17.830 -16.685 1.00 69.40 175 PHE B N 1
ATOM 3135 C CA . PHE B 1 178 ? -25.496 -19.185 -16.623 1.00 70.80 175 PHE B CA 1
ATOM 3136 C C . PHE B 1 178 ? -24.406 -19.366 -15.574 1.00 74.41 175 PHE B C 1
ATOM 3137 O O . PHE B 1 178 ? -24.319 -20.409 -14.934 1.00 74.67 175 PHE B O 1
ATOM 3145 N N . ILE B 1 179 ? -23.583 -18.341 -15.393 1.00 78.48 176 ILE B N 1
ATOM 3146 C CA . ILE B 1 179 ? -22.451 -18.423 -14.472 1.00 82.79 176 ILE B CA 1
ATOM 3147 C C . ILE B 1 179 ? -22.908 -18.209 -13.040 1.00 85.40 176 ILE B C 1
ATOM 3148 O O . ILE B 1 179 ? -22.486 -18.916 -12.125 1.00 86.86 176 ILE B O 1
ATOM 3153 N N . LYS B 1 180 ? -23.745 -17.196 -12.857 1.00 87.77 177 LYS B N 1
ATOM 3154 C CA . LYS B 1 180 ? -24.345 -16.867 -11.575 1.00 90.56 177 LYS B CA 1
ATOM 3155 C C . LYS B 1 180 ? -24.925 -18.167 -10.963 1.00 90.62 177 LYS B C 1
ATOM 3156 O O . LYS B 1 180 ? -24.349 -18.714 -9.988 1.00 91.67 177 LYS B O 1
ATOM 3162 N N . LYS B 1 181 ? -26.005 -18.672 -11.544 1.00 90.15 178 LYS B N 1
ATOM 3163 C CA . LYS B 1 181 ? -26.603 -19.934 -11.114 1.00 90.25 178 LYS B CA 1
ATOM 3164 C C . LYS B 1 181 ? -25.875 -21.096 -11.744 1.00 90.08 178 LYS B C 1
ATOM 3165 O O . LYS B 1 181 ? -24.675 -21.226 -11.586 1.00 91.67 178 LYS B O 1
ATOM 3171 N N . GLY B 1 198 ? -8.167 -17.727 -14.134 1.00 102.26 195 GLY B N 1
ATOM 3172 C CA . GLY B 1 198 ? -7.935 -18.200 -12.761 1.00 103.02 195 GLY B CA 1
ATOM 3173 C C . GLY B 1 198 ? -9.212 -18.700 -12.071 1.00 100.50 195 GLY B C 1
ATOM 3174 O O . GLY B 1 198 ? -9.820 -17.977 -11.261 1.00 100.61 195 GLY B O 1
ATOM 3175 N N . PHE B 1 199 ? -9.620 -19.934 -12.388 1.00 97.52 196 PHE B N 1
ATOM 3176 C CA . PHE B 1 199 ? -10.764 -20.582 -11.725 1.00 94.71 196 PHE B CA 1
ATOM 3177 C C . PHE B 1 199 ? -10.355 -21.467 -10.510 1.00 96.02 196 PHE B C 1
ATOM 3178 O O . PHE B 1 199 ? -9.176 -21.731 -10.297 1.00 97.88 196 PHE B O 1
ATOM 3186 N N . SER B 1 200 ? -11.347 -21.929 -9.739 1.00 94.78 197 SER B N 1
ATOM 3187 C CA . SER B 1 200 ? -11.120 -22.888 -8.641 1.00 95.59 197 SER B CA 1
ATOM 3188 C C . SER B 1 200 ? -12.063 -24.100 -8.758 1.00 92.77 197 SER B C 1
ATOM 3189 O O . SER B 1 200 ? -13.193 -23.950 -9.211 1.00 90.34 197 SER B O 1
ATOM 3192 N N . TYR B 1 201 ? -11.585 -25.279 -8.346 1.00 93.13 198 TYR B N 1
ATOM 3193 C CA . TYR B 1 201 ? -12.400 -26.503 -8.229 1.00 91.15 198 TYR B CA 1
ATOM 3194 C C . TYR B 1 201 ? -13.199 -26.480 -6.935 1.00 90.68 198 TYR B C 1
ATOM 3195 O O . TYR B 1 201 ? -12.705 -26.013 -5.925 1.00 92.50 198 TYR B O 1
ATOM 3204 N N . THR B 1 202 ? -14.433 -26.979 -6.971 1.00 88.54 199 THR B N 1
ATOM 3205 C CA . THR B 1 202 ? -15.244 -27.149 -5.765 1.00 88.02 199 THR B CA 1
ATOM 3206 C C . THR B 1 202 ? -14.658 -28.301 -4.946 1.00 90.01 199 THR B C 1
ATOM 3207 O O . THR B 1 202 ? -13.835 -29.074 -5.447 1.00 90.71 199 THR B O 1
ATOM 3211 N N . LYS B 1 203 ? -15.079 -28.450 -3.701 1.00 90.89 200 LYS B N 1
ATOM 3212 C CA . LYS B 1 203 ? -14.554 -29.566 -2.930 1.00 93.54 200 LYS B CA 1
ATOM 3213 C C . LYS B 1 203 ? -14.872 -30.895 -3.593 1.00 92.17 200 LYS B C 1
ATOM 3214 O O . LYS B 1 203 ? -13.995 -31.740 -3.698 1.00 93.86 200 LYS B O 1
ATOM 3220 N N . ILE B 1 204 ? -16.108 -31.051 -4.067 1.00 89.60 201 ILE B N 1
ATOM 3221 C CA . ILE B 1 204 ? -16.565 -32.278 -4.693 1.00 88.04 201 ILE B CA 1
ATOM 3222 C C . ILE B 1 204 ? -15.690 -32.618 -5.880 1.00 88.25 201 ILE B C 1
ATOM 3223 O O . ILE B 1 204 ? -15.226 -33.743 -6.025 1.00 88.39 201 ILE B O 1
ATOM 3228 N N . ASP B 1 205 ? -15.458 -31.629 -6.726 1.00 88.36 202 ASP B N 1
ATOM 3229 C CA . ASP B 1 205 ? -14.744 -31.866 -7.962 1.00 89.51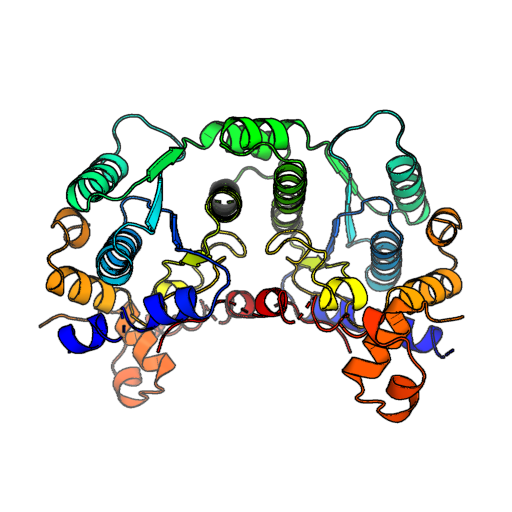 202 ASP B CA 1
ATOM 3230 C C . ASP B 1 205 ? -13.306 -32.244 -7.680 1.00 93.01 202 ASP B C 1
ATOM 3231 O O . ASP B 1 205 ? -12.731 -33.081 -8.390 1.00 93.77 202 ASP B O 1
ATOM 3236 N N . GLU B 1 206 ? -12.725 -31.641 -6.640 1.00 95.30 203 GLU B N 1
ATOM 3237 C CA . GLU B 1 206 ? -11.340 -31.884 -6.348 1.00 98.55 203 GLU B CA 1
ATOM 3238 C C . GLU B 1 206 ? -11.179 -33.286 -5.796 1.00 99.52 203 GLU B C 1
ATOM 3239 O O . GLU B 1 206 ? -10.164 -33.928 -6.045 1.00 101.57 203 GLU B O 1
ATOM 3245 N N . GLY B 1 207 ? -12.180 -33.755 -5.059 1.00 98.39 204 GLY B N 1
ATOM 3246 C CA . GLY B 1 207 ? -12.172 -35.103 -4.516 1.00 99.49 204 GLY B CA 1
ATOM 3247 C C . GLY B 1 207 ? -12.368 -36.113 -5.617 1.00 98.48 204 GLY B C 1
ATOM 3248 O O . GLY B 1 207 ? -11.749 -37.176 -5.620 1.00 99.77 204 GLY B O 1
ATOM 3249 N N . LEU B 1 208 ? -13.239 -35.762 -6.555 1.00 96.45 205 LEU B N 1
ATOM 3250 C CA . LEU B 1 208 ? -13.507 -36.577 -7.723 1.00 95.51 205 LEU B CA 1
ATOM 3251 C C . LEU B 1 208 ? -12.270 -36.695 -8.592 1.00 97.21 205 LEU B C 1
ATOM 3252 O O . LEU B 1 208 ? -11.909 -37.784 -9.046 1.00 98.07 205 LEU B O 1
ATOM 3257 N N . LYS B 1 209 ? -11.620 -35.566 -8.818 1.00 98.13 206 LYS B N 1
ATOM 3258 C CA . LYS B 1 209 ? -10.401 -35.544 -9.593 1.00 100.33 206 LYS B CA 1
ATOM 3259 C C . LYS B 1 209 ? -9.284 -36.341 -8.886 1.00 103.64 206 LYS B C 1
ATOM 3260 O O . LYS B 1 209 ? -8.631 -37.181 -9.509 1.00 104.78 206 LYS B O 1
ATOM 3266 N N . ALA B 1 210 ? -9.092 -36.101 -7.587 1.00 105.33 207 ALA B N 1
ATOM 3267 C CA . ALA B 1 210 ? -8.087 -36.827 -6.802 1.00 108.47 207 ALA B CA 1
ATOM 3268 C C . ALA B 1 210 ? -8.252 -38.350 -6.888 1.00 108.97 207 ALA B C 1
ATOM 3269 O O . ALA B 1 210 ? -7.290 -39.077 -7.108 1.00 110.94 207 ALA B O 1
ATOM 3271 N N . LEU B 1 211 ? -9.481 -38.822 -6.737 1.00 107.46 208 LEU B N 1
ATOM 3272 C CA . LEU B 1 211 ? -9.766 -40.243 -6.810 1.00 107.91 208 LEU B CA 1
ATOM 3273 C C . LEU B 1 211 ? -9.476 -40.804 -8.192 1.00 107.53 208 LEU B C 1
ATOM 3274 O O . LEU B 1 211 ? -8.903 -41.878 -8.328 1.00 109.09 208 LEU B O 1
ATOM 3279 N N . GLU B 1 212 ? -9.874 -40.062 -9.212 1.00 105.76 209 GLU B N 1
ATOM 3280 C CA . GLU B 1 212 ? -9.740 -40.522 -10.573 1.00 105.53 209 GLU B CA 1
ATOM 3281 C C . GLU B 1 212 ? -8.284 -40.624 -10.984 1.00 107.85 209 GLU B C 1
ATOM 3282 O O . GLU B 1 212 ? -7.914 -41.548 -11.695 1.00 108.78 209 GLU B O 1
ATOM 3288 N N . THR B 1 213 ? -7.459 -39.679 -10.531 1.00 108.92 210 THR B N 1
ATOM 3289 C CA . THR B 1 213 ? -6.056 -39.637 -10.932 1.00 110.74 210 THR B CA 1
ATOM 3290 C C . THR B 1 213 ? -5.127 -40.217 -9.872 1.00 113.56 210 THR B C 1
ATOM 3291 O O . THR B 1 213 ? -3.924 -39.971 -9.917 1.00 115.92 210 THR B O 1
ATOM 3295 N N . ASN B 1 214 ? -5.685 -40.971 -8.923 1.00 113.26 211 ASN B N 1
ATOM 3296 C CA . ASN B 1 214 ? -4.916 -41.593 -7.818 1.00 116.14 211 ASN B CA 1
ATOM 3297 C C . ASN B 1 214 ? -3.848 -40.703 -7.168 1.00 117.97 211 ASN B C 1
ATOM 3298 O O . ASN B 1 214 ? -2.723 -41.150 -6.897 1.00 120.96 211 ASN B O 1
ATOM 3303 N N . ASP B 1 215 ? -4.220 -39.442 -6.934 1.00 116.10 212 ASP B N 1
ATOM 3304 C CA . ASP B 1 215 ? -3.380 -38.449 -6.254 1.00 117.53 212 ASP B CA 1
ATOM 3305 C C . ASP B 1 215 ? -3.359 -38.723 -4.727 1.00 119.03 212 ASP B C 1
ATOM 3306 O O . ASP B 1 215 ? -3.866 -37.923 -3.923 1.00 118.52 212 ASP B O 1
ATOM 3311 N N . GLU B 1 216 ? -2.771 -39.859 -4.342 1.00 120.77 213 GLU B N 1
ATOM 3312 C CA . GLU B 1 216 ? -2.705 -40.291 -2.938 1.00 122.44 213 GLU B CA 1
ATOM 3313 C C . GLU B 1 216 ? -2.198 -39.169 -2.020 1.00 123.53 213 GLU B C 1
ATOM 3314 O O . GLU B 1 216 ? -2.334 -39.231 -0.784 1.00 124.65 213 GLU B O 1
ATOM 3320 N N . LYS B 1 217 ? -1.624 -38.148 -2.659 1.00 122.69 214 LYS B N 1
ATOM 3321 C CA . LYS B 1 217 ? -1.021 -36.996 -1.989 1.00 123.79 214 LYS B CA 1
ATOM 3322 C C . LYS B 1 217 ? -2.071 -36.004 -1.530 1.00 120.38 214 LYS B C 1
ATOM 3323 O O . LYS B 1 217 ? -2.036 -35.532 -0.387 1.00 121.45 214 LYS B O 1
ATOM 3329 N N . LEU B 1 218 ? -2.993 -35.677 -2.436 1.00 115.73 215 LEU B N 1
ATOM 3330 C CA . LEU B 1 218 ? -4.032 -34.716 -2.135 1.00 112.16 215 LEU B CA 1
ATOM 3331 C C . LEU B 1 218 ? -5.056 -35.418 -1.269 1.00 110.59 215 LEU B C 1
ATOM 3332 O O . LEU B 1 218 ? -5.625 -34.825 -0.360 1.00 109.95 215 LEU B O 1
ATOM 3337 N N . LEU B 1 219 ? -5.232 -36.708 -1.538 1.00 109.81 216 LEU B N 1
ATOM 3338 C CA . LEU B 1 219 ? -6.189 -37.551 -0.831 1.00 108.90 216 LEU B CA 1
ATOM 3339 C C . LEU B 1 219 ? -6.112 -37.453 0.696 1.00 111.01 216 LEU B C 1
ATOM 3340 O O . LEU B 1 219 ? -7.146 -37.379 1.366 1.00 109.86 216 LEU B O 1
ATOM 3345 N N . ARG B 1 220 ? -4.905 -37.427 1.251 1.00 113.96 217 ARG B N 1
ATOM 3346 C CA . ARG B 1 220 ? -4.766 -37.350 2.707 1.00 116.54 217 ARG B CA 1
ATOM 3347 C C . ARG B 1 220 ? -5.097 -35.952 3.245 1.00 115.68 217 ARG B C 1
ATOM 3348 O O . ARG B 1 220 ? -5.507 -35.782 4.403 1.00 116.34 217 ARG B O 1
ATOM 3356 N N . THR B 1 221 ? -4.893 -34.962 2.385 1.00 114.09 218 THR B N 1
ATOM 3357 C CA . THR B 1 221 ? -5.398 -33.602 2.578 1.00 112.92 218 THR B CA 1
ATOM 3358 C C . THR B 1 221 ? -6.904 -33.532 2.878 1.00 109.77 218 THR B C 1
ATOM 3359 O O . THR B 1 221 ? -7.335 -32.738 3.718 1.00 110.47 218 THR B O 1
ATOM 3363 N N . LEU B 1 222 ? -7.692 -34.360 2.199 1.00 106.39 219 LEU B N 1
ATOM 3364 C CA . LEU B 1 222 ? -9.141 -34.138 2.126 1.00 102.40 219 LEU B CA 1
ATOM 3365 C C . LEU B 1 222 ? -9.950 -34.766 3.264 1.00 102.43 219 LEU B C 1
ATOM 3366 O O . LEU B 1 222 ? -9.440 -35.587 4.055 1.00 104.77 219 LEU B O 1
ATOM 3371 N N . ASP B 1 223 ? -11.212 -34.359 3.348 1.00 99.45 220 ASP B N 1
ATOM 3372 C CA . ASP B 1 223 ? -12.099 -34.837 4.402 1.00 99.48 220 ASP B CA 1
ATOM 3373 C C . ASP B 1 223 ? -12.564 -36.268 4.102 1.00 98.01 220 ASP B C 1
ATOM 3374 O O . ASP B 1 223 ? -13.093 -36.544 3.036 1.00 95.58 220 ASP B O 1
ATOM 3379 N N . PRO B 1 224 ? -12.339 -37.184 5.045 1.00 100.10 221 PRO B N 1
ATOM 3380 C CA . PRO B 1 224 ? -12.615 -38.603 4.817 1.00 99.62 221 PRO B CA 1
ATOM 3381 C C . PRO B 1 224 ? -14.078 -38.886 4.576 1.00 97.05 221 PRO B C 1
ATOM 3382 O O . PRO B 1 224 ? -14.394 -39.715 3.712 1.00 95.76 221 PRO B O 1
ATOM 3386 N N . SER B 1 225 ? -14.967 -38.203 5.303 1.00 96.67 222 SER B N 1
ATOM 3387 C CA . SER B 1 225 ? -16.412 -38.405 5.115 1.00 94.50 222 SER B CA 1
ATOM 3388 C C . SER B 1 225 ? -16.794 -38.091 3.687 1.00 91.09 222 SER B C 1
ATOM 3389 O O . SER B 1 225 ? -17.581 -38.812 3.069 1.00 89.51 222 SER B O 1
ATOM 3392 N N . LEU B 1 226 ? -16.206 -37.029 3.153 1.00 90.43 223 LEU B N 1
ATOM 3393 C CA . LEU B 1 226 ? -16.482 -36.624 1.798 1.00 87.99 223 LEU B CA 1
ATOM 3394 C C . LEU B 1 226 ? -16.090 -37.715 0.820 1.00 88.15 223 LEU B C 1
ATOM 3395 O O . LEU B 1 226 ? -16.910 -38.134 -0.034 1.00 86.17 223 LEU B O 1
ATOM 3400 N N . ILE B 1 227 ? -14.847 -38.172 0.960 1.00 90.81 224 ILE B N 1
ATOM 3401 C CA . ILE B 1 227 ? -14.293 -39.211 0.119 1.00 91.70 224 ILE B CA 1
ATOM 3402 C C . ILE B 1 227 ? -15.114 -40.488 0.212 1.00 92.21 224 ILE B C 1
ATOM 3403 O O . ILE B 1 227 ? -15.363 -41.146 -0.801 1.00 90.50 224 ILE B O 1
ATOM 3408 N N . ALA B 1 228 ? -15.552 -40.833 1.417 1.00 95.16 225 ALA B N 1
ATOM 3409 C CA . ALA B 1 228 ? -16.337 -42.043 1.594 1.00 97.35 225 ALA B CA 1
ATOM 3410 C C . ALA B 1 228 ? -17.587 -41.944 0.754 1.00 95.90 225 ALA B C 1
ATOM 3411 O O . ALA B 1 228 ? -18.018 -42.911 0.145 1.00 95.60 225 ALA B O 1
ATOM 3421 N N . LEU B 1 230 ? -18.068 -39.853 -1.975 1.00 93.64 227 LEU B N 1
ATOM 3422 C CA . LEU B 1 230 ? -17.731 -39.813 -3.371 1.00 92.19 227 LEU B CA 1
ATOM 3423 C C . LEU B 1 230 ? -17.540 -41.238 -3.858 1.00 93.41 227 LEU B C 1
ATOM 3424 O O . LEU B 1 230 ? -18.074 -41.634 -4.904 1.00 90.89 227 LEU B O 1
ATOM 3429 N N . LYS B 1 231 ? -16.814 -42.022 -3.060 1.00 96.94 228 LYS B N 1
ATOM 3430 C CA . LYS B 1 231 ? -16.601 -43.413 -3.390 1.00 98.84 228 LYS B CA 1
ATOM 3431 C C . LYS B 1 231 ? -17.908 -44.178 -3.401 1.00 98.56 228 LYS B C 1
ATOM 3432 O O . LYS B 1 231 ? -18.173 -44.912 -4.347 1.00 97.81 228 LYS B O 1
ATOM 3438 N N . ASN B 1 232 ? -18.739 -43.986 -2.383 1.00 99.91 229 ASN B N 1
ATOM 3439 C CA . ASN B 1 232 ? -20.034 -44.662 -2.348 1.00 100.45 229 ASN B CA 1
ATOM 3440 C C . ASN B 1 232 ? -20.888 -44.405 -3.601 1.00 98.67 229 ASN B C 1
ATOM 3441 O O . ASN B 1 232 ? -21.546 -45.320 -4.098 1.00 98.15 229 ASN B O 1
ATOM 3446 N N . ARG B 1 233 ? -20.874 -43.173 -4.108 1.00 98.44 230 ARG B N 1
ATOM 3447 C CA . ARG B 1 233 ? -21.660 -42.842 -5.273 1.00 97.73 230 ARG B CA 1
ATOM 3448 C C . ARG B 1 233 ? -21.170 -43.548 -6.521 1.00 99.12 230 ARG B C 1
ATOM 3449 O O . ARG B 1 233 ? -21.925 -44.284 -7.164 1.00 98.59 230 ARG B O 1
ATOM 3465 N N . GLN B 1 235 ? -19.294 -45.976 -7.068 1.00 108.21 232 GLN B N 1
ATOM 3466 C CA . GLN B 1 235 ? -19.373 -47.424 -6.968 1.00 110.53 232 GLN B CA 1
ATOM 3467 C C . GLN B 1 235 ? -20.774 -47.928 -7.310 1.00 109.26 232 GLN B C 1
ATOM 3468 O O . GLN B 1 235 ? -20.910 -48.841 -8.113 1.00 109.16 232 GLN B O 1
ATOM 3474 N N . LYS B 1 236 ? -21.812 -47.327 -6.732 1.00 108.69 233 LYS B N 1
ATOM 3475 C CA . LYS B 1 236 ? -23.172 -47.862 -6.911 1.00 108.45 233 LYS B CA 1
ATOM 3476 C C . LYS B 1 236 ? -23.820 -47.492 -8.256 1.00 106.31 233 LYS B C 1
ATOM 3477 O O . LYS B 1 236 ? -24.834 -48.077 -8.648 1.00 105.58 233 LYS B O 1
ATOM 3483 N N . ASN B 1 237 ? -23.212 -46.543 -8.961 1.00 105.85 234 ASN B N 1
ATOM 3484 C CA . ASN B 1 237 ? -23.738 -46.064 -10.239 1.00 104.50 234 ASN B CA 1
ATOM 3485 C C . ASN B 1 237 ? -22.774 -46.254 -11.414 1.00 104.89 234 ASN B C 1
ATOM 3486 O O . ASN B 1 237 ? -22.837 -45.507 -12.401 1.00 103.15 234 ASN B O 1
ATOM 3491 N N . ALA B 1 238 ? -21.883 -47.240 -11.311 1.00 107.19 235 ALA B N 1
ATOM 3492 C CA . ALA B 1 238 ? -20.920 -47.497 -12.386 1.00 108.13 235 ALA B CA 1
ATOM 3493 C C . ALA B 1 238 ? -21.592 -48.165 -13.584 1.00 107.45 235 ALA B C 1
ATOM 3494 O O . ALA B 1 238 ? -21.115 -48.031 -14.711 1.00 107.08 235 ALA B O 1
ATOM 3496 N N . PHE B 1 239 ? -22.706 -48.859 -13.332 1.00 107.36 236 PHE B N 1
ATOM 3497 C CA . PHE B 1 239 ? -23.449 -49.586 -14.372 1.00 106.97 236 PHE B CA 1
ATOM 3498 C C . PHE B 1 239 ? -24.076 -48.683 -15.455 1.00 104.66 236 PHE B C 1
ATOM 3499 O O . PHE B 1 239 ? -24.466 -49.162 -16.524 1.00 104.06 236 PHE B O 1
ATOM 3507 N N . LYS B 1 240 ? -24.190 -47.389 -15.160 1.00 103.20 237 LYS B N 1
ATOM 3508 C CA . LYS B 1 240 ? -24.728 -46.415 -16.105 1.00 100.95 237 LYS B CA 1
ATOM 3509 C C . LYS B 1 240 ? -23.759 -46.131 -17.244 1.00 101.68 237 LYS B C 1
ATOM 3510 O O . LYS B 1 240 ? -24.186 -45.853 -18.366 1.00 100.65 237 LYS B O 1
ATOM 3516 N N . GLY B 1 241 ? -22.460 -46.202 -16.958 1.00 103.52 238 GLY B N 1
ATOM 3517 C CA . GLY B 1 241 ? -21.429 -46.042 -17.985 1.00 104.61 238 GLY B CA 1
ATOM 3518 C C . GLY B 1 241 ? -21.084 -47.300 -18.775 1.00 105.98 238 GLY B C 1
ATOM 3519 O O . GLY B 1 241 ? -20.139 -47.287 -19.567 1.00 106.67 238 GLY B O 1
ATOM 3520 N N . LYS B 1 242 ? -21.858 -48.373 -18.567 1.00 106.39 239 LYS B N 1
ATOM 3521 C CA . LYS B 1 242 ? -21.610 -49.700 -19.170 1.00 107.90 239 LYS B CA 1
ATOM 3522 C C . LYS B 1 242 ? -22.788 -50.199 -20.038 1.00 106.58 239 LYS B C 1
ATOM 3523 O O . LYS B 1 242 ? -23.951 -49.919 -19.751 1.00 105.22 239 LYS B O 1
ATOM 3537 N N . PRO B 1 244 ? -25.258 -53.234 -21.683 1.00 101.95 241 PRO B N 1
ATOM 3538 C CA . PRO B 1 244 ? -25.813 -54.436 -21.100 1.00 101.56 241 PRO B CA 1
ATOM 3539 C C . PRO B 1 244 ? -24.878 -55.619 -21.269 1.00 102.56 241 PRO B C 1
ATOM 3540 O O . PRO B 1 244 ? -24.273 -55.776 -22.326 1.00 102.77 241 PRO B O 1
ATOM 3544 N N . GLU B 1 245 ? -24.768 -56.440 -20.231 1.00 102.68 242 GLU B N 1
ATOM 3545 C CA . GLU B 1 245 ? -23.964 -57.636 -20.308 1.00 103.82 242 GLU B CA 1
ATOM 3546 C C . GLU B 1 245 ? -24.737 -58.771 -20.955 1.00 102.80 242 GLU B C 1
ATOM 3547 O O . GLU B 1 245 ? -25.749 -59.221 -20.438 1.00 102.44 242 GLU B O 1
ATOM 3553 N N . ILE B 1 246 ? -24.238 -59.218 -22.097 1.00 101.81 243 ILE B N 1
ATOM 3554 C CA . ILE B 1 246 ? -24.774 -60.364 -22.817 1.00 101.36 243 ILE B CA 1
ATOM 3555 C C . ILE B 1 246 ? -24.004 -61.641 -22.472 1.00 103.58 243 ILE B C 1
ATOM 3556 O O . ILE B 1 246 ? -22.784 -61.655 -22.533 1.00 104.94 243 ILE B O 1
ATOM 3561 N N . LEU B 1 247 ? -24.719 -62.704 -22.113 1.00 103.94 244 LEU B N 1
ATOM 3562 C CA . LEU B 1 247 ? -24.108 -63.984 -21.798 1.00 106.29 244 LEU B CA 1
ATOM 3563 C C . LEU B 1 247 ? -23.493 -64.608 -23.042 1.00 107.79 244 LEU B C 1
ATOM 3564 O O . LEU B 1 247 ? -24.081 -64.525 -24.114 1.00 106.88 244 LEU B O 1
ATOM 3569 N N . GLU B 1 248 ? -22.324 -65.238 -22.883 1.00 110.23 245 GLU B N 1
ATOM 3570 C CA . GLU B 1 248 ? -21.639 -65.983 -23.956 1.00 112.18 245 GLU B CA 1
ATOM 3571 C C . GLU B 1 248 ? -21.625 -67.496 -23.718 1.00 114.24 245 GLU B C 1
ATOM 3572 O O . GLU B 1 248 ? -22.077 -68.269 -24.557 1.00 114.20 245 GLU B O 1
#

Secondary structure (DSSP, 8-state):
--HHHHHH--HHHHHHHHTSS-SEEEEE--SSHHHHHHHHHHHHHHTTSEEEE-----SS-HHHHHHHHHHHHHT-EEE----HHHHHHHHTT-S---HHHHHHHHHHH--HHHHHHHHTTEEEBP---HHHHHHT-S-TTTTT--SEETTTTS-HHHHHHHHHHTT--HHHHH-----HHHHHHHHHHTT-HHHHHHS-HHHH------TTGGGG--EE--/-HHHHHH--HHHHHHHHTSS-SEEEEE--SSHHHHHHHHHHHHHHTT-EEEE-----SS-HHHHHHHHHHHHHT-EEE----HHHHHHHHTT-S---HHHHHHHHHHH--HHHHHHHHTTEEEBP---HHHHHHT-SPTTTTT--SEETTTTS-HHHHHHHHHHTT--HHHHH------HHHHHHHHHHTT-HHHHHHS-HHHH------TTGGGG--EEP-

Sequence (444 aa):
ADWQKITEKCDFIQEKVKNSQSQGVVLGLSGGIDSALVATLCKRALKENVFALLPTQISNKANLEDALRLCADLNLEYKIIEIQSILDAFIKQSENTTLVSLGNFAARIRSLLYDYSALKNSLVIGTSNKSELLLGYGTIYGDLACAFNPIGSLYKSEIYALAKYLNLHENFIKKFSYTKIDEGLKALETNDEKLLRTLDPSLIALKNRQKNAFKGKPEILEDWQKITEKCDFIQEKVKNSQSQGVVLGLSGGIDSALVATLCKRALKENVFALLPTQISNKANLEDALRLCADLNLEYKIIEIQSILDAFIKQSENTTLVSLGNFAARIRSLLYDYSALKNSLVIGTSNKSELLLGYGTIYGDLACAFNPIGSLYKSEIYALAKYLNLHENFIKKGFSYTKIDEGLKALETNDEKLLRTLDPSLIALKNRQKNAFKGKPEILE

Foldseek 3Di:
DPLVVLLVCLVVLLVVCVPDPFLAEEEEQEQALLRLVVQVSRCVSRPQRYEYEYEQDDDDDVSVVNRVVSCVVSVHHYYYDHCVVVLVVVVVVDPDDDVVVSVLVVQLVVVVRVVVCVVRRHWYEARDACLCVLLVPDHQNGSLDTPYYSHHDAHPCRSLVSCVVVCRPCVNNVCPDDDLSRVLVVCVVVVVVPCVVVHDPVSNVSVVSVVNPCSVDDDDDD/DLVVLLVVLVVLLVVCVPDPFLAEEEEQQLALLRLVVVVSRCVSRPQRYEYEYEQDDDDDVSVVNRVVSCVVSVHHYYYDHCVVVLVVVVVVDPDDDPVVSVLVVQLVCVVRVVVCVVRRHWYEARDACLCVLLVPDHQNGSLDTPYYSHHDADPQRSLVSCVVVVRPCVNNVCVTDDDLLVVLVVCVVVVVVPCVVVHDVVSNVSVVSVVNPCSVDDDDDD

InterPro domains:
  IPR003694 NAD(+) synthetase [PTHR23090] (4-212)
  IPR003694 NAD(+) synthetase [TIGR00552] (4-242)
  IPR003694 NAD(+) synthetase [cd00553] (1-237)
  IPR014729 Rossmann-like alpha/beta/alpha sandwich fold [G3DSA:3.40.50.620] (1-246)
  IPR022310 NAD/GMP synthase [PF02540] (7-241)
  IPR022926 NH(3)-dependent NAD(+) synthetase [MF_00193] (2-244)

Solvent-accessible surface area: 23235 Å² total

Nearest PDB structures (foldseek):
  3p52-assembly1_A  TM=1.002E+00  e=5.067E-39  Campylobacter jejuni
  3p52-assembly1_B  TM=1.002E+00  e=2.220E-38  Campylobacter jejuni
  1xnh-assembly1_A-2  TM=9.375E-01  e=1.815E-19  Helicobacter pylori
  3fiu-assembly2_D  TM=8.305E-01  e=4.166E-17  Francisella tularensis subsp. holarctica LVS
  3n05-assembly1_A  TM=9.010E-01  e=4.724E-13  Streptomyces avermitilis

B-factor: mean 72.22, std 21.24, range [27.42, 137.47]